Protein AF-0000000084911454 (afdb_homodimer)

Secondary structure (DSSP, 8-state):
----------------------------SS--HHHHHT-SSEEEEETTEEEEEEEES---SSPEEEEE--TT--GGGGHHHHHHHGGGT-EEEEEPPTTSTTSPPPPTTS--SHHHHHHHHHHHHHHTGGG--IIIII-EEEEEETHHHHHHHHHHHH-TTTEEEEEEES---S-----HHHHHHTSTTHHHHHHHH--HHHHHHHHHTTSS-TTSTTHHHHHHHHHHHHHHHHHH-TTHHHHHHHHHHHS-TT--HHHHHHHHH-TTS-EEEEEETT-TTTTTTHHHHHHHH-TT-EEEEETT--SSHHHHSHHHHHHHHHHHHHHHHT-PPTTBGGGHHHHHTT------/----------------------------SS--HHHHHT-SSEEEEETTEEEEEEEES---SSPEEEEE--TT--GGGGHHHHHHHGGGT-EEEEEPPTTSTTSPPPPTTS--SHHHHHHHHHHHHHHTGGG--GGGTT-EEEEEETHHHHHHHHHHHH-TTTEEEEEEES---S-----HHHHHHTSTTHHHHHHHH--HHHHHHHHHTTSS-TTSTTHHHHHHHHHHHHHHHHHH-TTHHHHHHHHHHHS-TT--HHHHHHHHH-TTS-EEEEEETT-TTTTTTHHHHHHHH-TT-EEEEETT--SSHHHHSHHHHHHHHHHHHHHHHT-PPTTBGGGHHHHHTT------

Solvent-accessible surface area (backbone atoms only — not comparable to full-atom values): 37013 Å² total; per-residue (Å²): 137,83,78,76,75,79,79,77,76,75,70,77,77,76,74,73,73,72,69,71,71,69,73,77,73,75,71,50,42,45,45,34,67,72,60,54,73,66,51,93,51,47,74,48,67,45,64,63,34,50,32,26,31,35,76,44,64,55,69,62,86,41,35,33,31,39,42,36,41,34,82,85,47,29,24,71,70,46,46,71,56,40,65,62,38,30,84,74,36,27,24,34,39,26,38,20,55,76,19,19,74,68,9,17,21,53,60,90,78,55,66,43,21,52,41,52,54,37,38,48,51,39,42,49,52,60,72,42,43,84,73,44,46,30,80,80,77,42,19,27,33,42,35,8,26,27,52,12,12,31,35,42,42,45,42,40,54,53,31,63,85,42,42,55,34,41,37,34,32,50,49,42,16,52,77,58,88,60,52,68,67,60,59,52,37,50,42,86,69,50,26,60,50,47,60,70,62,48,46,73,62,58,52,49,56,57,58,42,54,34,32,54,52,45,78,40,76,37,28,34,60,43,50,54,50,50,52,53,49,51,53,49,39,60,70,40,18,66,25,32,67,57,36,47,44,40,26,69,54,45,36,50,55,41,71,38,54,67,32,45,42,51,48,32,69,38,77,83,50,53,35,40,36,37,37,21,68,47,12,66,67,61,45,39,73,53,54,57,57,50,42,66,39,22,66,82,46,42,55,32,66,34,80,77,15,7,63,50,24,51,75,31,22,61,70,47,24,50,52,48,47,52,29,51,54,23,53,75,69,72,44,81,57,62,70,33,69,80,63,63,66,64,66,64,68,68,70,64,78,76,86,124,139,84,80,77,76,78,79,76,77,75,72,77,77,75,74,75,73,73,70,72,69,68,73,76,73,75,73,49,42,44,46,34,68,73,58,54,73,67,52,92,53,47,76,48,65,44,64,63,35,50,32,28,31,36,75,43,64,54,70,63,86,41,35,34,31,39,43,36,40,33,80,87,48,28,22,71,71,47,47,70,55,40,65,60,39,32,82,73,39,28,24,32,36,26,38,21,54,76,19,18,74,67,8,16,20,54,59,89,76,53,65,44,20,52,41,52,53,39,40,49,51,37,42,48,52,61,73,43,44,85,72,43,47,29,80,82,74,41,19,28,33,39,34,9,28,27,51,11,12,31,36,43,41,45,41,40,52,55,32,62,84,42,42,55,34,39,36,34,33,48,48,43,16,51,78,60,88,60,53,67,68,59,60,51,37,50,41,87,70,49,26,60,49,48,60,70,62,48,45,73,62,56,52,50,56,57,59,41,53,33,32,54,52,45,77,40,77,37,28,34,60,44,50,53,50,50,53,53,50,50,52,50,38,61,70,39,18,66,26,30,66,57,36,47,44,40,26,69,54,44,35,51,56,40,72,37,53,66,33,45,42,52,49,32,70,38,76,84,50,52,35,40,36,36,37,21,68,48,11,67,68,62,46,39,73,53,55,58,56,50,42,66,40,22,67,82,47,42,55,33,67,34,81,77,16,8,63,50,24,51,76,31,22,62,70,47,24,48,52,48,48,51,30,51,52,23,53,76,70,71,42,81,57,63,68,33,68,82,62,63,65,64,65,64,66,69,70,64,79,76,84,123

Structure (mmCIF, N/CA/C/O backbone):
data_AF-0000000084911454-model_v1
#
loop_
_entity.id
_entity.type
_entity.pdbx_description
1 polymer 'AB hydrolase-1 domain-containing protein'
#
loop_
_atom_site.group_PDB
_atom_site.id
_atom_site.type_symbol
_atom_site.label_atom_id
_atom_site.label_alt_id
_atom_site.label_comp_id
_atom_site.label_asym_id
_atom_site.label_entity_id
_atom_site.label_seq_id
_atom_site.pdbx_PDB_ins_code
_atom_site.Cartn_x
_atom_site.Cartn_y
_atom_site.Cartn_z
_atom_site.occupancy
_atom_site.B_iso_or_equiv
_atom_site.auth_seq_id
_atom_site.auth_comp_id
_atom_site.auth_asym_id
_atom_site.auth_atom_id
_atom_site.pdbx_PDB_model_num
ATOM 1 N N . MET A 1 1 ? -39.531 -54.219 59.844 1 24.88 1 MET A N 1
ATOM 2 C CA . MET A 1 1 ? -39.531 -53.875 58.406 1 24.88 1 MET A CA 1
ATOM 3 C C . MET A 1 1 ? -39.156 -52.438 58.188 1 24.88 1 MET A C 1
ATOM 5 O O . MET A 1 1 ? -40 -51.531 58.281 1 24.88 1 MET A O 1
ATOM 9 N N . ASN A 1 2 ? -38.062 -51.938 58.781 1 24.66 2 ASN A N 1
ATOM 10 C CA . ASN A 1 2 ? -37.5 -50.594 58.938 1 24.66 2 ASN A CA 1
ATOM 11 C C . ASN A 1 2 ? -37.125 -50 57.594 1 24.66 2 ASN A C 1
ATOM 13 O O . ASN A 1 2 ? -36.25 -50.5 56.875 1 24.66 2 ASN A O 1
ATOM 17 N N . ALA A 1 3 ? -38.094 -49.344 56.875 1 24.98 3 ALA A N 1
ATOM 18 C CA . ALA A 1 3 ? -38.125 -48.688 55.594 1 24.98 3 ALA A CA 1
ATOM 19 C C . ALA A 1 3 ? -37.062 -47.594 55.5 1 24.98 3 ALA A C 1
ATOM 21 O O . ALA A 1 3 ? -37.031 -46.688 56.344 1 24.98 3 ALA A O 1
ATOM 22 N N . HIS A 1 4 ? -35.906 -47.875 55.156 1 25.66 4 HIS A N 1
ATOM 23 C CA . HIS A 1 4 ? -34.719 -47.062 54.906 1 25.66 4 HIS A CA 1
ATOM 24 C C . HIS A 1 4 ? -35.031 -45.969 53.875 1 25.66 4 HIS A C 1
ATOM 26 O O . HIS A 1 4 ? -35.469 -46.281 52.781 1 25.66 4 HIS A O 1
ATOM 32 N N . ALA A 1 5 ? -35.531 -44.812 54.281 1 30.2 5 ALA A N 1
ATOM 33 C CA . ALA A 1 5 ? -35.844 -43.656 53.469 1 30.2 5 ALA A CA 1
ATOM 34 C C . ALA A 1 5 ? -34.656 -43.281 52.594 1 30.2 5 ALA A C 1
ATOM 36 O O . ALA A 1 5 ? -33.531 -43.094 53.094 1 30.2 5 ALA A O 1
ATOM 37 N N . PRO A 1 6 ? -34.719 -43.562 51.312 1 29.42 6 PRO A N 1
ATOM 38 C CA . PRO A 1 6 ? -33.625 -43.281 50.406 1 29.42 6 PRO A CA 1
ATOM 39 C C . PRO A 1 6 ? -33.25 -41.812 50.344 1 29.42 6 PRO A C 1
ATOM 41 O O . PRO A 1 6 ? -34.094 -40.938 50.562 1 29.42 6 PRO A O 1
ATOM 44 N N . PHE A 1 7 ? -32.031 -41.438 50.906 1 32.88 7 PHE A N 1
ATOM 45 C CA . PHE A 1 7 ? -31.422 -40.125 50.844 1 32.88 7 PHE A CA 1
ATOM 46 C C . PHE A 1 7 ? -31.359 -39.594 49.406 1 32.88 7 PHE A C 1
ATOM 48 O O . PHE A 1 7 ? -30.688 -40.188 48.562 1 32.88 7 PHE A O 1
ATOM 55 N N . THR A 1 8 ? -32.469 -39.062 48.906 1 29.81 8 THR A N 1
ATOM 56 C CA . THR A 1 8 ? -32.438 -38.438 47.562 1 29.81 8 THR A CA 1
ATOM 57 C C . THR A 1 8 ? -31.359 -37.344 47.531 1 29.81 8 THR A C 1
ATOM 59 O O . THR A 1 8 ? -31.375 -36.406 48.344 1 29.81 8 THR A O 1
ATOM 62 N N . THR A 1 9 ? -30.109 -37.656 47.188 1 31.02 9 THR A N 1
ATOM 63 C CA . THR A 1 9 ? -29.047 -36.688 46.906 1 31.02 9 THR A CA 1
ATOM 64 C C . THR A 1 9 ? -29.5 -35.625 45.938 1 31.02 9 THR A C 1
ATOM 66 O O . THR A 1 9 ? -29.906 -35.938 44.812 1 31.02 9 THR A O 1
ATOM 69 N N . THR A 1 10 ? -30.172 -34.594 46.406 1 32.53 10 THR A N 1
ATOM 70 C CA . THR A 1 10 ? -30.469 -33.469 45.562 1 32.53 10 THR A CA 1
ATOM 71 C C . THR A 1 10 ? -29.203 -32.938 44.906 1 32.53 10 THR A C 1
ATOM 73 O O . THR A 1 10 ? -28.234 -32.562 45.562 1 32.53 10 THR A O 1
ATOM 76 N N . GLN A 1 11 ? -28.891 -33.438 43.719 1 31.75 11 GLN A N 1
ATOM 77 C CA . GLN A 1 11 ? -27.797 -32.875 42.938 1 31.75 11 GLN A CA 1
ATOM 78 C C . GLN A 1 11 ? -27.938 -31.359 42.812 1 31.75 11 GLN A C 1
ATOM 80 O O . GLN A 1 11 ? -29.031 -30.844 42.562 1 31.75 11 GLN A O 1
ATOM 85 N N . PRO A 1 12 ? -27.016 -30.641 43.438 1 35.44 12 PRO A N 1
ATOM 86 C CA . PRO A 1 12 ? -27.078 -29.188 43.281 1 35.44 12 PRO A CA 1
ATOM 87 C C . PRO A 1 12 ? -27.219 -28.766 41.812 1 35.44 12 PRO A C 1
ATOM 89 O O . PRO A 1 12 ? -26.625 -29.391 40.938 1 35.44 12 PRO A O 1
ATOM 92 N N . GLN A 1 13 ? -28.391 -28.297 41.438 1 31.75 13 GLN A N 1
ATOM 93 C CA . GLN A 1 13 ? -28.562 -27.656 40.125 1 31.75 13 GLN A CA 1
ATOM 94 C C . GLN A 1 13 ? -27.5 -26.594 39.875 1 31.75 13 GLN A C 1
ATOM 96 O O . GLN A 1 13 ? -27.375 -25.656 40.688 1 31.75 13 GLN A O 1
ATOM 101 N N . HIS A 1 14 ? -26.344 -27.016 39.312 1 34.38 14 HIS A N 1
ATOM 102 C CA . HIS A 1 14 ? -25.422 -26.016 38.812 1 34.38 14 HIS A CA 1
ATOM 103 C C . HIS A 1 14 ? -26.141 -24.969 37.969 1 34.38 14 HIS A C 1
ATOM 105 O O . HIS A 1 14 ? -26.734 -25.312 36.938 1 34.38 14 HIS A O 1
ATOM 111 N N . HIS A 1 15 ? -26.703 -23.969 38.594 1 33.16 15 HIS A N 1
ATOM 112 C CA . HIS A 1 15 ? -27.078 -22.797 37.812 1 33.16 15 HIS A CA 1
ATOM 113 C C . HIS A 1 15 ? -25.922 -22.328 36.938 1 33.16 15 HIS A C 1
ATOM 115 O O . HIS A 1 15 ? -24.875 -21.922 37.438 1 33.16 15 HIS A O 1
ATOM 121 N N . THR A 1 16 ? -25.797 -23 35.781 1 33.88 16 THR A N 1
ATOM 122 C CA . THR A 1 16 ? -24.953 -22.375 34.781 1 33.88 16 THR A CA 1
ATOM 123 C C . THR A 1 16 ? -25.359 -20.922 34.562 1 33.88 16 THR A C 1
ATOM 125 O O . THR A 1 16 ? -26.453 -20.641 34.094 1 33.88 16 THR A O 1
ATOM 128 N N . THR A 1 17 ? -24.938 -20.047 35.406 1 34.22 17 THR A N 1
ATOM 129 C CA . THR A 1 17 ? -25.016 -18.641 35.031 1 34.22 17 THR A CA 1
ATOM 130 C C . THR A 1 17 ? -24.469 -18.438 33.625 1 34.22 17 THR A C 1
ATOM 132 O O . THR A 1 17 ? -23.281 -18.641 33.375 1 34.22 17 THR A O 1
ATOM 135 N N . THR A 1 18 ? -25.281 -18.719 32.656 1 34.66 18 THR A N 1
ATOM 136 C CA . THR A 1 18 ? -24.969 -18.203 31.344 1 34.66 18 THR A CA 1
ATOM 137 C C . THR A 1 18 ? -24.609 -16.719 31.391 1 34.66 18 THR A C 1
ATOM 139 O O . THR A 1 18 ? -25.484 -15.883 31.656 1 34.66 18 THR A O 1
ATOM 142 N N . THR A 1 19 ? -23.5 -16.406 31.969 1 34.47 19 THR A N 1
ATOM 143 C CA . THR A 1 19 ? -23.062 -15.039 31.703 1 34.47 19 THR A CA 1
ATOM 144 C C . THR A 1 19 ? -23.234 -14.695 30.219 1 34.47 19 THR A C 1
ATOM 146 O O . THR A 1 19 ? -22.609 -15.297 29.359 1 34.47 19 THR A O 1
ATOM 149 N N . THR A 1 20 ? -24.375 -14.32 29.875 1 33.22 20 THR A N 1
ATOM 150 C CA . THR A 1 20 ? -24.562 -13.641 28.594 1 33.22 20 THR A CA 1
ATOM 151 C C . THR A 1 20 ? -23.438 -12.633 28.344 1 33.22 20 THR A C 1
ATOM 153 O O . THR A 1 20 ? -23.391 -11.594 29.016 1 33.22 20 THR A O 1
ATOM 156 N N . ARG A 1 21 ? -22.25 -13.125 28.125 1 34.44 21 ARG A N 1
ATOM 157 C CA . ARG A 1 21 ? -21.312 -12.133 27.625 1 34.44 21 ARG A CA 1
ATOM 158 C C . ARG A 1 21 ? -21.969 -11.211 26.609 1 34.44 21 ARG A C 1
ATOM 160 O O . ARG A 1 21 ? -22.562 -11.672 25.641 1 34.44 21 ARG A O 1
ATOM 167 N N . GLN A 1 22 ? -22.391 -10.039 27.047 1 34.66 22 GLN A N 1
ATOM 168 C CA . GLN A 1 22 ? -22.812 -9.008 26.109 1 34.66 22 GLN A CA 1
ATOM 169 C C . GLN A 1 22 ? -22 -9.078 24.812 1 34.66 22 GLN A C 1
ATOM 171 O O . GLN A 1 22 ? -20.781 -9.289 24.844 1 34.66 22 GLN A O 1
ATOM 176 N N . PRO A 1 23 ? -22.578 -9.375 23.766 1 36.09 23 PRO A N 1
ATOM 177 C CA . PRO A 1 23 ? -21.797 -9.359 22.516 1 36.09 23 PRO A CA 1
ATOM 178 C C . PRO A 1 23 ? -20.812 -8.203 22.469 1 36.09 23 PRO A C 1
ATOM 180 O O . PRO A 1 23 ? -21.141 -7.078 22.844 1 36.09 23 PRO A O 1
ATOM 183 N N . GLN A 1 24 ? -19.609 -8.305 22.781 1 35.88 24 GLN A N 1
ATOM 184 C CA . GLN A 1 24 ? -18.625 -7.277 22.469 1 35.88 24 GLN A CA 1
ATOM 185 C C . GLN A 1 24 ? -19.016 -6.508 21.219 1 35.88 24 GLN A C 1
ATOM 187 O O . GLN A 1 24 ? -19.109 -7.09 20.125 1 35.88 24 GLN A O 1
ATOM 192 N N . VAL A 1 25 ? -19.891 -5.578 21.297 1 37.84 25 VAL A N 1
ATOM 193 C CA . VAL A 1 25 ? -20.219 -4.676 20.203 1 37.84 25 VAL A CA 1
ATOM 194 C C . VAL A 1 25 ? -18.953 -4.312 19.438 1 37.84 25 VAL A C 1
ATOM 196 O O . VAL A 1 25 ? -18.062 -3.645 19.969 1 37.84 25 VAL A O 1
ATOM 199 N N . THR A 1 26 ? -18.406 -5.082 18.578 1 50.69 26 THR A N 1
ATOM 200 C CA . THR A 1 26 ? -17.312 -4.723 17.688 1 50.69 26 THR A CA 1
ATOM 201 C C . THR A 1 26 ? -17.531 -3.34 17.078 1 50.69 26 THR A C 1
ATOM 203 O O . THR A 1 26 ? -18.531 -3.111 16.391 1 50.69 26 THR A O 1
ATOM 206 N N . MET A 1 27 ? -17.172 -2.303 17.812 1 58.72 27 MET A N 1
ATOM 207 C CA . MET A 1 27 ? -17.25 -0.937 17.297 1 58.72 27 MET A CA 1
ATOM 208 C C . MET A 1 27 ? -16.859 -0.876 15.828 1 58.72 27 MET A C 1
ATOM 210 O O . MET A 1 27 ? -15.867 -1.489 15.422 1 58.72 27 MET A O 1
ATOM 214 N N . SER A 1 28 ? -17.703 -0.231 15.109 1 70.12 28 SER A N 1
ATOM 215 C CA . SER A 1 28 ? -17.516 -0.124 13.664 1 70.12 28 SER A CA 1
ATOM 216 C C . SER A 1 28 ? -16.219 0.585 13.32 1 70.12 28 SER A C 1
ATOM 218 O O . SER A 1 28 ? -15.828 1.549 13.992 1 70.12 28 SER A O 1
ATOM 220 N N . GLN A 1 29 ? -15.414 0.061 12.492 1 84.5 29 GLN A N 1
ATOM 221 C CA 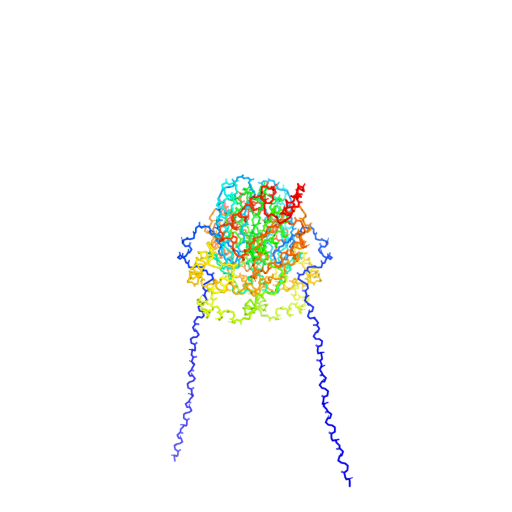. GLN A 1 29 ? -14.18 0.635 11.969 1 84.5 29 GLN A CA 1
ATOM 222 C C . GLN A 1 29 ? -14.484 1.75 10.969 1 84.5 29 GLN A C 1
ATOM 224 O O . GLN A 1 29 ? -13.562 2.4 10.461 1 84.5 29 GLN A O 1
ATOM 229 N N . GLN A 1 30 ? -15.828 2.014 10.836 1 91.12 30 GLN A N 1
ATOM 230 C CA . GLN A 1 30 ? -16.234 2.91 9.758 1 91.12 30 GLN A CA 1
ATOM 231 C C . GLN A 1 30 ? -17 4.113 10.297 1 91.12 30 GLN A C 1
ATOM 233 O O . GLN A 1 30 ? -17.734 3.996 11.273 1 91.12 30 GLN A O 1
ATOM 238 N N . PRO A 1 31 ? -16.797 5.336 9.656 1 94.62 31 PRO A N 1
ATOM 239 C CA . PRO A 1 31 ? -17.703 6.441 9.961 1 94.62 31 PRO A CA 1
ATOM 240 C C . PRO A 1 31 ? -19.156 6.121 9.602 1 94.62 31 PRO A C 1
ATOM 242 O O . PRO A 1 31 ? -19.406 5.258 8.758 1 94.62 31 PRO A O 1
ATOM 245 N N . SER A 1 32 ? -20.062 6.824 10.273 1 94.5 32 SER A N 1
ATOM 246 C CA . SER A 1 32 ? -21.484 6.59 10.023 1 94.5 32 SER A CA 1
ATOM 247 C C . SER A 1 32 ? -21.859 6.922 8.578 1 94.5 32 SER A C 1
ATOM 249 O O . SER A 1 32 ? -21.219 7.77 7.949 1 94.5 32 SER A O 1
ATOM 251 N N . GLU A 1 33 ? -22.797 6.234 8.094 1 92.75 33 GLU A N 1
ATOM 252 C CA . GLU A 1 33 ? -23.297 6.492 6.746 1 92.75 33 GLU A CA 1
ATOM 253 C C . GLU A 1 33 ? -23.766 7.938 6.598 1 92.75 33 GLU A C 1
ATOM 255 O O . GLU A 1 33 ? -23.594 8.547 5.539 1 92.75 33 GLU A O 1
ATOM 260 N N . GLU A 1 34 ? -24.359 8.461 7.637 1 93.56 34 GLU A N 1
ATOM 261 C CA . GLU A 1 34 ? -24.828 9.844 7.637 1 93.56 34 GLU A CA 1
ATOM 262 C C . GLU A 1 34 ? -23.688 10.82 7.402 1 93.56 34 GLU A C 1
ATOM 264 O O . GLU A 1 34 ? -23.812 11.758 6.613 1 93.56 34 GLU A O 1
ATOM 269 N N . MET A 1 35 ? -22.656 10.555 8.07 1 94.38 35 MET A N 1
ATOM 270 C CA . MET A 1 35 ? -21.484 11.414 7.918 1 94.38 35 MET A CA 1
ATOM 271 C C . MET A 1 35 ? -20.875 11.266 6.523 1 94.38 35 MET A C 1
ATOM 273 O O . MET A 1 35 ? -20.531 12.266 5.887 1 94.38 35 MET A O 1
ATOM 277 N N . CYS A 1 36 ? -20.781 10.047 6.066 1 94.5 36 CYS A N 1
ATOM 278 C CA . CYS A 1 36 ? -20.188 9.781 4.766 1 94.5 36 CYS A CA 1
ATOM 279 C C . CYS A 1 36 ? -21.031 10.367 3.643 1 94.5 36 CYS A C 1
ATOM 281 O O . CYS A 1 36 ? -20.5 10.805 2.623 1 94.5 36 CYS A O 1
ATOM 283 N N . ALA A 1 37 ? -22.328 10.422 3.799 1 94.38 37 ALA A N 1
ATOM 284 C CA . ALA A 1 37 ? -23.234 10.977 2.793 1 94.38 37 ALA A CA 1
ATOM 285 C C . ALA A 1 37 ? -22.953 12.469 2.578 1 94.38 37 ALA A C 1
ATOM 287 O O . ALA A 1 37 ? -23.234 13.008 1.505 1 94.38 37 ALA A O 1
ATOM 288 N N . LYS A 1 38 ? -22.375 13.102 3.553 1 93.56 38 LYS A N 1
ATOM 289 C CA . LYS A 1 38 ? -22.125 14.531 3.488 1 93.56 38 LYS A CA 1
ATOM 290 C C . LYS A 1 38 ? -20.672 14.82 3.107 1 93.56 38 LYS A C 1
ATOM 292 O O . LYS A 1 38 ? -20.234 15.977 3.074 1 93.56 38 LYS A O 1
ATOM 297 N N . ALA A 1 39 ? -19.891 13.781 2.781 1 96.19 39 ALA A N 1
ATOM 298 C CA . ALA A 1 39 ? -18.484 13.953 2.492 1 96.19 39 ALA A CA 1
ATOM 299 C C . ALA A 1 39 ? -18.266 14.695 1.176 1 96.19 39 ALA A C 1
ATOM 301 O O . ALA A 1 39 ? -18.891 14.359 0.162 1 96.19 39 ALA A O 1
ATOM 302 N N . PRO A 1 40 ? -17.484 15.781 1.056 1 95.62 40 PRO A N 1
ATOM 303 C CA . PRO A 1 40 ? -17.312 16.609 -0.135 1 95.62 40 PRO A CA 1
ATOM 304 C C . PRO A 1 40 ? -16.375 15.984 -1.158 1 95.62 40 PRO A C 1
ATOM 306 O O . PRO A 1 40 ? -16.172 16.547 -2.238 1 95.62 40 PRO A O 1
ATOM 309 N N . GLY A 1 41 ? -15.844 14.812 -0.943 1 96.62 41 GLY A N 1
ATOM 310 C CA . GLY A 1 41 ? -14.836 14.211 -1.805 1 96.62 41 GLY A CA 1
ATOM 311 C C . GLY A 1 41 ? -15.227 12.844 -2.32 1 96.62 41 GLY A C 1
ATOM 312 O O . GLY A 1 41 ? -16.406 12.578 -2.566 1 96.62 41 GLY A O 1
ATOM 313 N N . THR A 1 42 ? -14.281 12.117 -2.664 1 96.94 42 THR A N 1
ATOM 314 C CA . THR A 1 42 ? -14.453 10.812 -3.291 1 96.94 42 THR A CA 1
ATOM 315 C C . THR A 1 42 ? -13.945 9.703 -2.377 1 96.94 42 THR A C 1
ATOM 317 O O . THR A 1 42 ? -13.008 9.906 -1.602 1 96.94 42 THR A O 1
ATOM 320 N N . PHE A 1 43 ? -14.609 8.609 -2.473 1 96.44 43 PHE A N 1
ATOM 321 C CA . PHE A 1 43 ? -14.164 7.426 -1.747 1 96.44 43 PHE A CA 1
ATOM 322 C C . PHE A 1 43 ? -13.5 6.43 -2.691 1 96.44 43 PHE A C 1
ATOM 324 O O . PHE A 1 43 ? -13.836 6.371 -3.877 1 96.44 43 PHE A O 1
ATOM 331 N N . PHE A 1 44 ? -12.57 5.691 -2.232 1 93 44 PHE A N 1
ATOM 332 C CA . PHE A 1 44 ? -11.953 4.594 -2.965 1 93 44 PHE A CA 1
ATOM 333 C C . PHE A 1 44 ? -11.617 3.438 -2.029 1 93 44 PHE A C 1
ATOM 335 O O . PHE A 1 44 ? -11.43 3.641 -0.827 1 93 44 PHE A O 1
ATOM 342 N N . GLU A 1 45 ? -11.586 2.283 -2.582 1 93.19 45 GLU A N 1
ATOM 343 C CA . GLU A 1 45 ? -11.25 1.106 -1.784 1 93.19 45 GLU A CA 1
ATOM 344 C C . GLU A 1 45 ? -9.742 0.973 -1.596 1 93.19 45 GLU A C 1
ATOM 346 O O . GLU A 1 45 ? -9 0.884 -2.572 1 93.19 45 GLU A O 1
ATOM 351 N N . CYS A 1 46 ? -9.359 1.041 -0.381 1 94.25 46 CYS A N 1
ATOM 352 C CA . CYS A 1 46 ? -7.977 0.814 0.013 1 94.25 46 CYS A CA 1
ATOM 353 C C . CYS A 1 46 ? -7.828 -0.512 0.75 1 94.25 46 CYS A C 1
ATOM 355 O O . CYS A 1 46 ? -8.812 -1.058 1.257 1 94.25 46 CYS A O 1
ATOM 357 N N . SER A 1 47 ? -6.652 -1.042 0.833 1 95.31 47 SER A N 1
ATOM 358 C CA . SER A 1 47 ? -6.402 -2.389 1.334 1 95.31 47 SER A CA 1
ATOM 359 C C . SER A 1 47 ? -6.914 -2.553 2.762 1 95.31 47 SER A C 1
ATOM 361 O O . SER A 1 47 ? -7.457 -3.602 3.115 1 95.31 47 SER A O 1
ATOM 363 N N . TYR A 1 48 ? -6.805 -1.473 3.572 1 96.38 48 TYR A N 1
ATOM 364 C CA . TYR A 1 48 ? -7.164 -1.629 4.977 1 96.38 48 TYR A CA 1
ATOM 365 C C . TYR A 1 48 ? -8.422 -0.828 5.309 1 96.38 48 TYR A C 1
ATOM 367 O O . TYR A 1 48 ? -8.641 -0.459 6.465 1 96.38 48 TYR A O 1
ATOM 375 N N . GLY A 1 49 ? -9.203 -0.491 4.219 1 94.69 49 GLY A N 1
ATOM 376 C CA . GLY A 1 49 ? -10.477 0.184 4.43 1 94.69 49 GLY A CA 1
ATOM 377 C C . GLY A 1 49 ? -10.773 1.236 3.379 1 94.69 49 GLY A C 1
ATOM 378 O O . GLY A 1 49 ? -9.867 1.724 2.705 1 94.69 49 GLY A O 1
ATOM 379 N N . ARG A 1 50 ? -12.047 1.577 3.34 1 95.62 50 ARG A N 1
ATOM 380 C CA . ARG A 1 50 ? -12.461 2.621 2.41 1 95.62 50 ARG A CA 1
ATOM 381 C C . ARG A 1 50 ? -11.891 3.975 2.811 1 95.62 50 ARG A C 1
ATOM 383 O O . ARG A 1 50 ? -11.961 4.363 3.979 1 95.62 50 ARG A O 1
ATOM 390 N N . SER A 1 51 ? -11.289 4.645 1.851 1 97.25 51 SER A N 1
ATOM 391 C CA . SER A 1 51 ? -10.602 5.898 2.121 1 97.25 51 SER A CA 1
ATOM 392 C C . SER A 1 51 ? -11.242 7.059 1.371 1 97.25 51 SER A C 1
ATOM 394 O O . SER A 1 51 ? -11.82 6.867 0.298 1 97.25 51 SER A O 1
ATOM 396 N N . HIS A 1 52 ? -11.133 8.219 1.994 1 98.38 52 HIS A N 1
ATOM 397 C CA . HIS A 1 52 ? -11.688 9.445 1.436 1 98.38 52 HIS A CA 1
ATOM 398 C C . HIS A 1 52 ? -10.586 10.414 1.022 1 98.38 52 HIS A C 1
ATOM 400 O O . HIS A 1 52 ? -9.562 10.523 1.697 1 98.38 52 HIS A O 1
ATOM 406 N N . TYR A 1 53 ? -10.805 11.078 -0.102 1 98.38 53 TYR A N 1
ATOM 407 C CA . TYR A 1 53 ? -9.906 12.141 -0.523 1 98.38 53 TYR A CA 1
ATOM 408 C C . TYR A 1 53 ? -10.656 13.227 -1.282 1 98.38 53 TYR A C 1
ATOM 410 O O . TYR A 1 53 ? -11.766 13 -1.769 1 98.38 53 TYR A O 1
ATOM 418 N N . ARG A 1 54 ? -10.109 14.398 -1.281 1 98.44 54 ARG A N 1
ATOM 419 C CA . ARG A 1 54 ? -10.516 15.477 -2.182 1 98.44 54 ARG A CA 1
ATOM 420 C C . ARG A 1 54 ? -9.445 15.734 -3.238 1 98.44 54 ARG A C 1
ATOM 422 O O . ARG A 1 54 ? -8.258 15.797 -2.926 1 98.44 54 ARG A O 1
ATOM 429 N N . LEU A 1 55 ? -9.805 15.727 -4.41 1 97.94 55 LEU A N 1
ATOM 430 C CA . LEU A 1 55 ? -8.969 16.125 -5.535 1 97.94 55 LEU A CA 1
ATOM 431 C C . LEU A 1 55 ? -9.461 17.438 -6.137 1 97.94 55 LEU A C 1
ATOM 433 O O . LEU A 1 55 ? -10.523 17.484 -6.766 1 97.94 55 LEU A O 1
ATOM 437 N N . LEU A 1 56 ? -8.711 18.516 -5.934 1 98.12 56 LEU A N 1
ATOM 438 C CA . LEU A 1 56 ? -9.133 19.859 -6.328 1 98.12 56 LEU A CA 1
ATOM 439 C C . LEU A 1 56 ? -8.32 20.359 -7.516 1 98.12 56 LEU A C 1
ATOM 441 O O . LEU A 1 56 ? -7.109 20.125 -7.582 1 98.12 56 LEU A O 1
ATOM 445 N N . GLY A 1 57 ? -9.016 21.016 -8.445 1 96.75 57 GLY A N 1
ATOM 446 C CA . GLY A 1 57 ? -8.367 21.516 -9.641 1 96.75 57 GLY A CA 1
ATOM 447 C C . GLY A 1 57 ? -8.359 20.516 -10.781 1 96.75 57 GLY A C 1
ATOM 448 O O . GLY A 1 57 ? -8.883 19.406 -10.648 1 96.75 57 GLY A O 1
ATOM 449 N N . LYS A 1 58 ? -7.852 20.906 -11.906 1 92.88 58 LYS A N 1
ATOM 450 C CA . LYS A 1 58 ? -7.723 20.078 -13.102 1 92.88 58 LYS A CA 1
ATOM 451 C C . LYS A 1 58 ? -6.258 19.938 -13.516 1 92.88 58 LYS A C 1
ATOM 453 O O . LYS A 1 58 ? -5.438 20.812 -13.234 1 92.88 58 LYS A O 1
ATOM 458 N N . PRO A 1 59 ? -5.988 18.781 -14.055 1 86.75 59 PRO A N 1
ATOM 459 C CA . PRO A 1 59 ? -4.609 18.625 -14.531 1 86.75 59 PRO A CA 1
ATOM 460 C C . PRO A 1 59 ? -4.234 19.656 -15.594 1 86.75 59 PRO A C 1
ATOM 462 O O . PRO A 1 59 ? -4.98 19.859 -16.547 1 86.75 59 PRO A O 1
ATOM 465 N N . GLN A 1 60 ? -3.209 20.344 -15.391 1 88.19 60 GLN A N 1
ATOM 466 C CA . GLN A 1 60 ? -2.756 21.375 -16.312 1 88.19 60 GLN A CA 1
ATOM 467 C C . GLN A 1 60 ? -1.261 21.25 -16.594 1 88.19 60 GLN A C 1
ATOM 469 O O . GLN A 1 60 ? -0.561 22.25 -16.75 1 88.19 60 GLN A O 1
ATOM 474 N N . GLY A 1 61 ? -0.791 20.031 -16.547 1 88.25 61 GLY A N 1
ATOM 475 C CA . GLY A 1 61 ? 0.594 19.766 -16.891 1 88.25 61 GLY A CA 1
ATOM 476 C C . GLY A 1 61 ? 1.567 20.078 -15.773 1 88.25 61 GLY A C 1
ATOM 477 O O . GLY A 1 61 ? 2.775 20.188 -16 1 88.25 61 GLY A O 1
ATOM 478 N N . LYS A 1 62 ? 1.11 20.406 -14.625 1 92.69 62 LYS A N 1
ATOM 479 C CA . LYS A 1 62 ? 1.94 20.625 -13.445 1 92.69 62 LYS A CA 1
ATOM 480 C C . LYS A 1 62 ? 1.914 19.406 -12.523 1 92.69 62 LYS A C 1
ATOM 482 O O . LYS A 1 62 ? 1.03 18.547 -12.641 1 92.69 62 LYS A O 1
ATOM 487 N N . PRO A 1 63 ? 2.938 19.297 -11.734 1 95.12 63 PRO A N 1
ATOM 488 C CA . PRO A 1 63 ? 2.936 18.188 -10.781 1 95.12 63 PRO A CA 1
ATOM 489 C C . PRO A 1 63 ? 1.708 18.188 -9.867 1 95.12 63 PRO A C 1
ATOM 491 O O . PRO A 1 63 ? 1.174 19.25 -9.555 1 95.12 63 PRO A O 1
ATOM 494 N N . LEU A 1 64 ? 1.254 17.016 -9.555 1 96.44 64 LEU A N 1
ATOM 495 C CA . LEU A 1 64 ? 0.191 16.875 -8.562 1 96.44 64 LEU A CA 1
ATOM 496 C C . LEU A 1 64 ? 0.691 17.234 -7.172 1 96.44 64 LEU A C 1
ATOM 498 O O . LEU A 1 64 ? 1.758 16.781 -6.75 1 96.44 64 LEU A O 1
ATOM 502 N N . VAL A 1 65 ? -0.026 18.109 -6.422 1 98.06 65 VAL A N 1
ATOM 503 C CA . VAL A 1 65 ? 0.325 18.453 -5.047 1 98.06 65 VAL A CA 1
ATOM 504 C C . VAL A 1 65 ? -0.405 17.516 -4.082 1 98.06 65 VAL A C 1
ATOM 506 O O . VAL A 1 65 ? -1.638 17.5 -4.043 1 98.06 65 VAL A O 1
ATOM 509 N N . VAL A 1 66 ? 0.325 16.703 -3.371 1 98.69 66 VAL A N 1
ATOM 510 C CA . VAL A 1 66 ? -0.234 15.789 -2.377 1 98.69 66 VAL A CA 1
ATOM 511 C C . VAL A 1 66 ? 0.01 16.344 -0.975 1 98.69 66 VAL A C 1
ATOM 513 O O . VAL A 1 66 ? 1.152 16.609 -0.599 1 98.69 66 VAL A O 1
ATOM 516 N N . CYS A 1 67 ? -1.045 16.5 -0.154 1 98.88 67 CYS A N 1
ATOM 517 C CA . CYS A 1 67 ? -0.942 17.094 1.174 1 98.88 67 CYS A CA 1
ATOM 518 C C . CYS A 1 67 ? -1.289 16.078 2.256 1 98.88 67 CYS A C 1
ATOM 520 O O . CYS A 1 67 ? -2.395 15.531 2.27 1 98.88 67 CYS A O 1
ATOM 522 N N . LEU A 1 68 ? -0.362 15.859 3.145 1 98.88 68 LEU A N 1
ATOM 523 C CA . LEU A 1 68 ? -0.547 14.883 4.215 1 98.88 68 LEU A CA 1
ATOM 524 C C . LEU A 1 68 ? -0.673 15.578 5.566 1 98.88 68 LEU A C 1
ATOM 526 O O . LEU A 1 68 ? 0.245 16.281 5.996 1 98.88 68 LEU A O 1
ATOM 530 N N . HIS A 1 69 ? -1.796 15.32 6.254 1 98.44 69 HIS A N 1
ATOM 531 C CA . HIS A 1 69 ? -2.135 16.016 7.488 1 98.44 69 HIS A CA 1
ATOM 532 C C . HIS A 1 69 ? -1.522 15.328 8.703 1 98.44 69 HIS A C 1
ATOM 534 O O . HIS A 1 69 ? -0.984 14.227 8.586 1 98.44 69 HIS A O 1
ATOM 540 N N . GLY A 1 70 ? -1.553 16 9.836 1 96.69 70 GLY A N 1
ATOM 541 C CA . GLY A 1 70 ? -1.023 15.5 11.094 1 96.69 70 GLY A CA 1
ATOM 542 C C . GLY A 1 70 ? -1.952 14.516 11.781 1 96.69 70 GLY A C 1
ATOM 543 O O . GLY A 1 70 ? -2.986 14.141 11.227 1 96.69 70 GLY A O 1
ATOM 544 N N . ILE A 1 71 ? -1.657 14.125 13.023 1 93.44 71 ILE A N 1
ATOM 545 C CA . ILE A 1 71 ? -2.207 12.961 13.711 1 93.44 71 ILE A CA 1
ATOM 546 C C . ILE A 1 71 ? -3.699 13.164 13.961 1 93.44 71 ILE A C 1
ATOM 548 O O . ILE A 1 71 ? -4.488 12.227 13.852 1 93.44 71 ILE A O 1
ATOM 552 N N . SER A 1 72 ? -4.121 14.328 14.281 1 91.31 72 SER A N 1
ATOM 553 C CA . SER A 1 72 ? -5.516 14.531 14.664 1 91.31 72 SER A CA 1
ATOM 554 C C . SER A 1 72 ? -6.254 15.367 13.625 1 91.31 72 SER A C 1
ATOM 556 O O . SER A 1 72 ? -7.398 15.773 13.852 1 91.31 72 SER A O 1
ATOM 558 N N . ALA A 1 73 ? -5.633 15.688 12.57 1 94.75 73 ALA A N 1
ATOM 559 C CA . ALA A 1 73 ? -6.242 16.5 11.523 1 94.75 73 ALA A CA 1
ATOM 560 C C . ALA A 1 73 ? -6.855 15.641 10.43 1 94.75 73 ALA A C 1
ATOM 562 O O . ALA A 1 73 ? -7.172 14.469 10.664 1 94.75 73 ALA A O 1
ATOM 563 N N . GLU A 1 74 ? -7.258 16.281 9.352 1 97.19 74 GLU A N 1
ATOM 564 C CA . GLU A 1 74 ? -7.785 15.68 8.133 1 97.19 74 GLU A CA 1
ATOM 565 C C . GLU A 1 74 ? -7.348 16.453 6.895 1 97.19 74 GLU A C 1
ATOM 567 O O . GLU A 1 74 ? -6.656 17.469 7.008 1 97.19 74 GLU A O 1
ATOM 572 N N . GLY A 1 75 ? -7.695 15.883 5.758 1 97.62 75 GLY A N 1
ATOM 573 C CA . GLY A 1 75 ? -7.293 16.516 4.512 1 97.62 75 GLY A CA 1
ATOM 574 C C . GLY A 1 75 ? -7.738 17.969 4.41 1 97.62 75 GLY A C 1
ATOM 575 O O . GLY A 1 75 ? -7.051 18.781 3.799 1 97.62 75 GLY A O 1
ATOM 576 N N . ALA A 1 76 ? -8.805 18.359 5.051 1 97.12 76 ALA A N 1
ATOM 577 C CA . ALA A 1 76 ? -9.406 19.688 4.98 1 97.12 76 ALA A CA 1
ATOM 578 C C . ALA A 1 76 ? -8.461 20.75 5.543 1 97.12 76 ALA A C 1
ATOM 580 O O . ALA A 1 76 ? -8.625 21.938 5.27 1 97.12 76 ALA A O 1
ATOM 581 N N . ALA A 1 77 ? -7.504 20.328 6.309 1 97.25 77 ALA A N 1
ATOM 582 C CA . ALA A 1 77 ? -6.527 21.266 6.863 1 97.25 77 ALA A CA 1
ATOM 583 C C . ALA A 1 77 ? -5.816 22.047 5.754 1 97.25 77 ALA A C 1
ATOM 585 O O . ALA A 1 77 ? -5.348 23.156 5.969 1 97.25 77 ALA A O 1
ATOM 586 N N . TYR A 1 78 ? -5.777 21.5 4.539 1 98.62 78 TYR A N 1
ATOM 587 C CA . TYR A 1 78 ? -5.016 22.094 3.447 1 98.62 78 TYR A CA 1
ATOM 588 C C . TYR A 1 78 ? -5.941 22.766 2.436 1 98.62 78 TYR A C 1
ATOM 590 O O . TYR A 1 78 ? -5.5 23.172 1.359 1 98.62 78 TYR A O 1
ATOM 598 N N . LEU A 1 79 ? -7.207 22.922 2.766 1 98.19 79 LEU A N 1
ATOM 599 C CA . LEU A 1 79 ? -8.172 23.469 1.818 1 98.19 79 LEU A CA 1
ATOM 600 C C . LEU A 1 79 ? -7.805 24.891 1.437 1 98.19 79 LEU A C 1
ATOM 602 O O . LEU A 1 79 ? -7.863 25.266 0.26 1 98.19 79 LEU A O 1
ATOM 606 N N . LYS A 1 80 ? -7.457 25.719 2.404 1 98.19 80 LYS A N 1
ATOM 607 C CA . LYS A 1 80 ? -7.125 27.109 2.115 1 98.19 80 LYS A CA 1
ATOM 608 C C . LYS A 1 80 ? -5.883 27.203 1.236 1 98.19 80 LYS A C 1
ATOM 610 O O . LYS A 1 80 ? -5.801 28.078 0.359 1 98.19 80 LYS A O 1
ATOM 615 N N . LEU A 1 81 ? -4.887 26.344 1.519 1 98.62 81 LEU A N 1
ATOM 616 C CA . LEU A 1 81 ? -3.717 26.312 0.647 1 98.62 81 LEU A CA 1
ATOM 617 C C . LEU A 1 81 ? -4.105 25.906 -0.768 1 98.62 81 LEU A C 1
ATOM 619 O O . LEU A 1 81 ? -3.65 26.5 -1.743 1 98.62 81 LEU A O 1
ATOM 623 N N . ALA A 1 82 ? -4.914 24.859 -0.883 1 98.62 82 ALA A N 1
ATOM 624 C CA . ALA A 1 82 ? -5.367 24.375 -2.184 1 98.62 82 ALA A CA 1
ATOM 625 C C . ALA A 1 82 ? -6.09 25.484 -2.959 1 98.62 82 ALA A C 1
ATOM 627 O O . ALA A 1 82 ? -5.941 25.578 -4.18 1 98.62 82 ALA A O 1
ATOM 628 N N . GLU A 1 83 ? -6.887 26.297 -2.268 1 97.94 83 GLU A N 1
ATOM 629 C CA . GLU A 1 83 ? -7.617 27.391 -2.889 1 97.94 83 GLU A CA 1
ATOM 630 C C . GLU A 1 83 ? -6.664 28.375 -3.555 1 97.94 83 GLU A C 1
ATOM 632 O O . GLU A 1 83 ? -7.023 29.031 -4.531 1 97.94 83 GLU A O 1
ATOM 637 N N . GLU A 1 84 ? -5.496 28.5 -3.057 1 97.81 84 GLU A N 1
ATOM 638 C CA . GLU A 1 84 ? -4.5 29.391 -3.633 1 97.81 84 GLU A CA 1
ATOM 639 C C . GLU A 1 84 ? -3.715 28.703 -4.746 1 97.81 84 GLU A C 1
ATOM 641 O O . GLU A 1 84 ? -3.311 29.359 -5.719 1 97.81 84 GLU A O 1
ATOM 646 N N . LEU A 1 85 ? -3.494 27.438 -4.688 1 98.19 85 LEU A N 1
ATOM 647 C CA . LEU A 1 85 ? -2.656 26.703 -5.633 1 98.19 85 LEU A CA 1
ATOM 648 C C . LEU A 1 85 ? -3.43 26.391 -6.906 1 98.19 85 LEU A C 1
ATOM 650 O O . LEU A 1 85 ? -2.863 26.391 -8 1 98.19 85 LEU A O 1
ATOM 654 N N . VAL A 1 86 ? -4.727 26.109 -6.77 1 98.06 86 VAL A N 1
ATOM 655 C CA . VAL A 1 86 ? -5.539 25.641 -7.891 1 98.06 86 VAL A CA 1
ATOM 656 C C . VAL A 1 86 ? -5.57 26.719 -8.977 1 98.06 86 VAL A C 1
ATOM 658 O O . VAL A 1 86 ? -5.336 26.422 -10.156 1 98.06 86 VAL A O 1
ATOM 661 N N . PRO A 1 87 ? -5.801 28.016 -8.633 1 97.75 87 PRO A N 1
ATOM 662 C CA . PRO A 1 87 ? -5.781 29.047 -9.664 1 97.75 87 PRO A CA 1
ATOM 663 C C . PRO A 1 87 ? -4.414 29.188 -10.328 1 97.75 87 PRO A C 1
ATOM 665 O O . PRO A 1 87 ? -4.312 29.734 -11.43 1 97.75 87 PRO A O 1
ATOM 668 N N . LEU A 1 88 ? -3.391 28.734 -9.75 1 96.94 88 LEU A N 1
ATOM 669 C CA . LEU A 1 88 ? -2.047 28.797 -10.312 1 96.94 88 LEU A CA 1
ATOM 670 C C . LEU A 1 88 ? -1.776 27.609 -11.219 1 96.94 88 LEU A C 1
ATOM 672 O O . LEU A 1 88 ? -0.671 27.453 -11.75 1 96.94 88 LEU A O 1
ATOM 676 N N . GLY A 1 89 ? -2.732 26.656 -11.32 1 95.44 89 GLY A N 1
ATOM 677 C CA . GLY A 1 89 ? -2.643 25.578 -12.273 1 95.44 89 GLY A CA 1
ATOM 678 C C . GLY A 1 89 ? -2.32 24.234 -11.625 1 95.44 89 GLY A C 1
ATOM 679 O O . GLY A 1 89 ? -2.141 23.234 -12.32 1 95.44 89 GLY A O 1
ATOM 680 N N . TYR A 1 90 ? -2.236 24.219 -10.32 1 96.38 90 TYR A N 1
ATOM 681 C CA . TYR A 1 90 ? -1.928 22.969 -9.641 1 96.38 90 TYR A CA 1
ATOM 682 C C . TYR A 1 90 ? -3.197 22.172 -9.352 1 96.38 90 TYR A C 1
ATOM 684 O O . TYR A 1 90 ? -4.266 22.75 -9.141 1 96.38 90 TYR A O 1
ATOM 692 N N . GLN A 1 91 ? -3.078 20.875 -9.414 1 97 91 GLN A N 1
ATOM 693 C CA . GLN A 1 91 ? -4.055 19.984 -8.812 1 97 91 GLN A CA 1
ATOM 694 C C . GLN A 1 91 ? -3.631 19.578 -7.402 1 97 91 GLN A C 1
ATOM 696 O O . GLN A 1 91 ? -2.455 19.297 -7.16 1 97 91 GLN A O 1
ATOM 701 N N . CYS A 1 92 ? -4.578 19.594 -6.449 1 98.12 92 CYS A N 1
ATOM 702 C CA . CYS A 1 92 ? -4.262 19.281 -5.059 1 98.12 92 CYS A CA 1
ATOM 703 C C . CYS A 1 92 ? -5.023 18.047 -4.594 1 98.12 92 CYS A C 1
ATOM 705 O O . CYS A 1 92 ? -6.242 17.953 -4.754 1 98.12 92 CYS A O 1
ATOM 707 N N . LEU A 1 93 ? -4.312 17.078 -4.133 1 98.25 93 LEU A N 1
ATOM 708 C CA . LEU A 1 93 ? -4.852 15.852 -3.553 1 98.25 93 LEU A CA 1
ATOM 709 C C . LEU A 1 93 ? -4.797 15.898 -2.029 1 98.25 93 LEU A C 1
ATOM 711 O O . LEU A 1 93 ? -3.713 15.938 -1.444 1 98.25 93 LEU A O 1
ATOM 715 N N . LEU A 1 94 ? -5.973 15.922 -1.358 1 98.75 94 LEU A N 1
ATOM 716 C CA . LEU A 1 94 ? -6.105 16.031 0.09 1 98.75 94 LEU A CA 1
ATOM 717 C C . LEU A 1 94 ? -6.758 14.781 0.671 1 98.75 94 LEU A C 1
ATOM 719 O O . LEU A 1 94 ? -7.977 14.727 0.829 1 98.75 94 LEU A O 1
ATOM 723 N N . PRO A 1 95 ? -5.984 13.828 1.069 1 98.69 95 PRO A N 1
ATOM 724 C CA . PRO A 1 95 ? -6.559 12.602 1.632 1 98.69 95 PRO A CA 1
ATOM 725 C C . PRO A 1 95 ? -6.844 12.719 3.129 1 98.69 95 PRO A C 1
ATOM 727 O O . PRO A 1 95 ? -6.203 13.516 3.822 1 98.69 95 PRO A O 1
ATOM 730 N N . ASP A 1 96 ? -7.852 11.953 3.625 1 98.69 96 ASP A N 1
ATOM 731 C CA . ASP A 1 96 ? -7.965 11.594 5.035 1 98.69 96 ASP A CA 1
ATOM 732 C C . ASP A 1 96 ? -7.199 10.312 5.336 1 98.69 96 ASP A C 1
ATOM 734 O O . ASP A 1 96 ? -7.477 9.258 4.754 1 98.69 96 ASP A O 1
ATOM 738 N N . LEU A 1 97 ? -6.242 10.398 6.18 1 98.5 97 LEU A N 1
ATOM 739 C CA . LEU A 1 97 ? -5.492 9.211 6.559 1 98.5 97 LEU A CA 1
ATOM 740 C C . LEU A 1 97 ? -6.367 8.242 7.352 1 98.5 97 LEU A C 1
ATOM 742 O O . LEU A 1 97 ? -7.426 8.625 7.855 1 98.5 97 LEU A O 1
ATOM 746 N N . TYR A 1 98 ? -5.926 6.988 7.41 1 98.19 98 TYR A N 1
ATOM 747 C CA . TYR A 1 98 ? -6.707 5.957 8.086 1 98.19 98 TYR A CA 1
ATOM 748 C C . TYR A 1 98 ? -7.125 6.418 9.477 1 98.19 98 TYR A C 1
ATOM 750 O O . TYR A 1 98 ? -6.305 6.922 10.25 1 98.19 98 TYR A O 1
ATOM 758 N N . GLY A 1 99 ? -8.453 6.246 9.75 1 97.06 99 GLY A N 1
ATOM 759 C CA . GLY A 1 99 ? -9.008 6.574 11.055 1 97.06 99 GLY A CA 1
ATOM 760 C C . GLY A 1 99 ? -9.297 8.055 11.219 1 97.06 99 GLY A C 1
ATOM 761 O O . GLY A 1 99 ? -9.727 8.492 12.297 1 97.06 99 GLY A O 1
ATOM 762 N N . ARG A 1 100 ? -9.062 8.828 10.234 1 97.19 100 ARG A N 1
ATOM 763 C CA . ARG A 1 100 ? -9.289 10.266 10.281 1 97.19 100 ARG A CA 1
ATOM 764 C C . ARG A 1 100 ? -10.352 10.68 9.266 1 97.19 100 ARG A C 1
ATOM 766 O O . ARG A 1 100 ? -10.516 10.039 8.227 1 97.19 100 ARG A O 1
ATOM 773 N N . GLY A 1 101 ? -11.031 11.758 9.578 1 97.19 101 GLY A N 1
ATOM 774 C CA . GLY A 1 101 ? -12.039 12.266 8.664 1 97.19 101 GLY A CA 1
ATOM 775 C C . GLY A 1 101 ? -13.094 11.234 8.305 1 97.19 101 GLY A C 1
ATOM 776 O O . GLY A 1 101 ? -13.711 10.633 9.188 1 97.19 101 GLY A O 1
ATOM 777 N N . PHE A 1 102 ? -13.188 11.008 7.02 1 97.75 102 PHE A N 1
ATOM 778 C CA . PHE A 1 102 ? -14.227 10.109 6.516 1 97.75 102 PHE A CA 1
ATOM 779 C C . PHE A 1 102 ? -13.641 8.742 6.18 1 97.75 102 PHE A C 1
ATOM 781 O O . PHE A 1 102 ? -14.344 7.875 5.656 1 97.75 102 PHE A O 1
ATOM 788 N N . THR A 1 103 ? -12.398 8.555 6.434 1 98 103 THR A N 1
ATOM 789 C CA . THR A 1 103 ? -11.688 7.328 6.09 1 98 103 THR A CA 1
ATOM 790 C C . THR A 1 103 ? -11.836 6.289 7.199 1 98 103 THR A C 1
ATOM 792 O O . THR A 1 103 ? -11.742 6.621 8.383 1 98 103 THR A O 1
ATOM 795 N N . ASP A 1 104 ? -12.008 5.012 6.859 1 97.44 104 ASP A N 1
ATOM 796 C CA . ASP A 1 104 ? -12.117 3.902 7.801 1 97.44 104 ASP A CA 1
ATOM 797 C C . ASP A 1 104 ? -10.859 3.771 8.656 1 97.44 104 ASP A C 1
ATOM 799 O O . ASP A 1 104 ? -9.766 4.137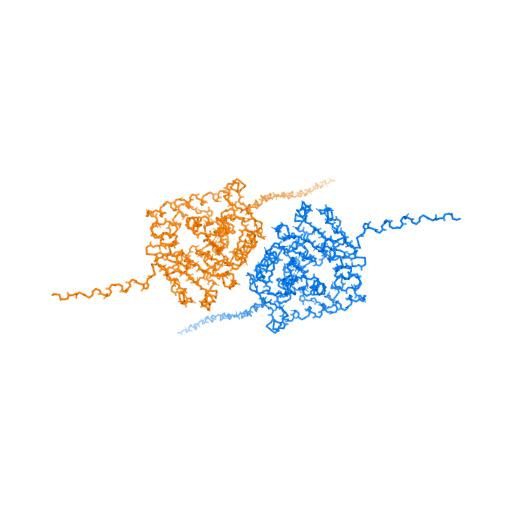 8.211 1 97.44 104 ASP A O 1
ATOM 803 N N . ALA A 1 105 ? -11.078 3.322 9.859 1 96.06 105 ALA A N 1
ATOM 804 C CA . ALA A 1 105 ? -9.945 2.867 10.656 1 96.06 105 ALA A CA 1
ATOM 805 C C . ALA A 1 105 ? -9.617 1.406 10.359 1 96.06 105 ALA A C 1
ATOM 807 O O . ALA A 1 105 ? -10.516 0.587 10.164 1 96.06 105 ALA A O 1
ATOM 808 N N . PRO A 1 106 ? -8.312 1.112 10.32 1 94.5 106 PRO A N 1
ATOM 809 C CA . PRO A 1 106 ? -7.969 -0.307 10.188 1 94.5 106 PRO A CA 1
ATOM 810 C C . PRO A 1 106 ? -8.398 -1.133 11.398 1 94.5 106 PRO A C 1
ATOM 812 O O . PRO A 1 106 ? -8.75 -0.572 12.438 1 94.5 106 PRO A O 1
ATOM 815 N N . ALA A 1 107 ? -8.375 -2.475 11.203 1 91.56 107 ALA A N 1
ATOM 816 C CA . ALA A 1 107 ? -8.664 -3.395 12.297 1 91.56 107 ALA A CA 1
ATOM 817 C C . ALA A 1 107 ? -7.684 -3.195 13.453 1 91.56 107 ALA A C 1
ATOM 819 O O . ALA A 1 107 ? -6.578 -2.684 13.258 1 91.56 107 ALA A O 1
ATOM 820 N N . LYS A 1 108 ? -8.086 -3.674 14.586 1 87.5 108 LYS A N 1
ATOM 821 C CA . LYS A 1 108 ? -7.359 -3.428 15.828 1 87.5 108 LYS A CA 1
ATOM 822 C C . LYS A 1 108 ? -5.953 -4.016 15.766 1 87.5 108 LYS A C 1
ATOM 824 O O . LYS A 1 108 ? -5.02 -3.463 16.344 1 87.5 108 LYS A O 1
ATOM 829 N N . HIS A 1 109 ? -5.816 -5.055 15.016 1 90.06 109 HIS A N 1
ATOM 830 C CA . HIS A 1 109 ? -4.527 -5.742 15.016 1 90.06 109 HIS A CA 1
ATOM 831 C C . HIS A 1 109 ? -3.539 -5.051 14.078 1 90.06 109 HIS A C 1
ATOM 833 O O . HIS A 1 109 ? -2.342 -5.348 14.109 1 90.06 109 HIS A O 1
ATOM 839 N N . VAL A 1 110 ? -4.012 -4.152 13.312 1 94.56 110 VAL A N 1
ATOM 840 C CA . VAL A 1 110 ? -3.156 -3.453 12.359 1 94.56 110 VAL A CA 1
ATOM 841 C C . VAL A 1 110 ? -2.508 -2.246 13.039 1 94.56 110 VAL A C 1
ATOM 843 O O . VAL A 1 110 ? -3.205 -1.364 13.547 1 94.56 110 VAL A O 1
ATOM 846 N N . TYR A 1 111 ? -1.187 -2.207 13.055 1 95.19 111 TYR A N 1
ATOM 847 C CA . TYR A 1 111 ? -0.495 -1.052 13.617 1 95.19 111 TYR A CA 1
ATOM 848 C C . TYR A 1 111 ? -0.667 0.171 12.727 1 95.19 111 TYR A C 1
ATOM 850 O O . TYR A 1 111 ? -0.411 0.108 11.516 1 95.19 111 TYR A O 1
ATOM 858 N N . ASN A 1 112 ? -1.164 1.26 13.305 1 95.69 112 ASN A N 1
ATOM 859 C CA . ASN A 1 112 ? -1.172 2.547 12.617 1 95.69 112 ASN A CA 1
ATOM 860 C C . ASN A 1 112 ? 0.207 3.199 12.633 1 95.69 112 ASN A C 1
ATOM 862 O O . ASN A 1 112 ? 0.413 4.207 13.312 1 95.69 112 ASN A O 1
ATOM 866 N N . ASP A 1 113 ? 1.104 2.654 11.898 1 95.44 113 ASP A N 1
ATOM 867 C CA . ASP A 1 113 ? 2.488 3.117 11.867 1 95.44 113 ASP A CA 1
ATOM 868 C C . ASP A 1 113 ? 2.807 3.797 10.531 1 95.44 113 ASP A C 1
ATOM 870 O O . ASP A 1 113 ? 1.925 3.965 9.688 1 95.44 113 ASP A O 1
ATOM 874 N N . VAL A 1 114 ? 4.031 4.27 10.398 1 95.81 114 VAL A N 1
ATOM 875 C CA . VAL A 1 114 ? 4.43 5.047 9.227 1 95.81 114 VAL A CA 1
ATOM 876 C C . VAL A 1 114 ? 4.32 4.184 7.977 1 95.81 114 VAL A C 1
ATOM 878 O O . VAL A 1 114 ? 4 4.684 6.895 1 95.81 114 VAL A O 1
ATOM 881 N N . HIS A 1 115 ? 4.5 2.859 8.086 1 96.31 115 HIS A N 1
ATOM 882 C CA . HIS A 1 115 ? 4.438 1.945 6.949 1 96.31 115 HIS A CA 1
ATOM 883 C C . HIS A 1 115 ? 3.018 1.842 6.402 1 96.31 115 HIS A C 1
ATOM 885 O O . HIS A 1 115 ? 2.811 1.875 5.188 1 96.31 115 HIS A O 1
ATOM 891 N N . LEU A 1 116 ? 2.059 1.749 7.293 1 97.56 116 LEU A N 1
ATOM 892 C CA . LEU A 1 116 ? 0.653 1.704 6.906 1 97.56 116 LEU A CA 1
ATOM 893 C C . LEU A 1 116 ? 0.27 2.945 6.105 1 97.56 116 LEU A C 1
ATOM 895 O O . LEU A 1 116 ? -0.344 2.838 5.043 1 97.56 116 LEU A O 1
ATOM 899 N N . PHE A 1 117 ? 0.647 4.074 6.609 1 98.12 117 PHE A N 1
ATOM 900 C CA . PHE A 1 117 ? 0.224 5.332 6 1 98.12 117 PHE A CA 1
ATOM 901 C C . PHE A 1 117 ? 0.951 5.566 4.68 1 98.12 117 PHE A C 1
ATOM 903 O O . PHE A 1 117 ? 0.378 6.117 3.738 1 98.12 117 PHE A O 1
ATOM 910 N N . THR A 1 118 ? 2.242 5.219 4.57 1 97.69 118 THR A N 1
ATOM 911 C CA . THR A 1 118 ? 2.949 5.348 3.303 1 97.69 118 THR A CA 1
ATOM 912 C C . THR A 1 118 ? 2.314 4.457 2.238 1 97.69 118 THR A C 1
ATOM 914 O O . THR A 1 118 ? 2.193 4.855 1.078 1 97.69 118 THR A O 1
ATOM 917 N N . SER A 1 119 ? 1.923 3.229 2.643 1 97.56 119 SER A N 1
ATOM 918 C CA . SER A 1 119 ? 1.225 2.35 1.711 1 97.56 119 SER A CA 1
ATOM 919 C C . SER A 1 119 ? -0.101 2.957 1.265 1 97.56 119 SER A C 1
ATOM 921 O O . SER A 1 119 ? -0.49 2.824 0.102 1 97.56 119 SER A O 1
ATOM 923 N N . GLN A 1 120 ? -0.815 3.598 2.189 1 98.19 120 GLN A N 1
ATOM 924 C CA . GLN A 1 120 ? -2.062 4.277 1.855 1 98.19 120 GLN A CA 1
ATOM 925 C C . GLN A 1 120 ? -1.844 5.332 0.777 1 98.19 120 GLN A C 1
ATOM 927 O O . GLN A 1 120 ? -2.633 5.441 -0.165 1 98.19 120 GLN A O 1
ATOM 932 N N . VAL A 1 121 ? -0.784 6.098 0.921 1 98.25 121 VAL A N 1
ATOM 933 C CA . VAL A 1 121 ? -0.475 7.152 -0.036 1 98.25 121 VAL A CA 1
ATOM 934 C C . VAL A 1 121 ? -0.211 6.543 -1.411 1 98.25 121 VAL A C 1
ATOM 936 O O . VAL A 1 121 ? -0.696 7.051 -2.426 1 98.25 121 VAL A O 1
ATOM 939 N N . ALA A 1 122 ? 0.544 5.477 -1.445 1 97.12 122 ALA A N 1
ATOM 940 C CA . ALA A 1 122 ? 0.826 4.809 -2.713 1 97.12 122 ALA A CA 1
ATOM 941 C C . ALA A 1 122 ? -0.461 4.328 -3.377 1 97.12 122 ALA A C 1
ATOM 943 O O . ALA A 1 122 ? -0.652 4.516 -4.582 1 97.12 122 ALA A O 1
ATOM 944 N N . GLU A 1 123 ? -1.308 3.695 -2.598 1 97.06 123 GLU A N 1
ATOM 945 C CA . GLU A 1 123 ? -2.574 3.205 -3.129 1 97.06 123 GLU A CA 1
ATOM 946 C C . GLU A 1 123 ? -3.443 4.355 -3.633 1 97.06 123 GLU A C 1
ATOM 948 O O . GLU A 1 123 ? -4.129 4.223 -4.648 1 97.06 123 GLU A O 1
ATOM 953 N N . LEU A 1 124 ? -3.428 5.449 -2.904 1 96.81 124 LEU A N 1
ATOM 954 C CA . LEU A 1 124 ? -4.184 6.625 -3.32 1 96.81 124 LEU A CA 1
ATOM 955 C C . LEU A 1 124 ? -3.686 7.145 -4.664 1 96.81 124 LEU A C 1
ATOM 957 O O . LEU A 1 124 ? -4.484 7.469 -5.547 1 96.81 124 LEU A O 1
ATOM 961 N N . LEU A 1 125 ? -2.4 7.25 -4.816 1 95.44 125 LEU A N 1
ATOM 962 C CA . LEU A 1 125 ? -1.826 7.734 -6.066 1 95.44 125 LEU A CA 1
ATOM 963 C C . LEU A 1 125 ? -2.211 6.828 -7.23 1 95.44 125 LEU A C 1
ATOM 965 O O . LEU A 1 125 ? -2.514 7.309 -8.328 1 95.44 125 LEU A O 1
ATOM 969 N N . LEU A 1 126 ? -2.186 5.543 -6.984 1 93.19 126 LEU A N 1
ATOM 970 C CA . LEU A 1 126 ? -2.619 4.613 -8.023 1 93.19 126 LEU A CA 1
ATOM 971 C C . LEU A 1 126 ? -4.086 4.84 -8.375 1 93.19 126 LEU A C 1
ATOM 973 O O . LEU A 1 126 ? -4.449 4.832 -9.555 1 93.19 126 LEU A O 1
ATOM 977 N N . ALA A 1 127 ? -4.902 5.086 -7.375 1 91.25 127 ALA A N 1
ATOM 978 C CA . ALA A 1 127 ? -6.344 5.246 -7.562 1 91.25 127 ALA A CA 1
ATOM 979 C C . ALA A 1 127 ? -6.656 6.492 -8.383 1 91.25 127 ALA A C 1
ATOM 981 O O . ALA A 1 127 ? -7.633 6.516 -9.141 1 91.25 127 ALA A O 1
ATOM 982 N N . VAL A 1 128 ? -5.852 7.504 -8.273 1 92 128 VAL A N 1
ATOM 983 C CA . VAL A 1 128 ? -6.191 8.766 -8.914 1 92 128 VAL A CA 1
ATOM 984 C C . VAL A 1 128 ? -5.375 8.938 -10.195 1 92 128 VAL A C 1
ATOM 986 O O . VAL A 1 128 ? -5.406 9.992 -10.82 1 92 128 VAL A O 1
ATOM 989 N N . ALA A 1 129 ? -4.652 7.988 -10.57 1 88.44 129 ALA A N 1
ATOM 990 C CA . ALA A 1 129 ? -3.697 8.078 -11.672 1 88.44 129 ALA A CA 1
ATOM 991 C C . ALA A 1 129 ? -4.375 8.602 -12.938 1 88.44 129 ALA A C 1
ATOM 993 O O . ALA A 1 129 ? -3.844 9.484 -13.617 1 88.44 129 ALA A O 1
ATOM 994 N N . GLU A 1 130 ? -5.523 8.156 -13.266 1 83.62 130 GLU A N 1
ATOM 995 C CA . GLU A 1 130 ? -6.195 8.516 -14.508 1 83.62 130 GLU A CA 1
ATOM 996 C C . GLU A 1 130 ? -6.727 9.945 -14.461 1 83.62 130 GLU A C 1
ATOM 998 O O . GLU A 1 130 ? -7.008 10.547 -15.5 1 83.62 130 GLU A O 1
ATOM 1003 N N . GLU A 1 131 ? -6.906 10.43 -13.227 1 88.62 131 GLU A N 1
ATOM 1004 C CA . GLU A 1 131 ? -7.469 11.766 -13.07 1 88.62 131 GLU A CA 1
ATOM 1005 C C . GLU A 1 131 ? -6.371 12.812 -12.938 1 88.62 131 GLU A C 1
ATOM 1007 O O . GLU A 1 131 ? -6.656 14.008 -12.828 1 88.62 131 GLU A O 1
ATOM 1012 N N . THR A 1 132 ? -5.176 12.328 -12.945 1 88.81 132 THR A N 1
ATOM 1013 C CA . THR A 1 132 ? -4.047 13.234 -12.727 1 88.81 132 THR A CA 1
ATOM 1014 C C . THR A 1 132 ? -2.992 13.047 -13.812 1 88.81 132 THR A C 1
ATOM 1016 O O . THR A 1 132 ? -3.076 12.109 -14.617 1 88.81 132 THR A O 1
ATOM 1019 N N . ASP A 1 133 ? -1.998 13.945 -13.852 1 77.31 133 ASP A N 1
ATOM 1020 C CA . ASP A 1 133 ? -0.934 13.898 -14.844 1 77.31 133 ASP A CA 1
ATOM 1021 C C . ASP A 1 133 ? 0.406 13.547 -14.203 1 77.31 133 ASP A C 1
ATOM 1023 O O . ASP A 1 133 ? 1.461 13.727 -14.82 1 77.31 133 ASP A O 1
ATOM 1027 N N . TYR A 1 134 ? 0.311 13.07 -13.008 1 77.75 134 TYR A N 1
ATOM 1028 C CA . TYR A 1 134 ? 1.58 12.977 -12.297 1 77.75 134 TYR A CA 1
ATOM 1029 C C . TYR A 1 134 ? 2.477 11.914 -12.914 1 77.75 134 TYR A C 1
ATOM 1031 O O . TYR A 1 134 ? 3.699 11.953 -12.758 1 77.75 134 TYR A O 1
ATOM 1039 N N . GLN A 1 135 ? 1.926 10.922 -13.586 1 70.62 135 GLN A N 1
ATOM 1040 C CA . GLN A 1 135 ? 2.734 9.859 -14.18 1 70.62 135 GLN A CA 1
ATOM 1041 C C . GLN A 1 135 ? 3.324 10.305 -15.516 1 70.62 135 GLN A C 1
ATOM 1043 O O . GLN A 1 135 ? 4.293 9.719 -16 1 70.62 135 GLN A O 1
ATOM 1048 N N . SER A 1 136 ? 2.691 11.156 -16.281 1 65.94 136 SER A N 1
ATOM 1049 C CA . SER A 1 136 ? 3.219 11.625 -17.562 1 65.94 136 SER A CA 1
ATOM 1050 C C . SER A 1 136 ? 4.297 12.688 -17.359 1 65.94 136 SER A C 1
ATOM 1052 O O . SER A 1 136 ? 4.43 13.609 -18.172 1 65.94 136 SER A O 1
ATOM 1054 N N . ALA A 1 137 ? 5.18 12.602 -16.484 1 60.25 137 ALA A N 1
ATOM 1055 C CA . ALA A 1 137 ? 6.445 13.336 -16.516 1 60.25 137 ALA A CA 1
ATOM 1056 C C . ALA A 1 137 ? 6.492 14.406 -15.43 1 60.25 137 ALA A C 1
ATOM 1058 O O . ALA A 1 137 ? 7.531 15.039 -15.219 1 60.25 137 ALA A O 1
ATOM 1059 N N . LYS A 1 138 ? 5.562 14.328 -14.594 1 72.19 138 LYS A N 1
ATOM 1060 C CA . LYS A 1 138 ? 5.738 15.547 -13.805 1 72.19 138 LYS A CA 1
ATOM 1061 C C . LYS A 1 138 ? 5.93 15.211 -12.328 1 72.19 138 LYS A C 1
ATOM 1063 O O . LYS A 1 138 ? 6.375 16.062 -11.547 1 72.19 138 LYS A O 1
ATOM 1068 N N . GLY A 1 139 ? 5.633 14.039 -12 1 91.12 139 GLY A N 1
ATOM 1069 C CA . GLY A 1 139 ? 5.801 13.641 -10.609 1 91.12 139 GLY A CA 1
ATOM 1070 C C . GLY A 1 139 ? 4.852 14.359 -9.672 1 91.12 139 GLY A C 1
ATOM 1071 O O . GLY A 1 139 ? 3.762 14.766 -10.07 1 91.12 139 GLY A O 1
ATOM 1072 N N . ILE A 1 140 ? 5.254 14.375 -8.359 1 96.5 140 ILE A N 1
ATOM 1073 C CA . ILE A 1 140 ? 4.375 15 -7.375 1 96.5 140 ILE A CA 1
ATOM 1074 C C . ILE A 1 140 ? 5.168 15.992 -6.527 1 96.5 140 ILE A C 1
ATOM 1076 O O . ILE A 1 140 ? 6.387 15.859 -6.387 1 96.5 140 ILE A O 1
ATOM 1080 N N . TYR A 1 141 ? 4.512 17.062 -6.102 1 98.19 141 TYR A N 1
ATOM 1081 C CA . TYR A 1 141 ? 4.934 17.906 -4.984 1 98.19 141 TYR A CA 1
ATOM 1082 C C . TYR A 1 141 ? 4.262 17.469 -3.689 1 98.19 141 TYR A C 1
ATOM 1084 O O . TYR A 1 141 ? 3.033 17.406 -3.611 1 98.19 141 TYR A O 1
ATOM 1092 N N . LEU A 1 142 ? 5.082 17.109 -2.754 1 98.75 142 LEU A N 1
ATOM 1093 C CA . LEU A 1 142 ? 4.582 16.484 -1.531 1 98.75 142 LEU A CA 1
ATOM 1094 C C . LEU A 1 142 ? 4.719 17.438 -0.344 1 98.75 142 LEU A C 1
ATOM 1096 O O . LEU A 1 142 ? 5.781 18.016 -0.127 1 98.75 142 LEU A O 1
ATOM 1100 N N . ILE A 1 143 ? 3.619 17.656 0.395 1 98.88 143 ILE A N 1
ATOM 1101 C CA . ILE A 1 143 ? 3.59 18.469 1.605 1 98.88 143 ILE A CA 1
ATOM 1102 C C . ILE A 1 143 ? 3.096 17.625 2.781 1 98.88 143 ILE A C 1
ATOM 1104 O O . ILE A 1 143 ? 2.113 16.891 2.656 1 98.88 143 ILE A O 1
ATOM 1108 N N . GLY A 1 144 ? 3.77 17.703 3.857 1 98.81 144 GLY A N 1
ATOM 1109 C CA . GLY A 1 144 ? 3.309 17.031 5.062 1 98.81 144 GLY A CA 1
ATOM 1110 C C . GLY A 1 144 ? 3.58 17.828 6.328 1 98.81 144 GLY A C 1
ATOM 1111 O O . GLY A 1 144 ? 4.637 18.453 6.465 1 98.81 144 GLY A O 1
ATOM 1112 N N . SER A 1 145 ? 2.633 17.828 7.305 1 98.19 145 SER A N 1
ATOM 1113 C CA . SER A 1 145 ? 2.805 18.484 8.594 1 98.19 145 SER A CA 1
ATOM 1114 C C . SER A 1 145 ? 2.781 17.484 9.742 1 98.19 145 SER A C 1
ATOM 1116 O O . SER A 1 145 ? 1.971 16.562 9.75 1 98.19 145 SER A O 1
ATOM 1118 N N . SER A 1 146 ? 3.639 17.703 10.695 1 96.06 146 SER A N 1
ATOM 1119 C CA . SER A 1 146 ? 3.654 16.891 11.906 1 96.06 146 SER A CA 1
ATOM 1120 C C . SER A 1 146 ? 3.764 15.398 11.562 1 96.06 146 SER A C 1
ATOM 1122 O O . SER A 1 146 ? 4.695 14.984 10.875 1 96.06 146 SER A O 1
ATOM 1124 N N . MET A 1 147 ? 2.848 14.547 11.875 1 95.69 147 MET A N 1
ATOM 1125 C CA . MET A 1 147 ? 2.826 13.148 11.461 1 95.69 147 MET A CA 1
ATOM 1126 C C . MET A 1 147 ? 2.867 13.031 9.945 1 95.69 147 MET A C 1
ATOM 1128 O O . MET A 1 147 ? 3.568 12.172 9.398 1 95.69 147 MET A O 1
ATOM 1132 N N . GLY A 1 148 ? 2.098 13.898 9.297 1 98.19 148 GLY A N 1
ATOM 1133 C CA . GLY A 1 148 ? 2.135 13.938 7.844 1 98.19 148 GLY A CA 1
ATOM 1134 C C . GLY A 1 148 ? 3.504 14.289 7.289 1 98.19 148 GLY A C 1
ATOM 1135 O O . GLY A 1 148 ? 3.867 13.852 6.195 1 98.19 148 GLY A O 1
ATOM 1136 N N . GLY A 1 149 ? 4.223 15.117 8.008 1 98.12 149 GLY A N 1
ATOM 1137 C CA . GLY A 1 149 ? 5.598 15.398 7.629 1 98.12 149 GLY A CA 1
ATOM 1138 C C . GLY A 1 149 ? 6.496 14.18 7.699 1 98.12 149 GLY A C 1
ATOM 1139 O O . GLY A 1 149 ? 7.332 13.969 6.816 1 98.12 149 GLY A O 1
ATOM 1140 N N . ALA A 1 150 ? 6.371 13.422 8.773 1 96.69 150 ALA A N 1
ATOM 1141 C CA . ALA A 1 150 ? 7.109 12.164 8.898 1 96.69 150 ALA A CA 1
ATOM 1142 C C . ALA A 1 150 ? 6.777 11.211 7.754 1 96.69 150 ALA A C 1
ATOM 1144 O O . ALA A 1 150 ? 7.676 10.609 7.164 1 96.69 150 ALA A O 1
ATOM 1145 N N . ILE A 1 151 ? 5.5 11.078 7.453 1 98.25 151 ILE A N 1
ATOM 1146 C CA . ILE A 1 151 ? 5.043 10.219 6.367 1 98.25 151 ILE A CA 1
ATOM 1147 C C . ILE A 1 151 ? 5.617 10.719 5.043 1 98.25 151 ILE A C 1
ATOM 1149 O O . ILE A 1 151 ? 6.098 9.922 4.23 1 98.25 151 ILE A O 1
ATOM 1153 N N . ALA A 1 152 ? 5.574 12.008 4.828 1 98.69 152 ALA A N 1
ATOM 1154 C CA . ALA A 1 152 ? 6.09 12.609 3.6 1 98.69 152 ALA A CA 1
ATOM 1155 C C . ALA A 1 152 ? 7.582 12.344 3.443 1 98.69 152 ALA A C 1
ATOM 1157 O O . ALA A 1 152 ? 8.055 12.031 2.348 1 98.69 152 ALA A O 1
ATOM 1158 N N . ALA A 1 153 ? 8.297 12.5 4.543 1 98 153 ALA A N 1
ATOM 1159 C CA . ALA A 1 153 ? 9.734 12.234 4.496 1 98 153 ALA A CA 1
ATOM 1160 C C . ALA A 1 153 ? 10.016 10.789 4.113 1 98 153 ALA A C 1
ATOM 1162 O O . ALA A 1 153 ? 10.836 10.516 3.234 1 98 153 ALA A O 1
ATOM 1163 N N . LYS A 1 154 ? 9.344 9.914 4.758 1 97.44 154 LYS A N 1
ATOM 1164 C CA . LYS A 1 154 ? 9.516 8.5 4.461 1 97.44 154 LYS A CA 1
ATOM 1165 C C . LYS A 1 154 ? 9.133 8.188 3.018 1 97.44 154 LYS A C 1
ATOM 1167 O O . LYS A 1 154 ? 9.844 7.457 2.324 1 97.44 154 LYS A O 1
ATOM 1172 N N . PHE A 1 155 ? 8.031 8.68 2.586 1 98.06 155 PHE A N 1
ATOM 1173 C CA . PHE A 1 155 ? 7.547 8.43 1.233 1 98.06 155 PHE A CA 1
ATOM 1174 C C . PHE A 1 155 ? 8.523 8.977 0.2 1 98.06 155 PHE A C 1
ATOM 1176 O O . PHE A 1 155 ? 8.82 8.312 -0.793 1 98.06 155 PHE A O 1
ATOM 1183 N N . ALA A 1 156 ? 9.008 10.18 0.385 1 97.56 156 ALA A N 1
ATOM 1184 C CA . ALA A 1 156 ? 9.977 10.789 -0.52 1 97.56 156 ALA A CA 1
ATOM 1185 C C . ALA A 1 156 ? 11.258 9.961 -0.586 1 97.56 156 ALA A C 1
ATOM 1187 O O . ALA A 1 156 ? 11.867 9.836 -1.65 1 97.56 156 ALA A O 1
ATOM 1188 N N . HIS A 1 157 ? 11.633 9.5 0.578 1 95.56 157 HIS A N 1
ATOM 1189 C CA . HIS A 1 157 ? 12.789 8.609 0.639 1 95.56 157 HIS A CA 1
ATOM 1190 C C . HIS A 1 157 ? 12.578 7.371 -0.223 1 95.56 157 HIS A C 1
ATOM 1192 O O . HIS A 1 157 ? 13.477 6.965 -0.965 1 95.56 157 HIS A O 1
ATOM 1198 N N . MET A 1 158 ? 11.445 6.84 -0.215 1 94.19 158 MET A N 1
ATOM 1199 C CA . MET A 1 158 ? 11.117 5.582 -0.886 1 94.19 158 MET A CA 1
ATOM 1200 C C . MET A 1 158 ? 10.914 5.805 -2.381 1 94.19 158 MET A C 1
ATOM 1202 O O . MET A 1 158 ? 11.102 4.883 -3.18 1 94.19 158 MET A O 1
ATOM 1206 N N . HIS A 1 159 ? 10.508 7.02 -2.742 1 93.56 159 HIS A N 1
ATOM 1207 C CA . HIS A 1 159 ? 10.133 7.293 -4.125 1 93.56 159 HIS A CA 1
ATOM 1208 C C . HIS A 1 159 ? 10.898 8.5 -4.672 1 93.56 159 HIS A C 1
ATOM 1210 O O . HIS A 1 159 ? 10.289 9.516 -5.027 1 93.56 159 HIS A O 1
ATOM 1216 N N . PRO A 1 160 ? 12.188 8.32 -4.871 1 92.19 160 PRO A N 1
ATOM 1217 C CA . PRO A 1 160 ? 13.016 9.469 -5.262 1 92.19 160 PRO A CA 1
ATOM 1218 C C . PRO A 1 160 ? 12.68 9.992 -6.652 1 92.19 160 PRO A C 1
ATOM 1220 O O . PRO A 1 160 ? 12.875 11.18 -6.93 1 92.19 160 PRO A O 1
ATOM 1223 N N . ARG A 1 161 ? 12.18 9.18 -7.523 1 88.56 161 ARG A N 1
ATOM 1224 C CA . ARG A 1 161 ? 11.891 9.625 -8.883 1 88.56 161 ARG A CA 1
ATOM 1225 C C . ARG A 1 161 ? 10.516 10.281 -8.961 1 88.56 161 ARG A C 1
ATOM 1227 O O . ARG A 1 161 ? 10.25 11.086 -9.852 1 88.56 161 ARG A O 1
ATOM 1234 N N . LEU A 1 162 ? 9.688 9.953 -8.039 1 93.25 162 LEU A N 1
ATOM 1235 C CA . LEU A 1 162 ? 8.305 10.414 -8.07 1 93.25 162 LEU A CA 1
ATOM 1236 C C . LEU A 1 162 ? 8.172 11.789 -7.422 1 93.25 162 LEU A C 1
ATOM 1238 O O . LEU A 1 162 ? 7.473 12.664 -7.938 1 93.25 162 LEU A O 1
ATOM 1242 N N . VAL A 1 163 ? 8.812 11.992 -6.289 1 96.5 163 VAL A N 1
ATOM 1243 C CA . VAL A 1 163 ? 8.703 13.242 -5.547 1 96.5 163 VAL A CA 1
ATOM 1244 C C . VAL A 1 163 ? 9.703 14.258 -6.098 1 96.5 163 VAL A C 1
ATOM 1246 O O . VAL A 1 163 ? 10.922 14.047 -6.023 1 96.5 163 VAL A O 1
ATOM 1249 N N . LYS A 1 164 ? 9.156 15.359 -6.547 1 96.62 164 LYS A N 1
ATOM 1250 C CA . LYS A 1 164 ? 10.008 16.344 -7.219 1 96.62 164 LYS A CA 1
ATOM 1251 C C . LYS A 1 164 ? 10.305 17.531 -6.305 1 96.62 164 LYS A C 1
ATOM 1253 O O . LYS A 1 164 ? 11.328 18.188 -6.465 1 96.62 164 LYS A O 1
ATOM 1258 N N . LYS A 1 165 ? 9.43 17.844 -5.422 1 98.31 165 LYS A N 1
ATOM 1259 C CA . LYS A 1 165 ? 9.625 18.828 -4.355 1 98.31 165 LYS A CA 1
ATOM 1260 C C . LYS A 1 165 ? 8.953 18.375 -3.062 1 98.31 165 LYS A C 1
ATOM 1262 O O . LYS A 1 165 ? 7.938 17.672 -3.098 1 98.31 165 LYS A O 1
ATOM 1267 N N . LEU A 1 166 ? 9.539 18.766 -1.967 1 98.81 166 LEU A N 1
ATOM 1268 C CA . LEU A 1 166 ? 9.07 18.328 -0.657 1 98.81 166 LEU A CA 1
ATOM 1269 C C . LEU A 1 166 ? 8.953 19.516 0.301 1 98.81 166 LEU A C 1
ATOM 1271 O O . LEU A 1 166 ? 9.859 20.344 0.38 1 98.81 166 LEU A O 1
ATOM 1275 N N . VAL A 1 167 ? 7.809 19.656 0.949 1 98.94 167 VAL A N 1
ATOM 1276 C CA . VAL A 1 167 ? 7.602 20.625 2.016 1 98.94 167 VAL A CA 1
ATOM 1277 C C . VAL A 1 167 ? 7.348 19.906 3.336 1 98.94 167 VAL A C 1
ATOM 1279 O O . VAL A 1 167 ? 6.406 19.109 3.443 1 98.94 167 VAL A O 1
ATOM 1282 N N . LEU A 1 168 ? 8.172 20.141 4.258 1 98.75 168 LEU A N 1
ATOM 1283 C CA . LEU A 1 168 ? 8.047 19.609 5.605 1 98.75 168 LEU A CA 1
ATOM 1284 C C . LEU A 1 168 ? 7.633 20.688 6.594 1 98.75 168 LEU A C 1
ATOM 1286 O O . LEU A 1 168 ? 8.391 21.641 6.844 1 98.75 168 LEU A O 1
ATOM 1290 N N . VAL A 1 169 ? 6.453 20.547 7.172 1 98.62 169 VAL A N 1
ATOM 1291 C CA . VAL A 1 169 ? 5.914 21.5 8.133 1 98.62 169 VAL A CA 1
ATOM 1292 C C . VAL A 1 169 ? 5.969 20.906 9.539 1 98.62 169 VAL A C 1
ATOM 1294 O O . VAL A 1 169 ? 5.164 20.031 9.883 1 98.62 169 VAL A O 1
ATOM 1297 N N . CYS A 1 170 ? 6.906 21.328 10.367 1 97 170 CYS A N 1
ATOM 1298 C CA . CYS A 1 170 ? 7.152 20.844 11.727 1 97 170 CYS A CA 1
ATOM 1299 C C . CYS A 1 170 ? 7.043 19.328 11.797 1 97 170 CYS A C 1
ATOM 1301 O O . CYS A 1 170 ? 6.285 18.797 12.609 1 97 170 CYS A O 1
ATOM 1303 N N . PRO A 1 171 ? 7.801 18.703 11.008 1 96.81 171 PRO A N 1
ATOM 1304 C CA . PRO A 1 171 ? 7.656 17.25 10.875 1 96.81 171 PRO A CA 1
ATOM 1305 C C . PRO A 1 171 ? 8.008 16.5 12.156 1 96.81 171 PRO A C 1
ATOM 1307 O O . PRO A 1 171 ? 8.961 16.875 12.852 1 96.81 171 PRO A O 1
ATOM 1310 N N . ALA A 1 172 ? 7.176 15.5 12.445 1 93.44 172 ALA A N 1
ATOM 1311 C CA . ALA A 1 172 ? 7.57 14.508 13.438 1 93.44 172 ALA A CA 1
ATOM 1312 C C . ALA A 1 172 ? 8.602 13.539 12.875 1 93.44 172 ALA A C 1
ATOM 1314 O O . ALA A 1 172 ? 9.008 13.664 11.711 1 93.44 172 ALA A O 1
ATOM 1315 N N . GLY A 1 173 ? 9.125 12.625 13.68 1 91.56 173 GLY A N 1
ATOM 1316 C CA . GLY A 1 173 ? 9.984 11.578 13.164 1 91.56 173 GLY A CA 1
ATOM 1317 C C . GLY A 1 173 ? 11.336 11.531 13.852 1 91.56 173 GLY A C 1
ATOM 1318 O O . GLY A 1 173 ? 12.062 10.539 13.734 1 91.56 173 GLY A O 1
ATOM 1319 N N . LEU A 1 174 ? 11.68 12.602 14.445 1 90.94 174 LEU A N 1
ATOM 1320 C CA . LEU A 1 174 ? 12.945 12.633 15.164 1 90.94 174 LEU A CA 1
ATOM 1321 C C . LEU A 1 174 ? 12.742 12.273 16.641 1 90.94 174 LEU A C 1
ATOM 1323 O O . LEU A 1 174 ? 11.664 12.484 17.188 1 90.94 174 LEU A O 1
ATOM 1327 N N . PRO A 1 175 ? 13.875 11.602 17.109 1 80 175 PRO A N 1
ATOM 1328 C CA . PRO A 1 175 ? 13.781 11.273 18.547 1 80 175 PRO A CA 1
ATOM 1329 C C . PRO A 1 175 ? 13.555 12.508 19.406 1 80 175 PRO A C 1
ATOM 1331 O O . PRO A 1 175 ? 14.211 13.531 19.219 1 80 175 PRO A O 1
ATOM 1334 N N . ASN A 1 176 ? 12.328 12.68 19.828 1 65.44 176 ASN A N 1
ATOM 1335 C CA . ASN A 1 176 ? 12.148 13.781 20.766 1 65.44 176 ASN A CA 1
ATOM 1336 C C . ASN A 1 176 ? 11.391 13.344 22.016 1 65.44 176 ASN A C 1
ATOM 1338 O O . ASN A 1 176 ? 10.734 12.305 22.016 1 65.44 176 ASN A O 1
ATOM 1342 N N . ASP A 1 177 ? 11.703 14.086 23.078 1 54.06 177 ASP A N 1
ATOM 1343 C CA . ASP A 1 177 ? 10.984 13.93 24.328 1 54.06 177 ASP A CA 1
ATOM 1344 C C . ASP A 1 177 ? 9.492 14.219 24.156 1 54.06 177 ASP A C 1
ATOM 1346 O O . ASP A 1 177 ? 9.094 15.375 24 1 54.06 177 ASP A O 1
ATOM 1350 N N . MET A 1 178 ? 8.852 13.422 23.25 1 54.44 178 MET A N 1
ATOM 1351 C CA . MET A 1 178 ? 7.414 13.664 23.141 1 54.44 178 MET A CA 1
ATOM 1352 C C . MET A 1 178 ? 6.812 13.984 24.5 1 54.44 178 MET A C 1
ATOM 1354 O O . MET A 1 178 ? 7.18 13.375 25.516 1 54.44 178 MET A O 1
ATOM 1358 N N . PRO A 1 179 ? 5.965 14.977 24.438 1 53.09 179 PRO A N 1
ATOM 1359 C CA . PRO A 1 179 ? 5.387 15.328 25.734 1 53.09 179 PRO A CA 1
ATOM 1360 C C . PRO A 1 179 ? 4.82 14.117 26.469 1 53.09 179 PRO A C 1
ATOM 1362 O O . PRO A 1 179 ? 4.496 13.102 25.844 1 53.09 179 PRO A O 1
ATOM 1365 N N . PHE A 1 180 ? 4.805 14.172 27.766 1 43.44 180 PHE A N 1
ATOM 1366 C CA . PHE A 1 180 ? 4.387 13.242 28.812 1 43.44 180 PHE A CA 1
ATOM 1367 C C . PHE A 1 180 ? 3.08 12.555 28.422 1 43.44 180 PHE A C 1
ATOM 1369 O O . PHE A 1 180 ? 2.947 11.336 28.578 1 43.44 180 PHE A O 1
ATOM 1376 N N . LEU A 1 181 ? 2.201 13.234 27.828 1 47.41 181 LEU A N 1
ATOM 1377 C CA . LEU A 1 181 ? 0.89 12.656 27.562 1 47.41 181 LEU A CA 1
ATOM 1378 C C . LEU A 1 181 ? 0.981 11.578 26.484 1 47.41 181 LEU A C 1
ATOM 1380 O O . LEU A 1 181 ? 0.288 10.562 26.562 1 47.41 181 LEU A O 1
ATOM 1384 N N . ALA A 1 182 ? 1.952 11.805 25.609 1 55.47 182 ALA A N 1
ATOM 1385 C CA . ALA A 1 182 ? 2.148 10.766 24.609 1 55.47 182 ALA A CA 1
ATOM 1386 C C . ALA A 1 182 ? 2.674 9.477 25.25 1 55.47 182 ALA A C 1
ATOM 1388 O O . ALA A 1 182 ? 2.309 8.375 24.828 1 55.47 182 ALA A O 1
ATOM 1389 N N . SER A 1 183 ? 3.354 9.68 26.328 1 53.03 183 SER A N 1
ATOM 1390 C CA . SER A 1 183 ? 3.904 8.523 27.031 1 53.03 183 SER A CA 1
ATOM 1391 C C . SER A 1 183 ? 2.812 7.742 27.75 1 53.03 183 SER A C 1
ATOM 1393 O O . SER A 1 183 ? 2.881 6.516 27.859 1 53.03 183 SER A O 1
ATOM 1395 N N . LEU A 1 184 ? 1.818 8.438 28.203 1 50.03 184 LEU A N 1
ATOM 1396 C CA . LEU A 1 184 ? 0.745 7.766 28.922 1 50.03 184 LEU A CA 1
ATOM 1397 C C . LEU A 1 184 ? -0.147 6.984 27.969 1 50.03 184 LEU A C 1
ATOM 1399 O O . LEU A 1 184 ? -0.64 5.906 28.312 1 50.03 184 LEU A O 1
ATOM 1403 N N . VAL A 1 185 ? -0.291 7.477 26.891 1 58.56 185 VAL A N 1
ATOM 1404 C CA . VAL A 1 185 ? -1.149 6.836 25.906 1 58.56 185 VAL A CA 1
ATOM 1405 C C . VAL A 1 185 ? -0.474 5.57 25.375 1 58.56 185 VAL A C 1
ATOM 1407 O O . VAL A 1 185 ? -1.135 4.699 24.797 1 58.56 185 VAL A O 1
ATOM 1410 N N . LYS A 1 186 ? 0.739 5.367 25.766 1 60.25 186 LYS A N 1
ATOM 1411 C CA . LYS A 1 186 ? 1.493 4.23 25.25 1 60.25 186 LYS A CA 1
ATOM 1412 C C . LYS A 1 186 ? 1.171 2.959 26.031 1 60.25 186 LYS A C 1
ATOM 1414 O O . LYS A 1 186 ? 1.438 1.851 25.562 1 60.25 186 LYS A O 1
ATOM 1419 N N . VAL A 1 187 ? 0.502 3.131 27.203 1 53.31 187 VAL A N 1
ATOM 1420 C CA . VAL A 1 187 ? 0.169 1.962 28.016 1 53.31 187 VAL A CA 1
ATOM 1421 C C . VAL A 1 187 ? -1.173 1.388 27.562 1 53.31 187 VAL A C 1
ATOM 1423 O O . VAL A 1 187 ? -2.188 2.088 27.562 1 53.31 187 VAL A O 1
ATOM 1426 N N . PRO A 1 188 ? -1.213 0.061 26.969 1 63.25 188 PRO A N 1
ATOM 1427 C CA . PRO A 1 188 ? -2.471 -0.541 26.516 1 63.25 188 PRO A CA 1
ATOM 1428 C C . PRO A 1 188 ? -3.564 -0.491 27.578 1 63.25 188 PRO A C 1
ATOM 1430 O O . PRO A 1 188 ? -3.289 -0.707 28.766 1 63.25 188 PRO A O 1
ATOM 1433 N N . GLY A 1 189 ? -4.832 -0.232 27.156 1 62.97 189 GLY A N 1
ATOM 1434 C CA . GLY A 1 189 ? -5.973 -0.111 28.047 1 62.97 189 GLY A CA 1
ATOM 1435 C C . GLY A 1 189 ? -6.074 1.255 28.703 1 62.97 189 GLY A C 1
ATOM 1436 O O . GLY A 1 189 ? -7.16 1.831 28.781 1 62.97 189 GLY A O 1
ATOM 1437 N N . LEU A 1 190 ? -5.012 1.838 29.141 1 52.91 190 LEU A N 1
ATOM 1438 C CA . LEU A 1 190 ? -5.004 3.119 29.844 1 52.91 190 LEU A CA 1
ATOM 1439 C C . LEU A 1 190 ? -5.273 4.266 28.875 1 52.91 190 LEU A C 1
ATOM 1441 O O . LEU A 1 190 ? -6.02 5.195 29.203 1 52.91 190 LEU A O 1
ATOM 1445 N N . GLY A 1 191 ? -4.66 4.199 27.719 1 58.12 191 GLY A N 1
ATOM 1446 C CA . GLY A 1 191 ? -4.898 5.238 26.719 1 58.12 191 GLY A CA 1
ATOM 1447 C C . GLY A 1 191 ? -6.359 5.367 26.344 1 58.12 191 GLY A C 1
ATOM 1448 O O . GLY A 1 191 ? -6.902 6.473 26.297 1 58.12 191 GLY A O 1
ATOM 1449 N N . GLU A 1 192 ? -6.926 4.219 26.141 1 66.19 192 GLU A N 1
ATOM 1450 C CA . GLU A 1 192 ? -8.344 4.199 25.797 1 66.19 192 GLU A CA 1
ATOM 1451 C C . GLU A 1 192 ? -9.195 4.77 26.922 1 66.19 192 GLU A C 1
ATOM 1453 O O . GLU A 1 192 ? -10.125 5.547 26.672 1 66.19 192 GLU A O 1
ATOM 1458 N N . ALA A 1 193 ? -8.938 4.32 28.078 1 59.47 193 ALA A N 1
ATOM 1459 C CA . ALA A 1 193 ? -9.672 4.789 29.25 1 59.47 193 ALA A CA 1
ATOM 1460 C C . ALA A 1 193 ? -9.5 6.293 29.438 1 59.47 193 ALA A C 1
ATOM 1462 O O . ALA A 1 193 ? -10.469 7 29.734 1 59.47 193 ALA A O 1
ATOM 1463 N N . LEU A 1 194 ? -8.312 6.75 29.25 1 59.19 194 LEU A N 1
ATOM 1464 C CA . LEU A 1 194 ? -8.031 8.164 29.438 1 59.19 194 LEU A CA 1
ATOM 1465 C C . LEU A 1 194 ? -8.766 9.016 28.406 1 59.19 194 LEU A C 1
ATOM 1467 O O . LEU A 1 194 ? -9.312 10.07 28.734 1 59.19 194 LEU A O 1
ATOM 1471 N N . LEU A 1 195 ? -8.766 8.492 27.281 1 62.75 195 LEU A N 1
ATOM 1472 C CA . LEU A 1 195 ? -9.469 9.234 26.25 1 62.75 195 LEU A CA 1
ATOM 1473 C C . LEU A 1 195 ? -10.969 9.258 26.516 1 62.75 195 LEU A C 1
ATOM 1475 O O . LEU A 1 195 ? -11.633 10.273 26.297 1 62.75 195 LEU A O 1
ATOM 1479 N N . SER A 1 196 ? -11.391 8.141 26.938 1 63.72 196 SER A N 1
ATOM 1480 C CA . SER A 1 196 ? -12.82 8.039 27.203 1 63.72 196 SER A CA 1
ATOM 1481 C C . SER A 1 196 ? -13.227 8.898 28.406 1 63.72 196 SER A C 1
ATOM 1483 O O . SER A 1 196 ? -14.367 9.359 28.484 1 63.72 196 SER A O 1
ATOM 1485 N N . MET A 1 197 ? -12.289 9.047 29.266 1 59.31 197 MET A N 1
ATOM 1486 C CA . MET A 1 197 ? -12.602 9.75 30.516 1 59.31 197 MET A CA 1
ATOM 1487 C C . MET A 1 197 ? -12.234 11.227 30.406 1 59.31 197 MET A C 1
ATOM 1489 O O . MET A 1 197 ? -12.578 12.016 31.297 1 59.31 197 MET A O 1
ATOM 1493 N N . ALA A 1 198 ? -11.539 11.414 29.453 1 66.38 198 ALA A N 1
ATOM 1494 C CA . ALA A 1 198 ? -11.07 12.797 29.375 1 66.38 198 ALA A CA 1
ATOM 1495 C C . ALA A 1 198 ? -12.25 13.766 29.281 1 66.38 198 ALA A C 1
ATOM 1497 O O . ALA A 1 198 ? -13.164 13.562 28.484 1 66.38 198 ALA A O 1
ATOM 1498 N N . SER A 1 199 ? -12.219 14.703 30.172 1 71.38 199 SER A N 1
ATOM 1499 C CA . SER A 1 199 ? -13.234 15.75 30.156 1 71.38 199 SER A CA 1
ATOM 1500 C C . SER A 1 199 ? -13.086 16.641 28.922 1 71.38 199 SER A C 1
ATOM 1502 O O . SER A 1 199 ? -12.031 16.641 28.281 1 71.38 199 SER A O 1
ATOM 1504 N N . LYS A 1 200 ? -14.195 17.188 28.578 1 77.19 200 LYS A N 1
ATOM 1505 C CA . LYS A 1 200 ? -14.18 18.172 27.5 1 77.19 200 LYS A CA 1
ATOM 1506 C C . LYS A 1 200 ? -13.117 19.234 27.75 1 77.19 200 LYS A C 1
ATOM 1508 O O . LYS A 1 200 ? -12.461 19.703 26.812 1 77.19 200 LYS A O 1
ATOM 1513 N N . LYS A 1 201 ? -12.938 19.562 28.953 1 80.88 201 LYS A N 1
ATOM 1514 C CA . LYS A 1 201 ? -11.953 20.578 29.312 1 80.88 201 LYS A CA 1
ATOM 1515 C C . LYS A 1 201 ? -10.531 20.078 29.062 1 80.88 201 LYS A C 1
ATOM 1517 O O . LYS A 1 201 ? -9.695 20.828 28.531 1 80.88 201 LYS A O 1
ATOM 1522 N N . THR A 1 202 ? -10.234 18.938 29.438 1 79.62 202 THR A N 1
ATOM 1523 C CA . THR A 1 202 ? -8.906 18.359 29.219 1 79.62 202 THR A CA 1
ATOM 1524 C C . THR A 1 202 ? -8.578 18.297 27.734 1 79.62 202 THR A C 1
ATOM 1526 O O . THR A 1 202 ? -7.461 18.609 27.328 1 79.62 202 THR A O 1
ATOM 1529 N N . ILE A 1 203 ? -9.539 17.953 26.984 1 81.12 203 ILE A N 1
ATOM 1530 C CA . ILE A 1 203 ? -9.367 17.891 25.531 1 81.12 203 ILE A CA 1
ATOM 1531 C C . ILE A 1 203 ? -9.109 19.281 24.969 1 81.12 203 ILE A C 1
ATOM 1533 O O . ILE A 1 203 ? -8.203 19.484 24.156 1 81.12 203 ILE A O 1
ATOM 1537 N N . ALA A 1 204 ? -9.883 20.219 25.453 1 86.56 204 ALA A N 1
ATOM 1538 C CA . ALA A 1 204 ? -9.75 21.594 24.984 1 86.56 204 ALA A CA 1
ATOM 1539 C C . ALA A 1 204 ? -8.391 22.188 25.375 1 86.56 204 ALA A C 1
ATOM 1541 O O . ALA A 1 204 ? -7.75 22.859 24.562 1 86.56 204 ALA A O 1
ATOM 1542 N N . ASP A 1 205 ? -7.973 21.922 26.594 1 86.19 205 ASP A N 1
ATOM 1543 C CA . ASP A 1 205 ? -6.672 22.391 27.062 1 86.19 205 ASP A CA 1
ATOM 1544 C C . ASP A 1 205 ? -5.539 21.781 26.25 1 86.19 205 ASP A C 1
ATOM 1546 O O . ASP A 1 205 ? -4.566 22.453 25.906 1 86.19 205 ASP A O 1
ATOM 1550 N N . GLY A 1 206 ? -5.664 20.547 26.016 1 85.12 206 GLY A N 1
ATOM 1551 C CA . GLY A 1 206 ? -4.68 19.875 25.172 1 85.12 206 GLY A CA 1
ATOM 1552 C C . GLY A 1 206 ? -4.605 20.438 23.766 1 85.12 206 GLY A C 1
ATOM 1553 O O . GLY A 1 206 ? -3.514 20.672 23.25 1 85.12 206 GLY A O 1
ATOM 1554 N N . ALA A 1 207 ? -5.75 20.672 23.172 1 89.69 207 ALA A N 1
ATOM 1555 C CA . ALA A 1 207 ? -5.805 21.234 21.828 1 89.69 207 ALA A CA 1
ATOM 1556 C C . ALA A 1 207 ? -5.223 22.656 21.812 1 89.69 207 ALA A C 1
ATOM 1558 O O . ALA A 1 207 ? -4.562 23.047 20.844 1 89.69 207 ALA A O 1
ATOM 1559 N N . ALA A 1 208 ? -5.434 23.391 22.828 1 92.62 208 ALA A N 1
ATOM 1560 C CA . ALA A 1 208 ? -4.992 24.781 22.922 1 92.62 208 ALA A CA 1
ATOM 1561 C C . ALA A 1 208 ? -3.467 24.859 22.906 1 92.62 208 ALA A C 1
ATOM 1563 O O . ALA A 1 208 ? -2.9 25.875 22.484 1 92.62 208 ALA A O 1
ATOM 1564 N N . ARG A 1 209 ? -2.801 23.844 23.328 1 90.81 209 ARG A N 1
ATOM 1565 C CA . ARG A 1 209 ? -1.345 23.828 23.406 1 90.81 209 ARG A CA 1
ATOM 1566 C C . ARG A 1 209 ? -0.713 23.828 22.016 1 90.81 209 ARG A C 1
ATOM 1568 O O . ARG A 1 209 ? 0.487 24.078 21.875 1 90.81 209 ARG A O 1
ATOM 1575 N N . SER A 1 210 ? -1.492 23.578 21.016 1 94.88 210 SER A N 1
ATOM 1576 C CA . SER A 1 210 ? -0.984 23.531 19.641 1 94.88 210 SER A CA 1
ATOM 1577 C C . SER A 1 210 ? -0.769 24.922 19.094 1 94.88 210 SER A C 1
ATOM 1579 O O . SER A 1 210 ? -0.198 25.094 18 1 94.88 210 SER A O 1
ATOM 1581 N N . TYR A 1 211 ? -1.225 25.953 19.828 1 96.75 211 TYR A N 1
ATOM 1582 C CA . TYR A 1 211 ? -1.115 27.344 19.422 1 96.75 211 TYR A CA 1
ATOM 1583 C C . TYR A 1 211 ? -0.135 28.094 20.297 1 96.75 211 TYR A C 1
ATOM 1585 O O . TYR A 1 211 ? -0.007 27.797 21.5 1 96.75 211 TYR A O 1
ATOM 1593 N N . ALA A 1 212 ? 0.576 29.094 19.609 1 97.69 212 ALA A N 1
ATOM 1594 C CA . ALA A 1 212 ? 1.392 29.984 20.438 1 97.69 212 ALA A CA 1
ATOM 1595 C C . ALA A 1 212 ? 0.521 30.797 21.406 1 97.69 212 ALA A C 1
ATOM 1597 O O . ALA A 1 212 ? 0.884 31 22.562 1 97.69 212 ALA A O 1
ATOM 1598 N N . ASP A 1 213 ? -0.582 31.266 20.906 1 97.81 213 ASP A N 1
ATOM 1599 C CA . ASP A 1 213 ? -1.62 32 21.625 1 97.81 213 ASP A CA 1
ATOM 1600 C C . ASP A 1 213 ? -3.01 31.625 21.109 1 97.81 213 ASP A C 1
ATOM 1602 O O . ASP A 1 213 ? -3.451 32.125 20.078 1 97.81 213 ASP A O 1
ATOM 1606 N N . PRO A 1 214 ? -3.723 30.766 21.891 1 96.81 214 PRO A N 1
ATOM 1607 C CA . PRO A 1 214 ? -5.008 30.25 21.406 1 96.81 214 PRO A CA 1
ATOM 1608 C C . PRO A 1 214 ? -6.098 31.328 21.391 1 96.81 214 PRO A C 1
ATOM 1610 O O . PRO A 1 214 ? -7.184 31.094 20.844 1 96.81 214 PRO A O 1
ATOM 1613 N N . THR A 1 215 ? -5.801 32.531 21.859 1 96.69 215 THR A N 1
ATOM 1614 C CA . THR A 1 215 ? -6.816 33.562 21.953 1 96.69 215 THR A CA 1
ATOM 1615 C C . THR A 1 215 ? -6.672 34.562 20.812 1 96.69 215 THR A C 1
ATOM 1617 O O . THR A 1 215 ? -7.555 35.375 20.594 1 96.69 215 THR A O 1
ATOM 1620 N N . ARG A 1 216 ? -5.586 34.5 20.125 1 95.81 216 ARG A N 1
ATOM 1621 C CA . ARG A 1 216 ? -5.363 35.5 19.062 1 95.81 216 ARG A CA 1
ATOM 1622 C C . ARG A 1 216 ? -6.25 35.219 17.859 1 95.81 216 ARG A C 1
ATOM 1624 O O . ARG A 1 216 ? -6.781 34.125 17.703 1 95.81 216 ARG A O 1
ATOM 1631 N N . GLU A 1 217 ? -6.406 36.281 17.047 1 95.88 217 GLU A N 1
ATOM 1632 C CA . GLU A 1 217 ? -7.246 36.188 15.852 1 95.88 217 GLU A CA 1
ATOM 1633 C C . GLU A 1 217 ? -6.828 35 14.969 1 95.88 217 GLU A C 1
ATOM 1635 O O . GLU A 1 217 ? -5.637 34.812 14.711 1 95.88 217 GLU A O 1
ATOM 1640 N N . GLY A 1 218 ? -7.824 34.281 14.484 1 97.75 218 GLY A N 1
ATOM 1641 C CA . GLY A 1 218 ? -7.562 33.094 13.672 1 97.75 218 GLY A CA 1
ATOM 1642 C C . GLY A 1 218 ? -7.391 31.844 14.484 1 97.75 218 GLY A C 1
ATOM 1643 O O . GLY A 1 218 ? -7.973 30.797 14.156 1 97.75 218 GLY A O 1
ATOM 1644 N N . ALA A 1 219 ? -6.496 31.922 15.492 1 97.81 219 ALA A N 1
ATOM 1645 C CA . ALA A 1 219 ? -6.25 30.766 16.359 1 97.81 219 ALA A CA 1
ATOM 1646 C C . ALA A 1 219 ? -7.504 30.391 17.141 1 97.81 219 ALA A C 1
ATOM 1648 O O . ALA A 1 219 ? -7.859 29.219 17.234 1 97.81 219 ALA A O 1
ATOM 1649 N N . LYS A 1 220 ? -8.164 31.422 17.703 1 97.5 220 LYS A N 1
ATOM 1650 C CA . LYS A 1 220 ? -9.359 31.188 18.5 1 97.5 220 LYS A CA 1
ATOM 1651 C C . LYS A 1 220 ? -10.43 30.469 17.688 1 97.5 220 LYS A C 1
ATOM 1653 O O . LYS A 1 220 ? -11 29.484 18.141 1 97.5 220 LYS A O 1
ATOM 1658 N N . GLU A 1 221 ? -10.758 30.984 16.531 1 97.81 221 GLU A N 1
ATOM 1659 C CA . GLU A 1 221 ? -11.766 30.391 15.664 1 97.81 221 GLU A CA 1
ATOM 1660 C C . GLU A 1 221 ? -11.375 28.984 15.242 1 97.81 221 GLU A C 1
ATOM 1662 O O . GLU A 1 221 ? -12.219 28.078 15.211 1 97.81 221 GLU A O 1
ATOM 1667 N N . HIS A 1 222 ? -10.094 28.812 14.883 1 97.56 222 HIS A N 1
ATOM 1668 C CA . HIS A 1 222 ? -9.594 27.5 14.469 1 97.56 222 HIS A CA 1
ATOM 1669 C C . HIS A 1 222 ? -9.727 26.484 15.594 1 97.56 222 HIS A C 1
ATOM 1671 O O . HIS A 1 222 ? -10.133 25.344 15.359 1 97.56 222 HIS A O 1
ATOM 1677 N N . LEU A 1 223 ? -9.375 26.875 16.781 1 96.19 223 LEU A N 1
ATOM 1678 C CA . LEU A 1 223 ? -9.508 26.016 17.938 1 96.19 223 LEU A CA 1
ATOM 1679 C C . LEU A 1 223 ? -10.961 25.609 18.156 1 96.19 223 LEU A C 1
ATOM 1681 O O . LEU A 1 223 ? -11.258 24.422 18.375 1 96.19 223 LEU A O 1
ATOM 1685 N N . GLU A 1 224 ? -11.867 26.578 18.141 1 96.25 224 GLU A N 1
ATOM 1686 C CA . GLU A 1 224 ? -13.289 26.281 18.312 1 96.25 224 GLU A CA 1
ATOM 1687 C C . GLU A 1 224 ? -13.789 25.297 17.266 1 96.25 224 GLU A C 1
ATOM 1689 O O . GLU A 1 224 ? -14.516 24.359 17.578 1 96.25 224 GLU A O 1
ATOM 1694 N N . ASN A 1 225 ? -13.398 25.516 16.047 1 96.69 225 ASN A N 1
ATOM 1695 C CA . ASN A 1 225 ? -13.789 24.609 14.969 1 96.69 225 ASN A CA 1
ATOM 1696 C C . ASN A 1 225 ? -13.203 23.219 15.156 1 96.69 225 ASN A C 1
ATOM 1698 O O . ASN A 1 225 ? -13.852 22.219 14.859 1 96.69 225 ASN A O 1
ATOM 1702 N N . THR A 1 226 ? -11.961 23.172 15.578 1 94.81 226 THR A N 1
ATOM 1703 C CA . THR A 1 226 ? -11.289 21.906 15.828 1 94.81 226 THR A CA 1
ATOM 1704 C C . THR A 1 226 ? -12.023 21.109 16.906 1 94.81 226 THR A C 1
ATOM 1706 O O . THR A 1 226 ? -12.242 19.906 16.75 1 94.81 226 THR A O 1
ATOM 1709 N N . LEU A 1 227 ? -12.43 21.766 17.984 1 92.69 227 LEU A N 1
ATOM 1710 C CA . LEU A 1 227 ? -13.156 21.109 19.062 1 92.69 227 LEU A CA 1
ATOM 1711 C C . LEU A 1 227 ? -14.523 20.641 18.594 1 92.69 227 LEU A C 1
ATOM 1713 O O . LEU A 1 227 ? -14.953 19.531 18.938 1 92.69 227 LEU A O 1
ATOM 1717 N N . LYS A 1 228 ? -15.188 21.469 17.844 1 95.19 228 LYS A N 1
ATOM 1718 C CA . LYS A 1 228 ? -16.484 21.094 17.297 1 95.19 228 LYS A CA 1
ATOM 1719 C C . LYS A 1 228 ? -16.359 19.859 16.391 1 95.19 228 LYS A C 1
ATOM 1721 O O . LYS A 1 228 ? -17.156 18.938 16.5 1 95.19 228 LYS A O 1
ATOM 1726 N N . ARG A 1 229 ? -15.383 19.828 15.555 1 94.88 229 ARG A N 1
ATOM 1727 C CA . ARG A 1 229 ? -15.164 18.703 14.656 1 94.88 229 ARG A CA 1
ATOM 1728 C C . ARG A 1 229 ? -14.789 17.453 15.43 1 94.88 229 ARG A C 1
ATOM 1730 O O . ARG A 1 229 ? -15.242 16.344 15.094 1 94.88 229 ARG A O 1
ATOM 1737 N N . GLY A 1 230 ? -13.953 17.625 16.391 1 91.5 230 GLY A N 1
ATOM 1738 C CA . GLY A 1 230 ? -13.625 16.5 17.25 1 91.5 230 GLY A CA 1
ATOM 1739 C C . GLY A 1 230 ? -14.844 15.844 17.859 1 91.5 230 GLY A C 1
ATOM 1740 O O . GLY A 1 230 ? -14.938 14.617 17.922 1 91.5 230 GLY A O 1
ATOM 1741 N N . ALA A 1 231 ? -15.758 16.672 18.312 1 90.38 231 ALA A N 1
ATOM 1742 C CA . ALA A 1 231 ? -17 16.172 18.891 1 90.38 231 ALA A CA 1
ATOM 1743 C C . ALA A 1 231 ? -17.844 15.445 17.844 1 90.38 231 ALA A C 1
ATOM 1745 O O . ALA A 1 231 ? -18.438 14.406 18.141 1 90.38 231 ALA A O 1
ATOM 1746 N N . GLU A 1 232 ? -17.859 15.969 16.688 1 93.69 232 GLU A N 1
ATOM 1747 C CA . GLU A 1 232 ? -18.578 15.328 15.594 1 93.69 232 GLU A CA 1
ATOM 1748 C C . GLU A 1 232 ? -18 13.953 15.281 1 93.69 232 GLU A C 1
ATOM 1750 O O . GLU A 1 232 ? -18.75 12.984 15.086 1 93.69 232 GLU A O 1
ATOM 1755 N N . LEU A 1 233 ? -16.719 13.867 15.211 1 92.88 233 LEU A N 1
ATOM 1756 C CA . LEU A 1 233 ? -16.047 12.609 14.914 1 92.88 233 LEU A CA 1
ATOM 1757 C C . LEU A 1 233 ? -16.281 11.594 16.031 1 92.88 233 LEU A C 1
ATOM 1759 O O . LEU A 1 233 ? -16.469 10.406 15.758 1 92.88 233 LEU A O 1
ATOM 1763 N N . ALA A 1 234 ? -16.234 12.062 17.25 1 88 234 ALA A N 1
ATOM 1764 C CA . ALA A 1 234 ? -16.5 11.172 18.375 1 88 234 ALA A CA 1
ATOM 1765 C C . ALA A 1 234 ? -17.891 10.547 18.266 1 88 234 ALA A C 1
ATOM 1767 O O . ALA A 1 234 ? -18.078 9.391 18.641 1 88 234 ALA A O 1
ATOM 1768 N N . LYS A 1 235 ? -18.719 11.328 17.75 1 90.44 235 LYS A N 1
ATOM 1769 C CA . LYS A 1 235 ? -20.109 10.875 17.641 1 90.44 235 LYS A CA 1
ATOM 1770 C C . LYS A 1 235 ? -20.297 9.992 16.406 1 90.44 235 LYS A C 1
ATOM 1772 O O . LYS A 1 235 ? -21 8.977 16.469 1 90.44 235 LYS A O 1
ATOM 1777 N N . HIS A 1 236 ? -19.672 10.305 15.305 1 94.75 236 HIS A N 1
ATOM 1778 C CA . HIS A 1 236 ? -20.047 9.703 14.031 1 94.75 236 HIS A CA 1
ATOM 1779 C C . HIS A 1 236 ? -18.953 8.781 13.516 1 94.75 236 HIS A C 1
ATOM 1781 O O . HIS A 1 236 ? -19.156 8.062 12.531 1 94.75 236 HIS A O 1
ATOM 1787 N N . HIS A 1 237 ? -17.828 8.758 14.023 1 93.75 237 HIS A N 1
ATOM 1788 C CA . HIS A 1 237 ? -16.719 7.875 13.695 1 93.75 237 HIS A CA 1
ATOM 1789 C C . HIS A 1 237 ? -16.172 7.203 14.953 1 93.75 237 HIS A C 1
ATOM 1791 O O . HIS A 1 237 ? -15.109 7.59 15.453 1 93.75 237 HIS A O 1
ATOM 1797 N N . PRO A 1 238 ? -16.828 6.176 15.398 1 88.62 238 PRO A N 1
ATOM 1798 C CA . PRO A 1 238 ? -16.516 5.57 16.688 1 88.62 238 PRO A CA 1
ATOM 1799 C C . PRO A 1 238 ? -15.094 5.035 16.766 1 88.62 238 PRO A C 1
ATOM 1801 O O . PRO A 1 238 ? -14.547 4.887 17.875 1 88.62 238 PRO A O 1
ATOM 1804 N N . ALA A 1 239 ? -14.484 4.809 15.633 1 92.19 239 ALA A N 1
ATOM 1805 C CA . ALA A 1 239 ? -13.141 4.238 15.648 1 92.19 239 ALA A CA 1
ATOM 1806 C C . ALA A 1 239 ? -12.078 5.332 15.625 1 92.19 239 ALA A C 1
ATOM 1808 O O . ALA A 1 239 ? -10.883 5.051 15.734 1 92.19 239 ALA A O 1
ATOM 1809 N N . HIS A 1 240 ? -12.453 6.539 15.508 1 92 240 HIS A N 1
ATOM 1810 C CA . HIS A 1 240 ? -11.516 7.652 15.414 1 92 240 HIS A CA 1
ATOM 1811 C C . HIS A 1 240 ? -10.586 7.688 16.625 1 92 240 HIS A C 1
ATOM 1813 O O . HIS A 1 240 ? -9.359 7.727 16.453 1 92 240 HIS A O 1
ATOM 1819 N N . GLY A 1 241 ? -11.148 7.711 17.859 1 88.69 241 GLY A N 1
ATOM 1820 C CA . GLY A 1 241 ? -10.352 7.73 19.062 1 88.69 241 GLY A CA 1
ATOM 1821 C C . GLY A 1 241 ? -9.383 6.562 19.172 1 88.69 241 GLY A C 1
ATOM 1822 O O . GLY A 1 241 ? -8.227 6.738 19.547 1 88.69 241 GLY A O 1
ATOM 1823 N N . LYS A 1 242 ? -9.852 5.387 18.828 1 89.12 242 LYS A N 1
ATOM 1824 C CA . LYS A 1 242 ? -9.008 4.195 18.859 1 89.12 242 LYS A CA 1
ATOM 1825 C C . LYS A 1 242 ? -7.867 4.309 17.859 1 89.12 242 LYS A C 1
ATOM 1827 O O . LYS A 1 242 ? -6.75 3.859 18.125 1 89.12 242 LYS A O 1
ATOM 1832 N N . ALA A 1 243 ? -8.18 4.82 16.688 1 92.69 243 ALA A N 1
ATOM 1833 C CA . ALA A 1 243 ? -7.141 5.016 15.688 1 92.69 243 ALA A CA 1
ATOM 1834 C C . ALA A 1 243 ? -6.07 5.984 16.188 1 92.69 243 ALA A C 1
ATOM 1836 O O . ALA A 1 243 ? -4.879 5.777 15.945 1 92.69 243 ALA A O 1
ATOM 1837 N N . LEU A 1 244 ? -6.484 7.043 16.859 1 90.94 244 LEU A N 1
ATOM 1838 C CA . LEU A 1 244 ? -5.547 8 17.422 1 90.94 244 LEU A CA 1
ATOM 1839 C C . LEU A 1 244 ? -4.617 7.332 18.438 1 90.94 244 LEU A C 1
ATOM 1841 O O . LEU A 1 244 ? -3.398 7.496 18.375 1 90.94 244 LEU A O 1
ATOM 1845 N N . ILE A 1 245 ? -5.148 6.559 19.328 1 89.06 245 ILE A N 1
ATOM 1846 C CA . ILE A 1 245 ? -4.379 5.863 20.344 1 89.06 245 ILE A CA 1
ATOM 1847 C C . ILE A 1 245 ? -3.424 4.867 19.703 1 89.06 245 ILE A C 1
ATOM 1849 O O . ILE A 1 245 ? -2.252 4.785 20.078 1 89.06 245 ILE A O 1
ATOM 1853 N N . ASN A 1 246 ? -3.977 4.113 18.75 1 92.38 246 ASN A N 1
ATOM 1854 C CA . ASN A 1 246 ? -3.145 3.168 18.016 1 92.38 246 ASN A CA 1
ATOM 1855 C C . ASN A 1 246 ? -1.959 3.865 17.359 1 92.38 246 ASN A C 1
ATOM 1857 O O . ASN A 1 246 ? -0.834 3.363 17.391 1 92.38 246 ASN A O 1
ATOM 1861 N N . THR A 1 247 ? -2.176 4.988 16.75 1 93.19 247 THR A N 1
ATOM 1862 C CA . THR A 1 247 ? -1.116 5.754 16.094 1 93.19 247 THR A CA 1
ATOM 1863 C C . THR A 1 247 ? -0.075 6.207 17.125 1 93.19 247 THR A C 1
ATOM 1865 O O . THR A 1 247 ? 1.127 6.035 16.906 1 93.19 247 THR A O 1
ATOM 1868 N N . VAL A 1 248 ? -0.506 6.781 18.203 1 88.5 248 VAL A N 1
ATOM 1869 C CA . VAL A 1 248 ? 0.409 7.25 19.234 1 88.5 248 VAL A CA 1
ATOM 1870 C C . VAL A 1 248 ? 1.294 6.098 19.703 1 88.5 248 VAL A C 1
ATOM 1872 O O . VAL A 1 248 ? 2.496 6.277 19.922 1 88.5 248 VAL A O 1
ATOM 1875 N N . ARG A 1 249 ? 0.767 4.914 19.781 1 87 249 ARG A N 1
ATOM 1876 C CA . ARG A 1 249 ? 1.464 3.754 20.328 1 87 249 ARG A CA 1
ATOM 1877 C C . ARG A 1 249 ? 2.422 3.162 19.297 1 87 249 ARG A C 1
ATOM 1879 O O . ARG A 1 249 ? 3.496 2.67 19.656 1 87 249 ARG A O 1
ATOM 1886 N N . ASN A 1 250 ? 2.006 3.258 18.031 1 90.5 250 ASN A N 1
ATOM 1887 C CA . ASN A 1 250 ? 2.684 2.361 17.094 1 90.5 250 ASN A CA 1
ATOM 1888 C C . ASN A 1 250 ? 3.406 3.135 15.992 1 90.5 250 ASN A C 1
ATOM 1890 O O . ASN A 1 250 ? 4.23 2.57 15.273 1 90.5 250 ASN A O 1
ATOM 1894 N N . PHE A 1 251 ? 3.164 4.371 15.711 1 88.5 251 PHE A N 1
ATOM 1895 C CA . PHE A 1 251 ? 3.752 5.141 14.625 1 88.5 251 PHE A CA 1
ATOM 1896 C C . PHE A 1 251 ? 5.262 5.266 14.805 1 88.5 251 PHE A C 1
ATOM 1898 O O . PHE A 1 251 ? 6.004 5.332 13.82 1 88.5 251 PHE A O 1
ATOM 1905 N N . LYS A 1 252 ? 5.859 5.23 15.953 1 79.94 252 LYS A N 1
ATOM 1906 C CA . LYS A 1 252 ? 7.258 5.438 16.312 1 79.94 252 LYS A CA 1
ATOM 1907 C C . LYS A 1 252 ? 7.75 6.801 15.844 1 79.94 252 LYS A C 1
ATOM 1909 O O . LYS A 1 252 ? 8.719 6.891 15.086 1 79.94 252 LYS A O 1
ATOM 1914 N N . PHE A 1 253 ? 7.297 7.828 16.359 1 79.44 253 PHE A N 1
ATOM 1915 C CA . PHE A 1 253 ? 7.473 9.227 15.984 1 79.44 253 PHE A CA 1
ATOM 1916 C C . PHE A 1 253 ? 8.938 9.625 16.062 1 79.44 253 PHE A C 1
ATOM 1918 O O . PHE A 1 253 ? 9.336 10.672 15.539 1 79.44 253 PHE A O 1
ATOM 1925 N N . GLY A 1 254 ? 9.805 8.891 16.578 1 77.12 254 GLY A N 1
ATOM 1926 C CA . GLY A 1 254 ? 11.219 9.211 16.672 1 77.12 254 GLY A CA 1
ATOM 1927 C C . GLY A 1 254 ? 12.094 8.305 15.812 1 77.12 254 GLY A C 1
ATOM 1928 O O . GLY A 1 254 ? 13.32 8.375 15.891 1 77.12 254 GLY A O 1
ATOM 1929 N N . GLY A 1 255 ? 11.531 7.512 14.945 1 84.69 255 GLY A N 1
ATOM 1930 C CA . GLY A 1 255 ? 12.266 6.43 14.305 1 84.69 255 GLY A CA 1
ATOM 1931 C C . GLY A 1 255 ? 12.57 6.703 12.844 1 84.69 255 GLY A C 1
ATOM 1932 O O . GLY A 1 255 ? 12.828 5.777 12.07 1 84.69 255 GLY A O 1
ATOM 1933 N N . LEU A 1 256 ? 12.516 8.062 12.453 1 91.88 256 LEU A N 1
ATOM 1934 C CA . LEU A 1 256 ? 12.633 8.289 11.016 1 91.88 256 LEU A CA 1
ATOM 1935 C C . LEU A 1 256 ? 13.898 9.07 10.688 1 91.88 256 LEU A C 1
ATOM 1937 O O . LEU A 1 256 ? 14.016 9.656 9.609 1 91.88 256 LEU A O 1
ATOM 1941 N N . THR A 1 257 ? 14.875 9.07 11.586 1 94.25 257 THR A N 1
ATOM 1942 C CA . THR A 1 257 ? 16.125 9.781 11.367 1 94.25 257 THR A CA 1
ATOM 1943 C C . THR A 1 257 ? 16.781 9.336 10.062 1 94.25 257 THR A C 1
ATOM 1945 O O . THR A 1 257 ? 17.297 10.156 9.297 1 94.25 257 THR A O 1
ATOM 1948 N N . ALA A 1 258 ? 16.766 8.062 9.781 1 93.44 258 ALA A N 1
ATOM 1949 C CA . ALA A 1 258 ? 17.391 7.516 8.586 1 93.44 258 ALA A CA 1
ATOM 1950 C C . ALA A 1 258 ? 16.766 8.094 7.32 1 93.44 258 ALA A C 1
ATOM 1952 O O . ALA A 1 258 ? 17.453 8.328 6.324 1 93.44 258 ALA A O 1
ATOM 1953 N N . SER A 1 259 ? 15.469 8.258 7.332 1 95.25 259 SER A N 1
ATOM 1954 C CA . SER A 1 259 ? 14.781 8.828 6.18 1 95.25 259 SER A CA 1
ATOM 1955 C C . SER A 1 259 ? 15.219 10.273 5.938 1 95.25 259 SER A C 1
ATOM 1957 O O . SER A 1 259 ? 15.453 10.672 4.797 1 95.25 259 SER A O 1
ATOM 1959 N N . PHE A 1 260 ? 15.328 11.008 7.012 1 97 260 PHE A N 1
ATOM 1960 C CA . PHE A 1 260 ? 15.789 12.391 6.879 1 97 260 PHE A CA 1
ATOM 1961 C C . PHE A 1 260 ? 17.234 12.43 6.383 1 97 260 PHE A C 1
ATOM 1963 O O . PHE A 1 260 ? 17.578 13.258 5.547 1 97 260 PHE A O 1
ATOM 1970 N N . GLU A 1 261 ? 18.062 11.523 6.863 1 97 261 GLU A N 1
ATOM 1971 C CA . GLU A 1 261 ? 19.453 11.445 6.41 1 97 261 GLU A CA 1
ATOM 1972 C C . GLU A 1 261 ? 19.531 11.164 4.91 1 97 261 GLU A C 1
ATOM 1974 O O . GLU A 1 261 ? 20.328 11.781 4.203 1 97 261 GLU A O 1
ATOM 1979 N N . GLU A 1 262 ? 18.734 10.273 4.5 1 96.31 262 GLU A N 1
ATOM 1980 C CA . GLU A 1 262 ? 18.719 9.938 3.078 1 96.31 262 GLU A CA 1
ATOM 1981 C C . GLU A 1 262 ? 18.25 11.125 2.236 1 96.31 262 GLU A C 1
ATOM 1983 O O . GLU A 1 262 ? 18.766 11.344 1.134 1 96.31 262 GLU A O 1
ATOM 1988 N N . LEU A 1 263 ? 17.281 11.844 2.695 1 97.56 263 LEU A N 1
ATOM 1989 C CA . LEU A 1 263 ? 16.844 13.055 2.004 1 97.56 263 LEU A CA 1
ATOM 1990 C C . LEU A 1 263 ? 17.984 14.07 1.907 1 97.56 263 LEU A C 1
ATOM 1992 O O . LEU A 1 263 ? 18.078 14.797 0.916 1 97.56 263 LEU A O 1
ATOM 1996 N N . GLY A 1 264 ? 18.766 14.094 2.936 1 97.75 264 GLY A N 1
ATOM 1997 C CA . GLY A 1 264 ? 19.922 14.977 2.922 1 97.75 264 GLY A CA 1
ATOM 1998 C C . GLY A 1 264 ? 20.922 14.633 1.833 1 97.75 264 GLY A C 1
ATOM 1999 O O . GLY A 1 264 ? 21.609 15.516 1.316 1 97.75 264 GLY A O 1
ATOM 2000 N N . ARG A 1 265 ? 20.969 13.414 1.482 1 96.94 265 ARG A N 1
ATOM 2001 C CA . ARG A 1 265 ? 21.906 12.953 0.464 1 96.94 265 ARG A CA 1
ATOM 2002 C C . ARG A 1 265 ? 21.375 13.242 -0.938 1 96.94 265 ARG A C 1
ATOM 2004 O O . ARG A 1 265 ? 22.141 13.289 -1.897 1 96.94 265 ARG A O 1
ATOM 2011 N N . ARG A 1 266 ? 20.125 13.461 -1.025 1 96.25 266 ARG A N 1
ATOM 2012 C CA . ARG A 1 266 ? 19.5 13.766 -2.312 1 96.25 266 ARG A CA 1
ATOM 2013 C C . ARG A 1 266 ? 19.5 15.266 -2.574 1 96.25 266 ARG A C 1
ATOM 2015 O O . ARG A 1 266 ? 18.438 15.891 -2.561 1 96.25 266 ARG A O 1
ATOM 2022 N N . GLN A 1 267 ? 20.516 15.734 -3.092 1 94.88 267 GLN A N 1
ATOM 2023 C CA . GLN A 1 267 ? 20.734 17.172 -3.225 1 94.88 267 GLN A CA 1
ATOM 2024 C C . GLN A 1 267 ? 19.859 17.75 -4.336 1 94.88 267 GLN A C 1
ATOM 2026 O O . GLN A 1 267 ? 19.594 18.953 -4.367 1 94.88 267 GLN A O 1
ATOM 2031 N N . GLU A 1 268 ? 19.406 16.922 -5.172 1 95.44 268 GLU A N 1
ATOM 2032 C CA . GLU A 1 268 ? 18.609 17.391 -6.301 1 95.44 268 GLU A CA 1
ATOM 2033 C C . GLU A 1 268 ? 17.156 17.594 -5.898 1 95.44 268 GLU A C 1
ATOM 2035 O O . GLU A 1 268 ? 16.375 18.203 -6.641 1 95.44 268 GLU A O 1
ATOM 2040 N N . LEU A 1 269 ? 16.719 17.109 -4.77 1 97.62 269 LEU A N 1
ATOM 2041 C CA . LEU A 1 269 ? 15.359 17.281 -4.289 1 97.62 269 LEU A CA 1
ATOM 2042 C C . LEU A 1 269 ? 15.211 18.578 -3.516 1 97.62 269 LEU A C 1
ATOM 2044 O O . LEU A 1 269 ? 15.695 18.703 -2.389 1 97.62 269 LEU A O 1
ATOM 2048 N N . PRO A 1 270 ? 14.531 19.594 -4.098 1 98.31 270 PRO A N 1
ATOM 2049 C CA . PRO A 1 270 ? 14.273 20.797 -3.311 1 98.31 270 PRO A CA 1
ATOM 2050 C C . PRO A 1 270 ? 13.359 20.547 -2.117 1 98.31 270 PRO A C 1
ATOM 2052 O O . PRO A 1 270 ? 12.305 19.906 -2.266 1 98.31 270 PRO A O 1
ATOM 2055 N N . ILE A 1 271 ? 13.797 21 -0.974 1 98.69 271 ILE A N 1
ATOM 2056 C CA . ILE A 1 271 ? 13.047 20.781 0.258 1 98.69 271 ILE A CA 1
ATOM 2057 C C . ILE A 1 271 ? 12.844 22.109 0.981 1 98.69 271 ILE A C 1
ATOM 2059 O O . ILE A 1 271 ? 13.781 22.891 1.126 1 98.69 271 ILE A O 1
ATOM 2063 N N . LEU A 1 272 ? 11.617 22.391 1.389 1 98.75 272 LEU A N 1
ATOM 2064 C CA . LEU A 1 272 ? 11.266 23.531 2.219 1 98.75 272 LEU A CA 1
ATOM 2065 C C . LEU A 1 272 ? 10.82 23.078 3.605 1 98.75 272 LEU A C 1
ATOM 2067 O O . LEU A 1 272 ? 9.938 22.234 3.732 1 98.75 272 LEU A O 1
ATOM 2071 N N . LEU A 1 273 ? 11.477 23.562 4.602 1 98.62 273 LEU A N 1
ATOM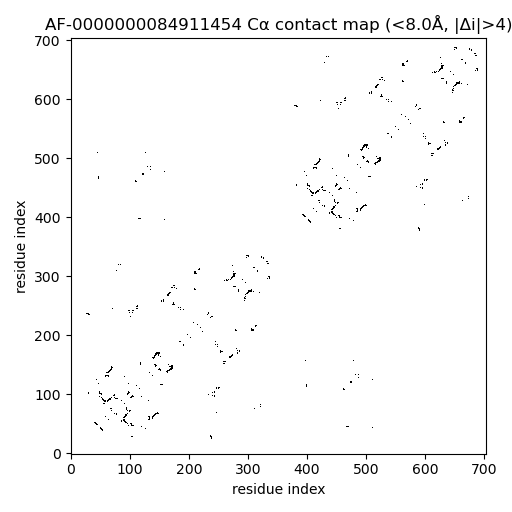 2072 C CA . LEU A 1 273 ? 11.102 23.359 5.996 1 98.62 273 LEU A CA 1
ATOM 2073 C C . LEU A 1 273 ? 10.391 24.578 6.562 1 98.62 273 LEU A C 1
ATOM 2075 O O . LEU A 1 273 ? 10.828 25.703 6.355 1 98.62 273 LEU A O 1
ATOM 2079 N N . VAL A 1 274 ? 9.242 24.406 7.211 1 98.69 274 VAL A N 1
ATOM 2080 C CA . VAL A 1 274 ? 8.477 25.469 7.844 1 98.69 274 VAL A CA 1
ATOM 2081 C C . VAL A 1 274 ? 8.18 25.094 9.297 1 98.69 274 VAL A C 1
ATOM 2083 O O . VAL A 1 274 ? 7.766 23.969 9.586 1 98.69 274 VAL A O 1
ATOM 2086 N N . TRP A 1 275 ? 8.375 26.094 10.203 1 98.06 275 TRP A N 1
ATOM 2087 C CA . TRP A 1 275 ? 8.203 25.75 11.609 1 98.06 275 TRP A CA 1
ATOM 2088 C C . TRP A 1 275 ? 7.871 27 12.43 1 98.06 275 TRP A C 1
ATOM 2090 O O . TRP A 1 275 ? 8.438 28.078 12.195 1 98.06 275 TRP A O 1
ATOM 2100 N N . GLY A 1 276 ? 6.855 26.891 13.281 1 98 276 GLY A N 1
ATOM 2101 C CA . GLY A 1 276 ? 6.625 27.938 14.25 1 98 276 GLY A CA 1
ATOM 2102 C C . GLY A 1 276 ? 7.594 27.906 15.414 1 98 276 GLY A C 1
ATOM 2103 O O . GLY A 1 276 ? 7.836 26.844 15.992 1 98 276 GLY A O 1
ATOM 2104 N N . ASN A 1 277 ? 8.141 29 15.812 1 97.31 277 ASN A N 1
ATOM 2105 C CA . ASN A 1 277 ? 9.219 28.984 16.797 1 97.31 277 ASN A CA 1
ATOM 2106 C C . ASN A 1 277 ? 8.68 28.859 18.219 1 97.31 277 ASN A C 1
ATOM 2108 O O . ASN A 1 277 ? 9.453 28.75 19.172 1 97.31 277 ASN A O 1
ATOM 2112 N N . LYS A 1 278 ? 7.355 28.797 18.391 1 97.31 278 LYS A N 1
ATOM 2113 C CA . LYS A 1 278 ? 6.758 28.547 19.688 1 97.31 278 LYS A CA 1
ATOM 2114 C C . LYS A 1 278 ? 6.102 27.172 19.734 1 97.31 278 LYS A C 1
ATOM 2116 O O . LYS A 1 278 ? 5.297 26.875 20.625 1 97.31 278 LYS A O 1
ATOM 2121 N N . ASP A 1 279 ? 6.41 26.344 18.797 1 95.88 279 ASP A N 1
ATOM 2122 C CA . ASP A 1 279 ? 5.883 24.984 18.734 1 95.88 279 ASP A CA 1
ATOM 2123 C C . ASP A 1 279 ? 6.426 24.141 19.891 1 95.88 279 ASP A C 1
ATOM 2125 O O . ASP A 1 279 ? 7.625 23.875 19.953 1 95.88 279 ASP A O 1
ATOM 2129 N N . ILE A 1 280 ? 5.559 23.641 20.734 1 91.81 280 ILE A N 1
ATOM 2130 C CA . ILE A 1 280 ? 5.977 22.828 21.875 1 91.81 280 ILE A CA 1
ATOM 2131 C C . ILE A 1 280 ? 5.488 21.391 21.688 1 91.81 280 ILE A C 1
ATOM 2133 O O . ILE A 1 280 ? 5.832 20.5 22.469 1 91.81 280 ILE A O 1
ATOM 2137 N N . VAL A 1 281 ? 4.59 21.172 20.719 1 90.94 281 VAL A N 1
ATOM 2138 C CA . VAL A 1 281 ? 4.086 19.844 20.438 1 90.94 281 VAL A CA 1
ATOM 2139 C C . VAL A 1 281 ? 5.184 19 19.781 1 90.94 281 VAL A C 1
ATOM 2141 O O . VAL A 1 281 ? 5.484 17.891 20.25 1 90.94 281 VAL A O 1
ATOM 2144 N N . VAL A 1 282 ? 5.684 19.453 18.703 1 92.44 282 VAL A N 1
ATOM 2145 C CA . VAL A 1 282 ? 6.98 19.047 18.172 1 92.44 282 VAL A CA 1
ATOM 2146 C C . VAL A 1 282 ? 7.996 20.172 18.375 1 92.44 282 VAL A C 1
ATOM 2148 O O . VAL A 1 282 ? 8.062 21.109 17.578 1 92.44 282 VAL A O 1
ATOM 2151 N N . PRO A 1 283 ? 8.711 20.047 19.344 1 93.12 283 PRO A N 1
ATOM 2152 C CA . PRO A 1 283 ? 9.5 21.188 19.797 1 93.12 283 PRO A CA 1
ATOM 2153 C C . PRO A 1 283 ? 10.32 21.828 18.672 1 93.12 283 PRO A C 1
ATOM 2155 O O . PRO A 1 283 ? 11 21.109 17.922 1 93.12 283 PRO A O 1
ATOM 2158 N N . PHE A 1 284 ? 10.312 23.141 18.656 1 94.88 284 PHE A N 1
ATOM 2159 C CA . PHE A 1 284 ? 10.93 23.922 17.609 1 94.88 284 PHE A CA 1
ATOM 2160 C C . PHE A 1 284 ? 12.414 23.594 17.469 1 94.88 284 PHE A C 1
ATOM 2162 O O . PHE A 1 284 ? 12.969 23.609 16.375 1 94.88 284 PHE A O 1
ATOM 2169 N N . HIS A 1 285 ? 13.07 23.281 18.5 1 93.94 285 HIS A N 1
ATOM 2170 C CA . HIS A 1 285 ? 14.508 23.031 18.453 1 93.94 285 HIS A CA 1
ATOM 2171 C C . HIS A 1 285 ? 14.844 21.859 17.531 1 93.94 285 HIS A C 1
ATOM 2173 O O . HIS A 1 285 ? 15.984 21.719 17.109 1 93.94 285 HIS A O 1
ATOM 2179 N N . ASN A 1 286 ? 13.844 21.016 17.234 1 94.38 286 ASN A N 1
ATOM 2180 C CA . ASN A 1 286 ? 14.055 19.906 16.312 1 94.38 286 ASN A CA 1
ATOM 2181 C C . ASN A 1 286 ? 14.422 20.406 14.914 1 94.38 286 ASN A C 1
ATOM 2183 O O . ASN A 1 286 ? 14.969 19.641 14.109 1 94.38 286 ASN A O 1
ATOM 2187 N N . HIS A 1 287 ? 14.102 21.672 14.57 1 95.94 287 HIS A N 1
ATOM 2188 C CA . HIS A 1 287 ? 14.461 22.203 13.266 1 95.94 287 HIS A CA 1
ATOM 2189 C C . HIS A 1 287 ? 15.977 22.156 13.047 1 95.94 287 HIS A C 1
ATOM 2191 O O . HIS A 1 287 ? 16.438 21.922 11.93 1 95.94 287 HIS A O 1
ATOM 2197 N N . GLU A 1 288 ? 16.75 22.312 14.117 1 96.06 288 GLU A N 1
ATOM 2198 C CA . GLU A 1 288 ? 18.203 22.266 14.023 1 96.06 288 GLU A CA 1
ATOM 2199 C C . GLU A 1 288 ? 18.688 20.906 13.555 1 96.06 288 GLU A C 1
ATOM 2201 O O . GLU A 1 288 ? 19.578 20.812 12.703 1 96.06 288 GLU A O 1
ATOM 2206 N N . THR A 1 289 ? 18.062 19.922 14.164 1 95.31 289 THR A N 1
ATOM 2207 C CA . THR A 1 289 ? 18.438 18.562 13.789 1 95.31 289 THR A CA 1
ATOM 2208 C C . THR A 1 289 ? 18.078 18.297 12.328 1 95.31 289 THR A C 1
ATOM 2210 O O . THR A 1 289 ? 18.875 17.719 11.586 1 95.31 289 THR A O 1
ATOM 2213 N N . ILE A 1 290 ? 16.891 18.703 11.883 1 96.94 290 ILE A N 1
ATOM 2214 C CA . ILE A 1 290 ? 16.469 18.484 10.508 1 96.94 290 ILE A CA 1
ATOM 2215 C C . ILE A 1 290 ? 17.422 19.203 9.555 1 96.94 290 ILE A C 1
ATOM 2217 O O . ILE A 1 290 ? 17.859 18.625 8.547 1 96.94 290 ILE A O 1
ATOM 2221 N N . LEU A 1 291 ? 17.812 20.422 9.867 1 97.06 291 LEU A N 1
ATOM 2222 C CA . LEU A 1 291 ? 18.672 21.203 8.992 1 97.06 291 LEU A CA 1
ATOM 2223 C C . LEU A 1 291 ? 20.094 20.641 8.969 1 97.06 291 LEU A C 1
ATOM 2225 O O . LEU A 1 291 ? 20.812 20.797 7.973 1 97.06 291 LEU A O 1
ATOM 2229 N N . LYS A 1 292 ? 20.484 20.016 10.039 1 97 292 LYS A N 1
ATOM 2230 C CA . LYS A 1 292 ? 21.766 19.312 10.031 1 97 292 LYS A CA 1
ATOM 2231 C C . LYS A 1 292 ? 21.719 18.094 9.117 1 97 292 LYS A C 1
ATOM 2233 O O . LYS A 1 292 ? 22.672 17.812 8.398 1 97 292 LYS A O 1
ATOM 2238 N N . LEU A 1 293 ? 20.641 17.375 9.172 1 97.06 293 LEU A N 1
ATOM 2239 C CA . LEU A 1 293 ? 20.469 16.156 8.375 1 97.06 293 LEU A CA 1
ATOM 2240 C C . LEU A 1 293 ? 20.234 16.5 6.91 1 97.06 293 LEU A C 1
ATOM 2242 O O . LEU A 1 293 ? 20.609 15.734 6.02 1 97.06 293 LEU A O 1
ATOM 2246 N N . ILE A 1 294 ? 19.562 17.641 6.648 1 98.12 294 ILE A N 1
ATOM 2247 C CA . ILE A 1 294 ? 19.234 18.094 5.301 1 98.12 294 ILE A CA 1
ATOM 2248 C C . ILE A 1 294 ? 19.781 19.516 5.094 1 98.12 294 ILE A C 1
ATOM 2250 O O . ILE A 1 294 ? 19.016 20.469 5.023 1 98.12 294 ILE A O 1
ATOM 2254 N N . PRO A 1 295 ? 21 19.609 4.836 1 96.88 295 PRO A N 1
ATOM 2255 C CA . PRO A 1 295 ? 21.656 20.922 4.844 1 96.88 295 PRO A CA 1
ATOM 2256 C C . PRO A 1 295 ? 21.188 21.812 3.701 1 96.88 295 PRO A C 1
ATOM 2258 O O . PRO A 1 295 ? 21.297 23.031 3.787 1 96.88 295 PRO A O 1
ATOM 2261 N N . HIS A 1 296 ? 20.672 21.25 2.629 1 96.81 296 HIS A N 1
ATOM 2262 C CA . HIS A 1 296 ? 20.281 22.062 1.481 1 96.81 296 HIS A CA 1
ATOM 2263 C C . HIS A 1 296 ? 18.828 22.531 1.597 1 96.81 296 HIS A C 1
ATOM 2265 O O . HIS A 1 296 ? 18.328 23.234 0.718 1 96.81 296 HIS A O 1
ATOM 2271 N N . ALA A 1 297 ? 18.141 22.141 2.66 1 97.69 297 ALA A N 1
ATOM 2272 C CA . ALA A 1 297 ? 16.75 22.578 2.84 1 97.69 297 ALA A CA 1
ATOM 2273 C C . ALA A 1 297 ? 16.672 24.078 3.057 1 97.69 297 ALA A C 1
ATOM 2275 O O . ALA A 1 297 ? 17.5 24.656 3.758 1 97.69 297 ALA A O 1
ATOM 2276 N N . GLN A 1 298 ? 15.68 24.641 2.404 1 97.31 298 GLN A N 1
ATOM 2277 C CA . GLN A 1 298 ? 15.312 26.016 2.754 1 97.31 298 GLN A CA 1
ATOM 2278 C C . GLN A 1 298 ? 14.391 26.047 3.973 1 97.31 298 GLN A C 1
ATOM 2280 O O . GLN A 1 298 ? 13.68 25.078 4.242 1 97.31 298 GLN A O 1
ATOM 2285 N N . PHE A 1 299 ? 14.484 27.234 4.75 1 97.88 299 PHE A N 1
ATOM 2286 C CA . PHE A 1 299 ? 13.805 27.203 6.039 1 97.88 299 PHE A CA 1
ATOM 2287 C C . PHE A 1 299 ? 13.031 28.484 6.27 1 97.88 299 PHE A C 1
ATOM 2289 O O . PHE A 1 299 ? 13.57 29.578 6.109 1 97.88 299 PHE A O 1
ATOM 2296 N N . ILE A 1 300 ? 11.742 28.359 6.574 1 98.06 300 ILE A N 1
ATOM 2297 C CA . ILE A 1 300 ? 10.898 29.469 7.023 1 98.06 300 ILE A CA 1
ATOM 2298 C C . ILE A 1 300 ? 10.57 29.297 8.508 1 98.06 300 ILE A C 1
ATOM 2300 O O . ILE A 1 300 ? 9.922 28.312 8.898 1 98.06 300 ILE A O 1
ATOM 2304 N N . GLU A 1 301 ? 11.039 30.172 9.297 1 97.94 301 GLU A N 1
ATOM 2305 C CA . GLU A 1 301 ? 10.656 30.25 10.703 1 97.94 301 GLU A CA 1
ATOM 2306 C C . GLU A 1 301 ? 9.461 31.188 10.883 1 97.94 301 GLU A C 1
ATOM 2308 O O . GLU A 1 301 ? 9.484 32.344 10.445 1 97.94 301 GLU A O 1
ATOM 2313 N N . LEU A 1 302 ? 8.43 30.719 11.445 1 98 302 LEU A N 1
ATOM 2314 C CA . LEU A 1 302 ? 7.254 31.531 11.734 1 98 302 LEU A CA 1
ATOM 2315 C C . LEU A 1 302 ? 7.309 32.062 13.156 1 98 302 LEU A C 1
ATOM 2317 O O . LEU A 1 302 ? 7.109 31.328 14.125 1 98 302 LEU A O 1
ATOM 2321 N N . ASP A 1 303 ? 7.523 33.344 13.234 1 96.75 303 ASP A N 1
ATOM 2322 C CA . ASP A 1 303 ? 7.664 34 14.531 1 96.75 303 ASP A CA 1
ATOM 2323 C C . ASP A 1 303 ? 6.352 33.969 15.312 1 96.75 303 ASP A C 1
ATOM 2325 O O . ASP A 1 303 ? 5.289 34.25 14.758 1 96.75 303 ASP A O 1
ATOM 2329 N N . ASN A 1 304 ? 6.449 33.594 16.594 1 97.06 304 ASN A N 1
ATOM 2330 C CA . ASN A 1 304 ? 5.305 33.438 17.484 1 97.06 304 ASN A CA 1
ATOM 2331 C C . ASN A 1 304 ? 4.273 32.469 16.906 1 97.06 304 ASN A C 1
ATOM 2333 O O . ASN A 1 304 ? 3.068 32.688 17.062 1 97.06 304 ASN A O 1
ATOM 2337 N N . GLY A 1 305 ? 4.719 31.578 16.203 1 98 305 GLY A N 1
ATOM 2338 C CA . GLY A 1 305 ? 3.865 30.531 15.648 1 98 305 GLY A CA 1
ATOM 2339 C C . GLY A 1 305 ? 3.924 29.234 16.438 1 98 305 GLY A C 1
ATOM 2340 O O . GLY A 1 305 ? 5.008 28.75 16.75 1 98 305 GLY A O 1
ATOM 2341 N N . GLY A 1 306 ? 2.807 28.734 16.766 1 97.5 306 GLY A N 1
ATOM 2342 C CA . GLY A 1 306 ? 2.707 27.422 17.391 1 97.5 306 GLY A CA 1
ATOM 2343 C C . GLY A 1 306 ? 2.656 26.281 16.375 1 97.5 306 GLY A C 1
ATOM 2344 O O . GLY A 1 306 ? 3.119 26.438 15.242 1 97.5 306 GLY A O 1
ATOM 2345 N N . HIS A 1 307 ? 2.217 25.078 16.797 1 96.38 307 HIS A N 1
ATOM 2346 C CA . HIS A 1 307 ? 2.264 23.844 16.016 1 96.38 307 HIS A CA 1
ATOM 2347 C C . HIS A 1 307 ? 1.318 23.906 14.82 1 96.38 307 HIS A C 1
ATOM 2349 O O . HIS A 1 307 ? 1.591 23.312 13.773 1 96.38 307 HIS A O 1
ATOM 2355 N N . VAL A 1 308 ? 0.217 24.625 14.945 1 97.81 308 VAL A N 1
ATOM 2356 C CA . VAL A 1 308 ? -0.781 24.594 13.883 1 97.81 308 VAL A CA 1
ATOM 2357 C C . VAL A 1 308 ? -1.065 26.016 13.406 1 97.81 308 VAL A C 1
ATOM 2359 O O . VAL A 1 308 ? -1.985 26.25 12.609 1 97.81 308 VAL A O 1
ATOM 2362 N N . ASP A 1 309 ? -0.342 27.047 13.844 1 98.12 309 ASP A N 1
ATOM 2363 C CA . ASP A 1 309 ? -0.672 28.438 13.609 1 98.12 309 ASP A CA 1
ATOM 2364 C C . ASP A 1 309 ? -0.543 28.797 12.133 1 98.12 309 ASP A C 1
ATOM 2366 O O . ASP A 1 309 ? -1.174 29.75 11.656 1 98.12 309 ASP A O 1
ATOM 2370 N N . MET A 1 310 ? 0.249 28.078 11.367 1 97.44 310 MET A N 1
ATOM 2371 C CA . MET A 1 310 ? 0.365 28.328 9.938 1 97.44 310 MET A CA 1
ATOM 2372 C C . MET A 1 310 ? -0.933 27.984 9.211 1 97.44 310 MET A C 1
ATOM 2374 O O . MET A 1 310 ? -1.144 28.406 8.078 1 97.44 310 MET A O 1
ATOM 2378 N N . PHE A 1 311 ? -1.826 27.219 9.844 1 98 311 PHE A N 1
ATOM 2379 C CA . PHE A 1 311 ? -3.125 26.891 9.266 1 98 311 PHE A CA 1
ATOM 2380 C C . PHE A 1 311 ? -4.207 27.812 9.812 1 98 311 PHE A C 1
ATOM 2382 O O . PHE A 1 311 ? -5.336 27.812 9.312 1 98 311 PHE A O 1
ATOM 2389 N N . ALA A 1 312 ? -3.938 28.609 10.836 1 97.81 312 ALA A N 1
ATOM 2390 C CA . ALA A 1 312 ? -4.988 29.281 11.609 1 97.81 312 ALA A CA 1
ATOM 2391 C C . ALA A 1 312 ? -4.809 30.797 11.594 1 97.81 312 ALA A C 1
ATOM 2393 O O . ALA A 1 312 ? -5.734 31.531 11.242 1 97.81 312 ALA A O 1
ATOM 2394 N N . VAL A 1 313 ? -3.611 31.25 11.93 1 98.12 313 VAL A N 1
ATOM 2395 C CA . VAL A 1 313 ? -3.34 32.688 12.102 1 98.12 313 VAL A CA 1
ATOM 2396 C C . VAL A 1 313 ? -3.109 33.344 10.742 1 98.12 313 VAL A C 1
ATOM 2398 O O . VAL A 1 313 ? -2.201 32.938 10.008 1 98.12 313 VAL A O 1
ATOM 2401 N N . PRO A 1 314 ? -3.83 34.375 10.391 1 97.62 314 PRO A N 1
ATOM 2402 C CA . PRO A 1 314 ? -3.857 34.906 9.016 1 97.62 314 PRO A CA 1
ATOM 2403 C C . PRO A 1 314 ? -2.469 35.25 8.492 1 97.62 314 PRO A C 1
ATOM 2405 O O . PRO A 1 314 ? -2.08 34.781 7.414 1 97.62 314 PRO A O 1
ATOM 2408 N N . HIS A 1 315 ? -1.698 36 9.18 1 96.88 315 HIS A N 1
ATOM 2409 C CA . HIS A 1 315 ? -0.407 36.438 8.656 1 96.88 315 HIS A CA 1
ATOM 2410 C C . HIS A 1 315 ? 0.572 35.25 8.57 1 96.88 315 HIS A C 1
ATOM 2412 O O . HIS A 1 315 ? 1.385 35.188 7.648 1 96.88 315 HIS A O 1
ATOM 2418 N N . LEU A 1 316 ? 0.554 34.344 9.523 1 98.06 316 LEU A N 1
ATOM 2419 C CA . LEU A 1 316 ? 1.408 33.156 9.469 1 98.06 316 LEU A CA 1
ATOM 2420 C C . LEU A 1 316 ? 0.986 32.219 8.336 1 98.06 316 LEU A C 1
ATOM 2422 O O . LEU A 1 316 ? 1.835 31.656 7.645 1 98.06 316 LEU A O 1
ATOM 2426 N N . ARG A 1 317 ? -0.297 32.094 8.164 1 98.12 317 ARG A N 1
ATOM 2427 C CA . ARG A 1 317 ? -0.817 31.312 7.035 1 98.12 317 ARG A CA 1
ATOM 2428 C C . ARG A 1 317 ? -0.341 31.906 5.711 1 98.12 317 ARG A C 1
ATOM 2430 O O . ARG A 1 317 ? 0.057 31.172 4.805 1 98.12 317 ARG A O 1
ATOM 2437 N N . GLN A 1 318 ? -0.453 33.188 5.613 1 97.62 318 GLN A N 1
ATOM 2438 C CA . GLN A 1 318 ? 0.003 33.875 4.398 1 97.62 318 GLN A CA 1
ATOM 2439 C C . GLN A 1 318 ? 1.484 33.594 4.145 1 97.62 318 GLN A C 1
ATOM 2441 O O . GLN A 1 318 ? 1.887 33.312 3.014 1 97.62 318 GLN A O 1
ATOM 2446 N N . MET A 1 319 ? 2.295 33.656 5.145 1 97.69 319 MET A N 1
ATOM 2447 C CA . MET A 1 319 ? 3.723 33.375 5.02 1 97.69 319 MET A CA 1
ATOM 2448 C C . MET A 1 319 ? 3.957 31.953 4.555 1 97.69 319 MET A C 1
ATOM 2450 O O . MET A 1 319 ? 4.773 31.719 3.662 1 97.69 319 MET A O 1
ATOM 2454 N N . PHE A 1 320 ? 3.254 31.078 5.18 1 98.38 320 PHE A N 1
ATOM 2455 C CA . PHE A 1 320 ? 3.334 29.672 4.809 1 98.38 320 PHE A CA 1
ATOM 2456 C C . PHE A 1 320 ? 2.963 29.484 3.344 1 98.38 320 PHE A C 1
ATOM 2458 O O . PHE A 1 320 ? 3.721 28.875 2.582 1 98.38 320 PHE A O 1
ATOM 2465 N N . HIS A 1 321 ? 1.824 30.016 2.918 1 98.5 321 HIS A N 1
ATOM 2466 C CA . HIS A 1 321 ? 1.334 29.859 1.552 1 98.5 321 HIS A CA 1
ATOM 2467 C C . HIS A 1 321 ? 2.305 30.484 0.548 1 98.5 321 HIS A C 1
ATOM 2469 O O . HIS A 1 321 ? 2.625 29.859 -0.47 1 98.5 321 HIS A O 1
ATOM 2475 N N . GLU A 1 322 ? 2.793 31.672 0.839 1 97.94 322 GLU A N 1
ATOM 2476 C CA . GLU A 1 322 ? 3.746 32.344 -0.044 1 97.94 322 GLU A CA 1
ATOM 2477 C C . GLU A 1 322 ? 5.027 31.516 -0.189 1 97.94 322 GLU A C 1
ATOM 2479 O O . GLU A 1 322 ? 5.598 31.438 -1.28 1 97.94 322 GLU A O 1
ATOM 2484 N N . GLY A 1 323 ? 5.48 30.953 0.921 1 98.25 323 GLY A N 1
ATOM 2485 C CA . GLY A 1 323 ? 6.648 30.094 0.874 1 98.25 323 GLY A CA 1
ATOM 2486 C C . GLY A 1 323 ? 6.453 28.875 -0.011 1 98.25 323 GLY A C 1
ATOM 2487 O O . GLY A 1 323 ? 7.332 28.531 -0.804 1 98.25 323 GLY A O 1
ATOM 2488 N N . VAL A 1 324 ? 5.32 28.203 0.12 1 98.69 324 VAL A N 1
ATOM 2489 C CA . VAL A 1 324 ? 5.016 27.016 -0.664 1 98.69 324 VAL A CA 1
ATOM 2490 C C . VAL A 1 324 ? 4.941 27.375 -2.146 1 98.69 324 VAL A C 1
ATOM 2492 O O . VAL A 1 324 ? 5.523 26.688 -2.988 1 98.69 324 VAL A O 1
ATOM 2495 N N . VAL A 1 325 ? 4.242 28.453 -2.479 1 98.31 325 VAL A N 1
ATOM 2496 C CA . VAL A 1 325 ? 4.082 28.891 -3.865 1 98.31 325 VAL A CA 1
ATOM 2497 C C . VAL A 1 325 ? 5.449 29.188 -4.473 1 98.31 325 VAL A C 1
ATOM 2499 O O . VAL A 1 325 ? 5.754 28.75 -5.582 1 98.31 325 VAL A O 1
ATOM 2502 N N . ALA A 1 326 ? 6.277 29.938 -3.76 1 98.12 326 ALA A N 1
ATOM 2503 C CA . ALA A 1 326 ? 7.617 30.266 -4.246 1 98.12 326 ALA A CA 1
ATOM 2504 C C . ALA A 1 326 ? 8.453 29 -4.441 1 98.12 326 ALA A C 1
ATOM 2506 O O . ALA A 1 326 ? 9.148 28.859 -5.445 1 98.12 326 ALA A O 1
ATOM 2507 N N . HIS A 1 327 ? 8.367 28.125 -3.453 1 98.25 327 HIS A N 1
ATOM 2508 C CA . HIS A 1 327 ? 9.086 26.859 -3.531 1 98.25 327 HIS A CA 1
ATOM 2509 C C . HIS A 1 327 ? 8.672 26.062 -4.766 1 98.25 327 HIS A C 1
ATOM 2511 O O . HIS A 1 327 ? 9.531 25.562 -5.504 1 98.25 327 HIS A O 1
ATOM 2517 N N . PHE A 1 328 ? 7.375 25.938 -5.031 1 97.25 328 PHE A N 1
ATOM 2518 C CA . PHE A 1 328 ? 6.848 25.172 -6.152 1 97.25 328 PHE A CA 1
ATOM 2519 C C . PHE A 1 328 ? 7.203 25.844 -7.477 1 97.25 328 PHE A C 1
ATOM 2521 O O . PHE A 1 328 ? 7.434 25.156 -8.477 1 97.25 328 PHE A O 1
ATOM 2528 N N . ALA A 1 329 ? 7.363 27.156 -7.508 1 96.12 329 ALA A N 1
ATOM 2529 C CA . ALA A 1 329 ? 7.691 27.906 -8.719 1 96.12 329 ALA A CA 1
ATOM 2530 C C . ALA A 1 329 ? 9.203 27.922 -8.961 1 96.12 329 ALA A C 1
ATOM 2532 O O . ALA A 1 329 ? 9.656 28.359 -10.023 1 96.12 329 ALA A O 1
ATOM 2533 N N . GLY A 1 330 ? 9.945 27.5 -8.023 1 95.56 330 GLY A N 1
ATOM 2534 C CA . GLY A 1 330 ? 11.391 27.578 -8.148 1 95.56 330 GLY A CA 1
ATOM 2535 C C . GLY A 1 330 ? 11.93 28.984 -7.988 1 95.56 330 GLY A C 1
ATOM 2536 O O . GLY A 1 330 ? 12.93 29.344 -8.617 1 95.56 330 GLY A O 1
ATOM 2537 N N . GLU A 1 331 ? 11.281 29.734 -7.199 1 93.69 331 GLU A N 1
ATOM 2538 C CA . GLU A 1 331 ? 11.656 31.109 -6.918 1 93.69 331 GLU A CA 1
ATOM 2539 C C . GLU A 1 331 ? 12.297 31.234 -5.535 1 93.69 331 GLU A C 1
ATOM 2541 O O . GLU A 1 331 ? 12.188 30.328 -4.711 1 93.69 331 GLU A O 1
ATOM 2546 N N . PRO A 1 332 ? 12.992 32.312 -5.309 1 92.38 332 PRO A N 1
ATOM 2547 C CA . PRO A 1 332 ? 13.539 32.5 -3.965 1 92.38 332 PRO A CA 1
ATOM 2548 C C . PRO A 1 332 ? 12.461 32.5 -2.883 1 92.38 332 PRO A C 1
ATOM 2550 O O . PRO A 1 332 ? 11.375 33.031 -3.076 1 92.38 332 PRO A O 1
ATOM 2553 N N . ILE A 1 333 ? 12.727 31.875 -1.791 1 92.25 333 ILE A N 1
ATOM 2554 C CA . ILE A 1 333 ? 11.766 31.703 -0.704 1 92.25 333 ILE A CA 1
ATOM 2555 C C . ILE A 1 333 ? 11.703 32.969 0.131 1 92.25 333 ILE A C 1
ATOM 2557 O O . ILE A 1 333 ? 12.719 33.438 0.661 1 92.25 333 ILE A O 1
ATOM 2561 N N . PRO A 1 334 ? 10.57 33.469 0.254 1 88 334 PRO A N 1
ATOM 2562 C CA . PRO A 1 334 ? 10.445 34.625 1.133 1 88 334 PRO A CA 1
ATOM 2563 C C . PRO A 1 334 ? 10.539 34.281 2.613 1 88 334 PRO A C 1
ATOM 2565 O O . PRO A 1 334 ? 10.398 33.094 2.973 1 88 334 PRO A O 1
ATOM 2568 N N . HIS A 1 335 ? 10.914 35.188 3.484 1 78.12 335 HIS A N 1
ATOM 2569 C CA . HIS A 1 335 ? 10.82 35.062 4.934 1 78.12 335 HIS A CA 1
ATOM 2570 C C . HIS A 1 335 ? 11.875 34.094 5.477 1 78.12 335 HIS A C 1
ATOM 2572 O O . HIS A 1 335 ? 11.672 33.469 6.508 1 78.12 335 HIS A O 1
ATOM 2578 N N . THR A 1 336 ? 12.867 33.906 4.609 1 76.75 336 THR A N 1
ATOM 2579 C CA . THR A 1 336 ? 13.922 33.031 5.098 1 76.75 336 THR A CA 1
ATOM 2580 C C . THR A 1 336 ? 14.82 33.75 6.098 1 76.75 336 THR A C 1
ATOM 2582 O O . THR A 1 336 ? 14.961 34.969 6.031 1 76.75 336 THR A O 1
ATOM 2585 N N . LYS A 1 337 ? 15.086 33.438 7.289 1 64.56 337 LYS A N 1
ATOM 2586 C CA . LYS A 1 337 ? 15.969 34.062 8.258 1 64.56 337 LYS A CA 1
ATOM 2587 C C . LYS A 1 337 ? 17.344 34.344 7.656 1 64.56 337 LYS A C 1
ATOM 2589 O O . LYS A 1 337 ? 18.078 35.188 8.156 1 64.56 337 LYS A O 1
ATOM 2594 N N . GLY A 1 338 ? 17.938 33.875 6.75 1 49.53 338 GLY A N 1
ATOM 2595 C CA . GLY A 1 338 ? 19.25 34.344 6.352 1 49.53 338 GLY A CA 1
ATOM 2596 C C . GLY A 1 338 ? 19.234 35.75 5.824 1 49.53 338 GLY A C 1
ATOM 2597 O O . GLY A 1 338 ? 20.281 36.406 5.75 1 49.53 338 GLY A O 1
ATOM 2598 N N . ASP A 1 339 ? 18.125 36.25 5.246 1 43.5 339 ASP A N 1
ATOM 2599 C CA . ASP A 1 339 ? 18.141 37.531 4.539 1 43.5 339 ASP A CA 1
ATOM 2600 C C . ASP A 1 339 ? 17.969 38.688 5.508 1 43.5 339 ASP A C 1
ATOM 2602 O O . ASP A 1 339 ? 18.125 39.875 5.129 1 43.5 339 ASP A O 1
ATOM 2606 N N . ALA A 1 340 ? 17.469 38.688 6.73 1 39.97 340 ALA A N 1
ATOM 2607 C CA . ALA A 1 340 ? 17.234 39.875 7.574 1 39.97 340 ALA A CA 1
ATOM 2608 C C . ALA A 1 340 ? 18.562 40.5 7.996 1 39.97 340 ALA A C 1
ATOM 2610 O O . ALA A 1 340 ? 18.625 41.688 8.266 1 39.97 340 ALA A O 1
ATOM 2611 N N . GLU A 1 341 ? 19.547 39.719 8.234 1 40.59 341 GLU A N 1
ATOM 2612 C CA . GLU A 1 341 ? 20.734 40.406 8.758 1 40.59 341 GLU A CA 1
ATOM 2613 C C . GLU A 1 341 ? 21.359 41.281 7.703 1 40.59 341 GLU A C 1
ATOM 2615 O O . GLU A 1 341 ? 22.188 42.156 8.031 1 40.59 341 GLU A O 1
ATOM 2620 N N . ALA A 1 342 ? 21.078 41.094 6.414 1 41.75 342 ALA A N 1
ATOM 2621 C CA . ALA A 1 342 ? 21.906 41.875 5.512 1 41.75 342 ALA A CA 1
ATOM 2622 C C . ALA A 1 342 ? 21.438 43.344 5.469 1 41.75 342 ALA A C 1
ATOM 2624 O O . ALA A 1 342 ? 22.203 44.219 5.09 1 41.75 342 ALA A O 1
ATOM 2625 N N . GLU A 1 343 ? 20.125 43.531 5.688 1 38.97 343 GLU A N 1
ATOM 2626 C CA . GLU A 1 343 ? 19.719 44.906 5.418 1 38.97 343 GLU A CA 1
ATOM 2627 C C . GLU A 1 343 ? 20.125 45.844 6.555 1 38.97 343 GLU A C 1
ATOM 2629 O O . GLU A 1 343 ? 20.125 47.062 6.391 1 38.97 343 GLU A O 1
ATOM 2634 N N . THR A 1 344 ? 20.266 45.281 7.781 1 39.62 344 THR A N 1
ATOM 2635 C CA . THR A 1 344 ? 20.422 46.25 8.875 1 39.62 344 THR A CA 1
ATOM 2636 C C . THR A 1 344 ? 21.844 46.781 8.914 1 39.62 344 THR A C 1
ATOM 2638 O O . THR A 1 344 ? 22.078 47.844 9.516 1 39.62 344 THR A O 1
ATOM 2641 N N . GLU A 1 345 ? 22.781 46 8.383 1 40.25 345 GLU A N 1
ATOM 2642 C CA . GLU A 1 345 ? 24.141 46.469 8.68 1 40.25 345 GLU A CA 1
ATOM 2643 C C . GLU A 1 345 ? 24.5 47.688 7.832 1 40.25 345 GLU A C 1
ATOM 2645 O O . GLU A 1 345 ? 25.562 48.281 8.016 1 40.25 345 GLU A O 1
ATOM 2650 N N . THR A 1 346 ? 23.719 47.875 6.707 1 42 346 THR A N 1
ATOM 2651 C CA . THR A 1 346 ? 24.297 48.906 5.824 1 42 346 THR A CA 1
ATOM 2652 C C . THR A 1 346 ? 23.938 50.312 6.297 1 42 346 THR A C 1
ATOM 2654 O O . THR A 1 346 ? 24.297 51.281 5.656 1 42 346 THR A O 1
ATOM 2657 N N . ALA A 1 347 ? 23.047 50.469 7.293 1 44.66 347 ALA A N 1
ATOM 2658 C CA . ALA A 1 347 ? 22.75 51.875 7.594 1 44.66 347 ALA A CA 1
ATOM 2659 C C . ALA A 1 347 ? 23.828 52.5 8.477 1 44.66 347 ALA A C 1
ATOM 2661 O O . ALA A 1 347 ? 23.859 52.25 9.688 1 44.66 347 ALA A O 1
ATOM 2662 N N . GLU A 1 348 ? 25.078 52.5 7.949 1 41.06 348 GLU A N 1
ATOM 2663 C CA . GLU A 1 348 ? 26.141 53.25 8.633 1 41.06 348 GLU A CA 1
ATOM 2664 C C . GLU A 1 348 ? 25.703 54.688 8.93 1 41.06 348 GLU A C 1
ATOM 2666 O O . GLU A 1 348 ? 25.156 55.344 8.062 1 41.06 348 GLU A O 1
ATOM 2671 N N . PRO A 1 349 ? 25.5 55.031 10.203 1 43.09 349 PRO A N 1
ATOM 2672 C CA . PRO A 1 349 ? 25.141 56.375 10.602 1 43.09 349 PRO A CA 1
ATOM 2673 C C . PRO A 1 349 ? 26.031 57.438 9.953 1 43.09 349 PRO A C 1
ATOM 2675 O O . PRO A 1 349 ? 27.25 57.25 9.883 1 43.09 349 PRO A O 1
ATOM 2678 N N . SER A 1 350 ? 25.594 58.062 8.883 1 39.75 350 SER A N 1
ATOM 2679 C CA . SER A 1 350 ? 26.266 59.219 8.336 1 39.75 350 SER A CA 1
ATOM 2680 C C . SER A 1 350 ? 26.672 60.188 9.43 1 39.75 350 SER A C 1
ATOM 2682 O O . SER A 1 350 ? 25.844 60.594 10.242 1 39.75 350 SER A O 1
ATOM 2684 N N . GLU A 1 351 ? 27.844 60.156 9.961 1 36.84 351 GLU A N 1
ATOM 2685 C CA . GLU A 1 351 ? 28.5 61.125 10.805 1 36.84 351 GLU A CA 1
ATOM 2686 C C . GLU A 1 351 ? 28.297 62.531 10.25 1 36.84 351 GLU A C 1
ATOM 2688 O O . GLU A 1 351 ? 28.766 62.844 9.156 1 36.84 351 GLU A O 1
ATOM 2693 N N . GLU A 1 352 ? 27.047 63.156 10.305 1 29.23 352 GLU A N 1
ATOM 2694 C CA . GLU A 1 352 ? 27.047 64.625 10.336 1 29.23 352 GLU A CA 1
ATOM 2695 C C . GLU A 1 352 ? 27.609 65.125 11.656 1 29.23 352 GLU A C 1
ATOM 2697 O O . GLU A 1 352 ? 27.328 64.625 12.719 1 29.23 352 GLU A O 1
ATOM 2702 N N . MET B 1 1 ? 33.094 -12.328 83 1 24.73 1 MET B N 1
ATOM 2703 C CA . MET B 1 1 ? 33.406 -11.562 81.75 1 24.73 1 MET B CA 1
ATOM 2704 C C . MET B 1 1 ? 33.125 -12.383 80.5 1 24.73 1 MET B C 1
ATOM 2706 O O . MET B 1 1 ? 33.969 -13.164 80.062 1 24.73 1 MET B O 1
ATOM 2710 N N . ASN B 1 2 ? 31.922 -13.031 80.438 1 24.84 2 ASN B N 1
ATOM 2711 C CA . ASN B 1 2 ? 31.297 -13.938 79.438 1 24.84 2 ASN B CA 1
ATOM 2712 C C . ASN B 1 2 ? 31.172 -13.305 78.062 1 24.84 2 ASN B C 1
ATOM 2714 O O . ASN B 1 2 ? 30.5 -12.289 77.938 1 24.84 2 ASN B O 1
ATOM 2718 N N . ALA B 1 3 ? 32.219 -13.406 77.188 1 24.7 3 ALA B N 1
ATOM 2719 C CA . ALA B 1 3 ? 32.531 -12.953 75.875 1 24.7 3 ALA B CA 1
ATOM 2720 C C . ALA B 1 3 ? 31.469 -13.438 74.875 1 24.7 3 ALA B C 1
ATOM 2722 O O . ALA B 1 3 ? 31.312 -14.648 74.688 1 24.7 3 ALA B O 1
ATOM 2723 N N . HIS B 1 4 ? 30.328 -12.93 74.812 1 25.27 4 HIS B N 1
ATOM 2724 C CA . HIS B 1 4 ? 29.25 -13.227 73.875 1 25.27 4 HIS B CA 1
ATOM 2725 C C . HIS B 1 4 ? 29.703 -13.047 72.438 1 25.27 4 HIS B C 1
ATOM 2727 O O . HIS B 1 4 ? 30.203 -11.984 72.062 1 25.27 4 HIS B O 1
ATOM 2733 N N . ALA B 1 5 ? 30.203 -14.109 71.812 1 30.92 5 ALA B N 1
ATOM 2734 C CA . ALA B 1 5 ? 30.641 -14.188 70.438 1 30.92 5 ALA B CA 1
ATOM 2735 C C . ALA B 1 5 ? 29.547 -13.695 69.5 1 30.92 5 ALA B C 1
ATOM 2737 O O . ALA B 1 5 ? 28.406 -14.148 69.562 1 30.92 5 ALA B O 1
ATOM 2738 N N . PRO B 1 6 ? 29.688 -12.508 68.938 1 29.33 6 PRO B N 1
ATOM 2739 C CA . PRO B 1 6 ? 28.672 -11.938 68 1 29.33 6 PRO B CA 1
ATOM 2740 C C . PRO B 1 6 ? 28.391 -12.812 66.812 1 29.33 6 PRO B C 1
ATOM 2742 O O . PRO B 1 6 ? 29.281 -13.516 66.312 1 29.33 6 PRO B O 1
ATOM 2745 N N . PHE B 1 7 ? 27.203 -13.461 66.688 1 32.62 7 PHE B N 1
ATOM 2746 C CA . PHE B 1 7 ? 26.672 -14.211 65.562 1 32.62 7 PHE B CA 1
ATOM 2747 C C . PHE B 1 7 ? 26.719 -13.383 64.312 1 32.62 7 PHE B C 1
ATOM 2749 O O . PHE B 1 7 ? 26.047 -12.359 64.188 1 32.62 7 PHE B O 1
ATOM 2756 N N . THR B 1 8 ? 27.859 -13.281 63.656 1 29.72 8 THR B N 1
ATOM 2757 C CA . THR B 1 8 ? 27.922 -12.609 62.344 1 29.72 8 THR B CA 1
ATOM 2758 C C . THR B 1 8 ? 26.938 -13.258 61.375 1 29.72 8 THR B C 1
ATOM 2760 O O . THR B 1 8 ? 27 -14.461 61.125 1 29.72 8 THR B O 1
ATOM 2763 N N . THR B 1 9 ? 25.719 -12.766 61.25 1 30.61 9 THR B N 1
ATOM 2764 C CA . THR B 1 9 ? 24.734 -13.133 60.25 1 30.61 9 THR B CA 1
ATOM 2765 C C . THR B 1 9 ? 25.328 -13.039 58.844 1 30.61 9 THR B C 1
ATOM 2767 O O . THR B 1 9 ? 25.781 -11.969 58.406 1 30.61 9 THR B O 1
ATOM 2770 N N . THR B 1 10 ? 26.016 -14.07 58.375 1 32.69 10 THR B N 1
ATOM 2771 C CA . THR B 1 10 ? 26.438 -14.125 57 1 32.69 10 THR B CA 1
ATOM 2772 C C . THR B 1 10 ? 25.25 -13.922 56.062 1 32.69 10 THR B C 1
ATOM 2774 O O . THR B 1 10 ? 24.281 -14.68 56.094 1 32.69 10 THR B O 1
ATOM 2777 N N . GLN B 1 11 ? 25 -12.703 55.656 1 31.89 11 GLN B N 1
ATOM 2778 C CA . GLN B 1 11 ? 23.984 -12.438 54.625 1 31.89 11 GLN B CA 1
ATOM 2779 C C . GLN B 1 11 ? 24.234 -13.297 53.375 1 31.89 11 GLN B C 1
ATOM 2781 O O . GLN B 1 11 ? 25.375 -13.438 52.938 1 31.89 11 GLN B O 1
ATOM 2786 N N . PRO B 1 12 ? 23.328 -14.242 53.125 1 35.53 12 PRO B N 1
ATOM 2787 C CA . PRO B 1 12 ? 23.484 -15.039 51.906 1 35.53 12 PRO B CA 1
ATOM 2788 C C . PRO B 1 12 ? 23.734 -14.172 50.688 1 35.53 12 PRO B C 1
ATOM 2790 O O . PRO B 1 12 ? 23.141 -13.094 50.562 1 35.53 12 PRO B O 1
ATOM 2793 N N . GLN B 1 13 ? 24.938 -14.203 50.156 1 32.03 13 GLN B N 1
ATOM 2794 C CA . GLN B 1 13 ? 25.234 -13.617 48.844 1 32.03 13 GLN B CA 1
ATOM 2795 C C . GLN B 1 13 ? 24.25 -14.117 47.781 1 32.03 13 GLN B C 1
ATOM 2797 O O . GLN B 1 13 ? 24.125 -15.32 47.562 1 32.03 13 GLN B O 1
ATOM 2802 N N . HIS B 1 14 ? 23.109 -13.383 47.656 1 34.5 14 HIS B N 1
ATOM 2803 C CA . HIS B 1 14 ? 22.266 -13.633 46.5 1 34.5 14 HIS B CA 1
ATOM 2804 C C . HIS B 1 14 ? 23.094 -13.656 45.219 1 34.5 14 HIS B C 1
ATOM 2806 O O . HIS B 1 14 ? 23.734 -12.656 44.844 1 34.5 14 HIS B O 1
ATOM 2812 N N . HIS B 1 15 ? 23.656 -14.789 44.875 1 33.62 15 HIS B N 1
ATOM 2813 C CA . HIS B 1 15 ? 24.125 -14.953 43.5 1 33.62 15 HIS B CA 1
ATOM 2814 C C . HIS B 1 15 ? 23.062 -14.547 42.5 1 33.62 15 HIS B C 1
ATOM 2816 O O . HIS B 1 15 ? 22 -15.172 42.406 1 33.62 15 HIS B O 1
ATOM 2822 N N . THR B 1 16 ? 23 -13.258 42.25 1 34.53 16 THR B N 1
ATOM 2823 C CA . THR B 1 16 ? 22.25 -12.867 41.062 1 34.53 16 THR B CA 1
ATOM 2824 C C . THR B 1 16 ? 22.703 -13.648 39.844 1 34.53 16 THR B C 1
ATOM 2826 O O . THR B 1 16 ? 23.844 -13.5 39.375 1 34.53 16 THR B O 1
ATOM 2829 N N . THR B 1 17 ? 22.234 -14.859 39.656 1 34.44 17 THR B N 1
ATOM 2830 C CA . THR B 1 17 ? 22.391 -15.484 38.344 1 34.44 17 THR B CA 1
ATOM 2831 C C . THR B 1 17 ? 21.953 -14.523 37.25 1 34.44 17 THR B C 1
ATOM 2833 O O . THR B 1 17 ? 20.781 -14.164 37.156 1 34.44 17 THR B O 1
ATOM 2836 N N . THR B 1 18 ? 22.844 -13.656 36.875 1 34.84 18 THR B N 1
ATOM 2837 C CA . THR B 1 18 ? 22.641 -12.969 35.625 1 34.84 18 THR B CA 1
ATOM 2838 C C . THR B 1 18 ? 22.328 -13.969 34.5 1 34.84 18 THR B C 1
ATOM 2840 O O . THR B 1 18 ? 23.188 -14.75 34.094 1 34.84 18 THR B O 1
ATOM 2843 N N . THR B 1 19 ? 21.156 -14.547 34.531 1 34.66 19 THR B N 1
ATOM 2844 C CA . THR B 1 19 ? 20.781 -15.227 33.312 1 34.66 19 THR B CA 1
ATOM 2845 C C . THR B 1 19 ? 21.078 -14.352 32.094 1 34.66 19 THR B C 1
ATOM 2847 O O . THR B 1 19 ? 20.5 -13.273 31.938 1 34.66 19 THR B O 1
ATOM 2850 N N . THR B 1 20 ? 22.266 -14.391 31.656 1 33.56 20 THR B N 1
ATOM 2851 C CA . THR B 1 20 ? 22.562 -13.883 30.328 1 33.56 20 THR B CA 1
ATOM 2852 C C . THR B 1 20 ? 21.484 -14.312 29.328 1 33.56 20 THR B C 1
ATOM 2854 O O . THR B 1 20 ? 21.406 -15.492 28.969 1 33.56 20 THR B O 1
ATOM 2857 N N . ARG B 1 21 ? 20.312 -13.766 29.469 1 34.66 21 ARG B N 1
ATOM 2858 C CA . ARG B 1 21 ? 19.422 -13.992 28.344 1 34.66 21 ARG B CA 1
ATOM 2859 C C . ARG B 1 21 ? 20.172 -13.859 27.016 1 34.66 21 ARG B C 1
ATOM 2861 O O . ARG B 1 21 ? 20.828 -12.844 26.766 1 34.66 21 ARG B O 1
ATOM 2868 N N . GLN B 1 22 ? 20.562 -14.969 26.438 1 34.81 22 GLN B N 1
ATOM 2869 C CA . GLN B 1 22 ? 21.078 -14.953 25.062 1 34.81 22 GLN B CA 1
ATOM 2870 C C . GLN B 1 22 ? 20.359 -13.898 24.234 1 34.81 22 GLN B C 1
ATOM 2872 O O . GLN B 1 22 ? 19.141 -13.734 24.328 1 34.81 22 GLN B O 1
ATOM 2877 N N . PRO B 1 23 ? 21.016 -12.93 23.812 1 36.06 23 PRO B N 1
ATOM 2878 C CA . PRO B 1 23 ? 20.328 -11.969 22.938 1 36.06 23 PRO B CA 1
ATOM 2879 C C . PRO B 1 23 ? 19.375 -12.641 21.953 1 36.06 23 PRO B C 1
ATOM 2881 O O . PRO B 1 23 ? 19.688 -13.695 21.391 1 36.06 23 PRO B O 1
ATOM 2884 N N . GLN B 1 24 ? 18.156 -12.758 22.172 1 36.19 24 GLN B N 1
ATOM 2885 C CA . GLN B 1 24 ? 17.219 -13.156 21.125 1 36.19 24 GLN B CA 1
ATOM 2886 C C . GLN B 1 24 ? 17.703 -12.719 19.75 1 36.19 24 GLN B C 1
ATOM 2888 O O . GLN B 1 24 ? 17.859 -11.523 19.484 1 36.19 24 GLN B O 1
ATOM 2893 N N . VAL B 1 25 ? 18.594 -13.422 19.141 1 37.47 25 VAL B N 1
ATOM 2894 C CA . VAL B 1 25 ? 19.016 -13.188 17.766 1 37.47 25 VAL B CA 1
ATOM 2895 C C . VAL B 1 25 ? 17.812 -12.797 16.922 1 37.47 25 VAL B C 1
ATOM 2897 O O . VAL B 1 25 ? 16.906 -13.609 16.703 1 37.47 25 VAL B O 1
ATOM 2900 N N . THR B 1 26 ? 17.328 -11.641 16.906 1 50.47 26 THR B N 1
ATOM 2901 C CA . THR B 1 26 ? 16.297 -11.164 16 1 50.47 26 THR B CA 1
ATOM 2902 C C . THR B 1 26 ? 16.594 -11.602 14.562 1 50.47 26 THR B C 1
ATOM 2904 O O . THR B 1 26 ? 17.641 -11.258 14.008 1 50.47 26 THR B O 1
ATOM 2907 N N . MET B 1 27 ? 16.219 -12.828 14.227 1 58.34 27 MET B N 1
ATOM 2908 C CA . MET B 1 27 ? 16.375 -13.328 12.867 1 58.34 27 MET B CA 1
ATOM 2909 C C . MET B 1 27 ? 16.078 -12.227 11.844 1 58.34 27 MET B C 1
ATOM 2911 O O . MET B 1 27 ? 15.102 -11.484 11.992 1 58.34 27 MET B O 1
ATOM 2915 N N . SER B 1 28 ? 16.984 -12.117 10.953 1 70 28 SER B N 1
ATOM 2916 C CA . SER B 1 28 ? 16.906 -11.086 9.93 1 70 28 SER B CA 1
ATOM 2917 C C . SER B 1 28 ? 15.648 -11.242 9.078 1 70 28 SER B C 1
ATOM 2919 O O . SER B 1 28 ? 15.25 -12.359 8.75 1 70 28 SER B O 1
ATOM 2921 N N . GLN B 1 29 ? 14.883 -10.25 8.891 1 84.5 29 GLN B N 1
ATOM 2922 C CA . GLN B 1 29 ? 13.703 -10.18 8.031 1 84.5 29 GLN B CA 1
ATOM 2923 C C . GLN B 1 29 ? 14.102 -10.148 6.559 1 84.5 29 GLN B C 1
ATOM 2925 O O . GLN B 1 29 ? 13.234 -10.172 5.68 1 84.5 29 GLN B O 1
ATOM 2930 N N . GLN B 1 30 ? 15.461 -10.258 6.359 1 91.06 30 GLN B N 1
ATOM 2931 C CA . GLN B 1 30 ? 15.961 -10.023 5.008 1 91.06 30 GLN B CA 1
ATOM 2932 C C . GLN B 1 30 ? 16.719 -11.234 4.488 1 91.06 30 GLN B C 1
ATOM 2934 O O . GLN B 1 30 ? 17.391 -11.93 5.254 1 91.06 30 GLN B O 1
ATOM 2939 N N . PRO B 1 31 ? 16.594 -11.531 3.137 1 94.62 31 PRO B N 1
ATOM 2940 C CA . PRO B 1 31 ? 17.531 -12.5 2.543 1 94.62 31 PRO B CA 1
ATOM 2941 C C . PRO B 1 31 ? 18.984 -12.062 2.654 1 94.62 31 PRO B C 1
ATOM 2943 O O . PRO B 1 31 ? 19.266 -10.867 2.789 1 94.62 31 PRO B O 1
ATOM 2946 N N . SER B 1 32 ? 19.859 -13.055 2.605 1 94.56 32 SER B N 1
ATOM 2947 C CA . SER B 1 32 ? 21.297 -12.758 2.717 1 94.56 32 SER B CA 1
ATOM 2948 C C . SER B 1 32 ? 21.766 -11.883 1.562 1 94.56 32 SER B C 1
ATOM 2950 O O . SER B 1 32 ? 21.203 -11.93 0.468 1 94.56 32 SER B O 1
ATOM 2952 N N . GLU B 1 33 ? 22.719 -11.094 1.832 1 92.75 33 GLU B N 1
ATOM 2953 C CA . GLU B 1 33 ? 23.312 -10.25 0.801 1 92.75 33 GLU B CA 1
ATOM 2954 C C . GLU B 1 33 ? 23.828 -11.078 -0.366 1 92.75 33 GLU B C 1
ATOM 2956 O O . GLU B 1 33 ? 23.75 -10.656 -1.521 1 92.75 33 GLU B O 1
ATOM 2961 N N . GLU B 1 34 ? 24.375 -12.234 -0.06 1 93.62 34 GLU B N 1
ATOM 2962 C CA . GLU B 1 34 ? 24.891 -13.141 -1.087 1 93.62 34 GLU B CA 1
ATOM 2963 C C . GLU B 1 34 ? 23.797 -13.555 -2.059 1 93.62 34 GLU B C 1
ATOM 2965 O O . GLU B 1 34 ? 24 -13.562 -3.273 1 93.62 34 GLU B O 1
ATOM 2970 N N . MET B 1 35 ? 22.719 -13.859 -1.494 1 94.38 35 MET B N 1
ATOM 2971 C CA . MET B 1 35 ? 21.578 -14.258 -2.326 1 94.38 35 MET B CA 1
ATOM 2972 C C . MET B 1 35 ? 21.078 -13.078 -3.15 1 94.38 35 MET B C 1
ATOM 2974 O O . MET B 1 35 ? 20.797 -13.227 -4.34 1 94.38 35 MET B O 1
ATOM 2978 N N . CYS B 1 36 ? 20.953 -11.938 -2.512 1 94.56 36 CYS B N 1
ATOM 2979 C CA . CYS B 1 36 ? 20.438 -10.758 -3.184 1 94.56 36 CYS B CA 1
ATOM 2980 C C . CYS B 1 36 ? 21.375 -10.305 -4.297 1 94.56 36 CYS B C 1
ATOM 2982 O O . CYS B 1 36 ? 20.922 -9.789 -5.324 1 94.56 36 CYS B O 1
ATOM 2984 N N . ALA B 1 37 ? 22.656 -10.5 -4.152 1 94.44 37 ALA B N 1
ATOM 2985 C CA . ALA B 1 37 ? 23.641 -10.117 -5.164 1 94.44 37 ALA B CA 1
ATOM 2986 C C . ALA B 1 37 ? 23.422 -10.898 -6.457 1 94.44 37 ALA B C 1
ATOM 2988 O O . ALA B 1 37 ? 23.797 -10.438 -7.539 1 94.44 37 ALA B O 1
ATOM 2989 N N . LYS B 1 38 ? 22.797 -12.031 -6.348 1 93.62 38 LYS B N 1
ATOM 2990 C CA . LYS B 1 38 ? 22.594 -12.898 -7.504 1 93.62 38 LYS B CA 1
ATOM 2991 C C . LYS B 1 38 ? 21.172 -12.742 -8.055 1 93.62 38 LYS B C 1
ATOM 2993 O O . LYS B 1 38 ? 20.781 -13.453 -8.984 1 93.62 38 LYS B O 1
ATOM 2998 N N . ALA B 1 39 ? 20.391 -11.812 -7.512 1 96.25 39 ALA B N 1
ATOM 2999 C CA . ALA B 1 39 ? 19 -11.656 -7.926 1 96.25 39 ALA B CA 1
ATOM 3000 C C . ALA B 1 39 ? 18.906 -11.133 -9.352 1 96.25 39 ALA B C 1
ATOM 3002 O O . ALA B 1 39 ? 19.578 -10.156 -9.711 1 96.25 39 ALA B O 1
ATOM 3003 N N . PRO B 1 40 ? 18.172 -11.711 -10.281 1 95.62 40 PRO B N 1
ATOM 3004 C CA . PRO B 1 40 ? 18.094 -11.344 -11.695 1 95.62 40 PRO B CA 1
ATOM 3005 C C . PRO B 1 40 ? 17.219 -10.125 -11.945 1 95.62 40 PRO B C 1
ATOM 3007 O O . PRO B 1 40 ? 17.125 -9.648 -13.086 1 95.62 40 PRO B O 1
ATOM 3010 N N . GLY B 1 41 ? 16.594 -9.547 -10.953 1 96.75 41 GLY B N 1
ATOM 3011 C CA . GLY B 1 41 ? 15.633 -8.461 -11.133 1 96.75 41 GLY B CA 1
ATOM 3012 C C . GLY B 1 41 ? 16.031 -7.191 -10.398 1 96.75 41 GLY B C 1
ATOM 3013 O O . GLY B 1 41 ? 17.219 -6.879 -10.273 1 96.75 41 GLY B O 1
ATOM 3014 N N . THR B 1 42 ? 15.094 -6.414 -10.133 1 97 42 THR B N 1
ATOM 3015 C CA . THR B 1 42 ? 15.266 -5.098 -9.523 1 97 42 THR B CA 1
ATOM 3016 C C . THR B 1 42 ? 14.664 -5.062 -8.125 1 97 42 THR B C 1
ATOM 3018 O O . THR B 1 42 ? 13.68 -5.754 -7.848 1 97 42 THR B O 1
ATOM 3021 N N . PHE B 1 43 ? 15.305 -4.316 -7.309 1 96.44 43 PHE B N 1
ATOM 3022 C CA . PHE B 1 43 ? 14.781 -4.094 -5.965 1 96.44 43 PHE B CA 1
ATOM 3023 C C . PHE B 1 43 ? 14.148 -2.711 -5.855 1 96.44 43 PHE B C 1
ATOM 3025 O O . PHE B 1 43 ? 14.562 -1.779 -6.551 1 96.44 43 PHE B O 1
ATOM 3032 N N . PHE B 1 44 ? 13.164 -2.547 -5.051 1 93 44 PHE B N 1
ATOM 3033 C CA . PHE B 1 44 ? 12.57 -1.261 -4.715 1 93 44 PHE B CA 1
ATOM 3034 C C . PHE B 1 44 ? 12.141 -1.225 -3.254 1 93 44 PHE B C 1
ATOM 3036 O O . PHE B 1 44 ? 11.891 -2.27 -2.65 1 93 44 PHE B O 1
ATOM 3043 N N . GLU B 1 45 ? 12.117 -0.056 -2.729 1 93.25 45 GLU B N 1
ATOM 3044 C CA . GLU B 1 45 ? 11.703 0.101 -1.337 1 93.25 45 GLU B CA 1
ATOM 3045 C C . GLU B 1 45 ? 10.18 0.094 -1.21 1 93.25 45 GLU B C 1
ATOM 3047 O O . GLU B 1 45 ? 9.5 0.931 -1.805 1 93.25 45 GLU B O 1
ATOM 3052 N N . CYS B 1 46 ? 9.719 -0.876 -0.517 1 94.25 46 CYS B N 1
ATOM 3053 C CA . CYS B 1 46 ? 8.297 -0.987 -0.182 1 94.25 46 CYS B CA 1
ATOM 3054 C C . CYS B 1 46 ? 8.062 -0.683 1.292 1 94.25 46 CYS B C 1
ATOM 3056 O O . CYS B 1 46 ? 8.992 -0.732 2.098 1 94.25 46 CYS B O 1
ATOM 3058 N N . SER B 1 47 ? 6.867 -0.365 1.677 1 95.31 47 SER B N 1
ATOM 3059 C CA . SER B 1 47 ? 6.543 0.131 3.01 1 95.31 47 SER B CA 1
ATOM 3060 C C . SER B 1 47 ? 6.957 -0.867 4.086 1 95.31 47 SER B C 1
ATOM 3062 O O . SER B 1 47 ? 7.441 -0.476 5.152 1 95.31 47 SER B O 1
ATOM 3064 N N . TYR B 1 48 ? 6.824 -2.184 3.773 1 96.38 48 TYR B N 1
ATOM 3065 C CA . TYR B 1 48 ? 7.086 -3.166 4.82 1 96.38 48 TYR B CA 1
ATOM 3066 C C . TYR B 1 48 ? 8.344 -3.973 4.508 1 96.38 48 TYR B C 1
ATOM 3068 O O . TYR B 1 48 ? 8.5 -5.094 4.992 1 96.38 48 TYR B O 1
ATOM 3076 N N . GLY B 1 49 ? 9.203 -3.385 3.598 1 94.69 49 GLY B N 1
ATOM 3077 C CA . GLY B 1 49 ? 10.477 -4.023 3.303 1 94.69 49 GLY B CA 1
ATOM 3078 C C . GLY B 1 49 ? 10.875 -3.906 1.844 1 94.69 49 GLY B C 1
ATOM 3079 O O . GLY B 1 49 ? 10.031 -3.68 0.978 1 94.69 49 GLY B O 1
ATOM 3080 N N . ARG B 1 50 ? 12.164 -4.133 1.642 1 95.62 50 ARG B N 1
ATOM 3081 C CA . ARG B 1 50 ? 12.672 -4.105 0.275 1 95.62 50 ARG B CA 1
ATOM 3082 C C . ARG B 1 50 ? 12.117 -5.27 -0.539 1 95.62 50 ARG B C 1
ATOM 3084 O O . ARG B 1 50 ? 12.117 -6.414 -0.08 1 95.62 50 ARG B O 1
ATOM 3091 N N . SER B 1 51 ? 11.602 -4.957 -1.713 1 97.31 51 SER B N 1
ATOM 3092 C CA . SER B 1 51 ? 10.93 -5.953 -2.543 1 97.31 51 SER B CA 1
ATOM 3093 C C . SER B 1 51 ? 11.656 -6.145 -3.871 1 97.31 51 SER B C 1
ATOM 3095 O O . SER B 1 51 ? 12.297 -5.219 -4.375 1 97.31 51 SER B O 1
ATOM 3097 N N . HIS B 1 52 ? 11.547 -7.367 -4.363 1 98.38 52 HIS B N 1
ATOM 3098 C CA . HIS B 1 52 ? 12.18 -7.746 -5.625 1 98.38 52 HIS B CA 1
ATOM 3099 C C . HIS B 1 52 ? 11.133 -8.023 -6.699 1 98.38 52 HIS B C 1
ATOM 3101 O O . HIS B 1 52 ? 10.07 -8.578 -6.41 1 98.38 52 HIS B O 1
ATOM 3107 N N . TYR B 1 53 ? 11.438 -7.598 -7.914 1 98.38 53 TYR B N 1
ATOM 3108 C CA . TYR B 1 53 ? 10.602 -7.938 -9.055 1 98.38 53 TYR B CA 1
ATOM 3109 C C . TYR B 1 53 ? 11.438 -8.086 -10.32 1 98.38 53 TYR B C 1
ATOM 3111 O O . TYR B 1 53 ? 12.562 -7.594 -10.391 1 98.38 53 TYR B O 1
ATOM 3119 N N . ARG B 1 54 ? 10.93 -8.828 -11.25 1 98.44 54 ARG B N 1
ATOM 3120 C CA . ARG B 1 54 ? 11.43 -8.844 -12.617 1 98.44 54 ARG B CA 1
ATOM 3121 C C . ARG B 1 54 ? 10.445 -8.172 -13.57 1 98.44 54 ARG B C 1
ATOM 3123 O O . ARG B 1 54 ? 9.234 -8.414 -13.492 1 98.44 54 ARG B O 1
ATOM 3130 N N . LEU B 1 55 ? 10.875 -7.281 -14.297 1 97.94 55 LEU B N 1
ATOM 3131 C CA . LEU B 1 55 ? 10.125 -6.652 -15.375 1 97.94 55 LEU B CA 1
ATOM 3132 C C . LEU B 1 55 ? 10.695 -7.055 -16.734 1 97.94 55 LEU B C 1
ATOM 3134 O O . LEU B 1 55 ? 11.797 -6.633 -17.094 1 97.94 55 LEU B O 1
ATOM 3138 N N . LEU B 1 56 ? 9.969 -7.875 -17.469 1 98.19 56 LEU B N 1
ATOM 3139 C CA . LEU B 1 56 ? 10.461 -8.453 -18.719 1 98.19 56 LEU B CA 1
ATOM 3140 C C . LEU B 1 56 ? 9.742 -7.844 -19.922 1 98.19 56 LEU B C 1
ATOM 3142 O O . LEU B 1 56 ? 8.531 -7.605 -19.875 1 98.19 56 LEU B O 1
ATOM 3146 N N . GLY B 1 57 ? 10.516 -7.566 -20.969 1 97 57 GLY B N 1
ATOM 3147 C CA . GLY B 1 57 ? 9.961 -6.957 -22.156 1 97 57 GLY B CA 1
ATOM 3148 C C . GLY B 1 57 ? 10 -5.441 -22.125 1 97 57 GLY B C 1
ATOM 3149 O O . GLY B 1 57 ? 10.461 -4.844 -21.156 1 97 57 GLY B O 1
ATOM 3150 N N . LYS B 1 58 ? 9.578 -4.816 -23.188 1 93.06 58 LYS B N 1
ATOM 3151 C CA . LYS B 1 58 ? 9.5 -3.367 -23.328 1 93.06 58 LYS B CA 1
ATOM 3152 C C . LYS B 1 58 ? 8.07 -2.914 -23.578 1 93.06 58 LYS B C 1
ATOM 3154 O O . LYS B 1 58 ? 7.258 -3.668 -24.125 1 93.06 58 LYS B O 1
ATOM 3159 N N . PRO B 1 59 ? 7.789 -1.752 -23.062 1 86.75 59 PRO B N 1
ATOM 3160 C CA . PRO B 1 59 ? 6.441 -1.25 -23.344 1 86.75 59 PRO B CA 1
ATOM 3161 C C . PRO B 1 59 ? 6.168 -1.094 -24.844 1 86.75 59 PRO B C 1
ATOM 3163 O O . PRO B 1 59 ? 6.984 -0.522 -25.562 1 86.75 59 PRO B O 1
ATOM 3166 N N . GLN B 1 60 ? 5.16 -1.659 -25.312 1 88.31 60 GLN B N 1
ATOM 3167 C CA . GLN B 1 60 ? 4.797 -1.602 -26.719 1 88.31 60 GLN B CA 1
ATOM 3168 C C . GLN B 1 60 ? 3.318 -1.258 -26.891 1 88.31 60 GLN B C 1
ATOM 3170 O O . GLN B 1 60 ? 2.658 -1.771 -27.797 1 88.31 60 GLN B O 1
ATOM 3175 N N . GLY B 1 61 ? 2.812 -0.51 -25.969 1 88.12 61 GLY B N 1
ATOM 3176 C CA . GLY B 1 61 ? 1.446 -0.028 -26.078 1 88.12 61 GLY B CA 1
ATOM 3177 C C . GLY B 1 61 ? 0.413 -1.06 -25.672 1 88.12 61 GLY B C 1
ATOM 3178 O O . GLY B 1 61 ? -0.774 -0.908 -25.969 1 88.12 61 GLY B O 1
ATOM 3179 N N . LYS B 1 62 ? 0.801 -2.158 -25.141 1 92.56 62 LYS B N 1
ATOM 3180 C CA . LYS B 1 62 ? -0.097 -3.176 -24.594 1 92.56 62 LYS B CA 1
ATOM 3181 C C . LYS B 1 62 ? -0.17 -3.092 -23.078 1 92.56 62 LYS B C 1
ATOM 3183 O O . LYS B 1 62 ? 0.689 -2.479 -22.438 1 92.56 62 LYS B O 1
ATOM 3188 N N . PRO B 1 63 ? -1.25 -3.588 -22.562 1 95.12 63 PRO B N 1
ATOM 3189 C CA . PRO B 1 63 ? -1.344 -3.6 -21.094 1 95.12 63 PRO B CA 1
ATOM 3190 C C . PRO B 1 63 ? -0.177 -4.332 -20.438 1 95.12 63 PRO B C 1
ATOM 3192 O O . PRO B 1 63 ? 0.375 -5.27 -21.016 1 95.12 63 PRO B O 1
ATOM 3195 N N . LEU B 1 64 ? 0.214 -3.84 -19.297 1 96.5 64 LEU B N 1
ATOM 3196 C CA . LEU B 1 64 ? 1.206 -4.531 -18.484 1 96.5 64 LEU B CA 1
ATOM 3197 C C . LEU B 1 64 ? 0.629 -5.816 -17.906 1 96.5 64 LEU B C 1
ATOM 3199 O O . LEU B 1 64 ? -0.475 -5.812 -17.344 1 96.5 64 LEU B O 1
ATOM 3203 N N . VAL B 1 65 ? 1.321 -6.969 -18.031 1 98.06 65 VAL B N 1
ATOM 3204 C CA . VAL B 1 65 ? 0.894 -8.227 -17.438 1 98.06 65 VAL B CA 1
ATOM 3205 C C . VAL B 1 65 ? 1.531 -8.391 -16.062 1 98.06 65 VAL B C 1
ATOM 3207 O O . VAL B 1 65 ? 2.758 -8.445 -15.938 1 98.06 65 VAL B O 1
ATOM 3210 N N . VAL B 1 66 ? 0.728 -8.383 -15.031 1 98.69 66 VAL B N 1
ATOM 3211 C CA . VAL B 1 66 ? 1.193 -8.578 -13.664 1 98.69 66 VAL B CA 1
ATOM 3212 C C . VAL B 1 66 ? 0.875 -9.992 -13.203 1 98.69 66 VAL B C 1
ATOM 3214 O O . VAL B 1 66 ? -0.281 -10.422 -13.242 1 98.69 66 VAL B O 1
ATOM 3217 N N . CYS B 1 67 ? 1.879 -10.75 -12.734 1 98.88 67 CYS B N 1
ATOM 3218 C CA . CYS B 1 67 ? 1.707 -12.148 -12.336 1 98.88 67 CYS B CA 1
ATOM 3219 C C . CYS B 1 67 ? 1.95 -12.328 -10.844 1 98.88 67 CYS B C 1
ATOM 3221 O O . CYS B 1 67 ? 3.031 -12.016 -10.344 1 98.88 67 CYS B O 1
ATOM 3223 N N . LEU B 1 68 ? 0.96 -12.844 -10.164 1 98.88 68 LEU B N 1
ATOM 3224 C CA . LEU B 1 68 ? 1.044 -13.039 -8.719 1 98.88 68 LEU B CA 1
ATOM 3225 C C . LEU B 1 68 ? 1.101 -14.523 -8.375 1 98.88 68 LEU B C 1
ATOM 3227 O O . LEU B 1 68 ? 0.177 -15.273 -8.695 1 98.88 68 LEU B O 1
ATOM 3231 N N . HIS B 1 69 ? 2.168 -14.914 -7.664 1 98.44 69 HIS B N 1
ATOM 3232 C CA . HIS B 1 69 ? 2.447 -16.312 -7.387 1 98.44 69 HIS B CA 1
ATOM 3233 C C . HIS B 1 69 ? 1.736 -16.781 -6.121 1 98.44 69 HIS B C 1
ATOM 3235 O O . HIS B 1 69 ? 1.174 -15.969 -5.387 1 98.44 69 HIS B O 1
ATOM 3241 N N . GLY B 1 70 ? 1.714 -18.094 -5.898 1 96.69 70 GLY B N 1
ATOM 3242 C CA . GLY B 1 70 ? 1.091 -18.719 -4.742 1 96.69 70 GLY B CA 1
ATOM 3243 C C . GLY B 1 70 ? 1.945 -18.641 -3.49 1 96.69 70 GLY B C 1
ATOM 3244 O O . GLY B 1 70 ? 3.002 -18 -3.494 1 96.69 70 GLY B O 1
ATOM 3245 N N . ILE B 1 71 ? 1.56 -19.328 -2.418 1 93.38 71 ILE B N 1
ATOM 3246 C CA . ILE B 1 71 ? 2.029 -19.109 -1.052 1 93.38 71 ILE B CA 1
ATOM 3247 C C . ILE B 1 71 ? 3.508 -19.484 -0.952 1 93.38 71 ILE B C 1
ATOM 3249 O O . ILE B 1 71 ? 4.277 -18.828 -0.254 1 93.38 71 ILE B O 1
ATOM 3253 N N . SER B 1 72 ? 3.934 -20.5 -1.595 1 91.12 72 SER B N 1
ATOM 3254 C CA . SER B 1 72 ? 5.305 -20.969 -1.416 1 91.12 72 SER B CA 1
ATOM 3255 C C . SER B 1 72 ? 6.137 -20.734 -2.672 1 91.12 72 SER B C 1
ATOM 3257 O O . SER B 1 72 ? 7.273 -21.203 -2.768 1 91.12 72 SER B O 1
ATOM 3259 N N . ALA B 1 73 ? 5.602 -20.094 -3.641 1 94.56 73 ALA B N 1
ATOM 3260 C CA . ALA B 1 73 ? 6.301 -19.844 -4.898 1 94.56 73 ALA B CA 1
ATOM 3261 C C . ALA B 1 73 ? 6.957 -18.469 -4.895 1 94.56 73 ALA B C 1
ATOM 3263 O O . ALA B 1 73 ? 7.207 -17.891 -3.834 1 94.56 73 ALA B O 1
ATOM 3264 N N . GLU B 1 74 ? 7.457 -18.078 -6.055 1 97.12 74 GLU B N 1
ATOM 3265 C CA . GLU B 1 74 ? 8.039 -16.766 -6.344 1 97.12 74 GLU B CA 1
ATOM 3266 C C . GLU B 1 74 ? 7.703 -16.312 -7.758 1 97.12 74 GLU B C 1
ATOM 3268 O O . GLU B 1 74 ? 7.043 -17.031 -8.508 1 97.12 74 GLU B O 1
ATOM 3273 N N . GLY B 1 75 ? 8.094 -15.086 -8.023 1 97.62 75 GLY B N 1
ATOM 3274 C CA . GLY B 1 75 ? 7.793 -14.531 -9.336 1 97.62 75 GLY B CA 1
ATOM 3275 C C . GLY B 1 75 ? 8.289 -15.398 -10.477 1 97.62 75 GLY B C 1
ATOM 3276 O O . GLY B 1 75 ? 7.676 -15.445 -11.547 1 97.62 75 GLY B O 1
ATOM 3277 N N . ALA B 1 76 ? 9.344 -16.156 -10.297 1 97.06 76 ALA B N 1
ATOM 3278 C CA . ALA B 1 76 ? 9.992 -16.984 -11.32 1 97.06 76 ALA B CA 1
ATOM 3279 C C . ALA B 1 76 ? 9.047 -18.062 -11.828 1 97.06 76 ALA B C 1
ATOM 3281 O O . ALA B 1 76 ? 9.266 -18.625 -12.906 1 97.06 76 ALA B O 1
ATOM 3282 N N . ALA B 1 77 ? 8.023 -18.375 -11.094 1 97.25 77 ALA B N 1
ATOM 3283 C CA . ALA B 1 77 ? 7.047 -19.375 -11.523 1 97.25 77 ALA B CA 1
ATOM 3284 C C . ALA B 1 77 ? 6.434 -19 -12.867 1 97.25 77 ALA B C 1
ATOM 3286 O O . ALA B 1 77 ? 5.996 -19.859 -13.617 1 97.25 77 ALA B O 1
ATOM 3287 N N . TYR B 1 78 ? 6.449 -17.703 -13.227 1 98.62 78 TYR B N 1
ATOM 3288 C CA . TYR B 1 78 ? 5.777 -17.234 -14.438 1 98.62 78 TYR B CA 1
ATOM 3289 C C . TYR B 1 78 ? 6.785 -16.922 -15.531 1 98.62 78 TYR B C 1
ATOM 3291 O O . TYR B 1 78 ? 6.434 -16.344 -16.562 1 98.62 78 TYR B O 1
ATOM 3299 N N . LEU B 1 79 ? 8.039 -17.312 -15.359 1 98.25 79 LEU B N 1
ATOM 3300 C CA . LEU B 1 79 ? 9.078 -16.969 -16.328 1 98.25 79 LEU B CA 1
ATOM 3301 C C . LEU B 1 79 ? 8.781 -17.594 -17.688 1 98.25 79 LEU B C 1
ATOM 3303 O O . LEU B 1 79 ? 8.922 -16.922 -18.719 1 98.25 79 LEU B O 1
ATOM 3307 N N . LYS B 1 80 ? 8.391 -18.859 -17.703 1 98.19 80 LYS B N 1
ATOM 3308 C CA . LYS B 1 80 ? 8.125 -19.531 -18.984 1 98.19 80 LYS B CA 1
ATOM 3309 C C . LYS B 1 80 ? 6.941 -18.875 -19.703 1 98.19 80 LYS B C 1
ATOM 3311 O O . LYS B 1 80 ? 6.945 -18.75 -20.922 1 98.19 80 LYS B O 1
ATOM 3316 N N . LEU B 1 81 ? 5.902 -18.5 -18.938 1 98.62 81 LEU B N 1
ATOM 3317 C CA . LEU B 1 81 ? 4.793 -17.781 -19.547 1 98.62 81 LEU B CA 1
ATOM 3318 C C . LEU B 1 81 ? 5.262 -16.438 -20.109 1 98.62 81 LEU B C 1
ATOM 3320 O O . LEU B 1 81 ? 4.891 -16.062 -21.234 1 98.62 81 LEU B O 1
ATOM 3324 N N . ALA B 1 82 ? 6.051 -15.711 -19.328 1 98.62 82 ALA B N 1
ATOM 3325 C CA . ALA B 1 82 ? 6.57 -14.414 -19.766 1 98.62 82 ALA B CA 1
ATOM 3326 C C . ALA B 1 82 ? 7.379 -14.555 -21.062 1 98.62 82 ALA B C 1
ATOM 3328 O O . ALA B 1 82 ? 7.316 -13.688 -21.938 1 98.62 82 ALA B O 1
ATOM 3329 N N . GLU B 1 83 ? 8.148 -15.633 -21.188 1 97.88 83 GLU B N 1
ATOM 3330 C CA . GLU B 1 83 ? 8.945 -15.891 -22.375 1 97.88 83 GLU B CA 1
ATOM 3331 C C . GLU B 1 83 ? 8.07 -15.992 -23.625 1 97.88 83 GLU B C 1
ATOM 3333 O O . GLU B 1 83 ? 8.516 -15.68 -24.719 1 97.88 83 GLU B O 1
ATOM 3338 N N . GLU B 1 84 ? 6.875 -16.406 -23.469 1 97.81 84 GLU B N 1
ATOM 3339 C CA . GLU B 1 84 ? 5.949 -16.516 -24.594 1 97.81 84 GLU B CA 1
ATOM 3340 C C . GLU B 1 84 ? 5.215 -15.195 -24.828 1 97.81 84 GLU B C 1
ATOM 3342 O O . GLU B 1 84 ? 4.891 -14.859 -25.969 1 97.81 84 GLU B O 1
ATOM 3347 N N . LEU B 1 85 ? 4.957 -14.406 -23.828 1 98.25 85 LEU B N 1
ATOM 3348 C CA . LEU B 1 85 ? 4.164 -13.188 -23.938 1 98.25 85 LEU B CA 1
ATOM 3349 C C . LEU B 1 85 ? 5.008 -12.031 -24.453 1 98.25 85 LEU B C 1
ATOM 3351 O O . LEU B 1 85 ? 4.512 -11.18 -25.203 1 98.25 85 LEU B O 1
ATOM 3355 N N . VAL B 1 86 ? 6.281 -12 -24.062 1 98.12 86 VAL B N 1
ATOM 3356 C CA . VAL B 1 86 ? 7.152 -10.875 -24.375 1 98.12 86 VAL B CA 1
ATOM 3357 C C . VAL B 1 86 ? 7.289 -10.734 -25.891 1 98.12 86 VAL B C 1
ATOM 3359 O O . VAL B 1 86 ? 7.121 -9.641 -26.438 1 98.12 86 VAL B O 1
ATOM 3362 N N . PRO B 1 87 ? 7.539 -11.844 -26.641 1 97.75 87 PRO B N 1
ATOM 3363 C CA . PRO B 1 87 ? 7.621 -11.719 -28.109 1 97.75 87 PRO B CA 1
ATOM 3364 C C . PRO B 1 87 ? 6.305 -11.266 -28.734 1 97.75 87 PRO B C 1
ATOM 3366 O O . PRO B 1 87 ? 6.297 -10.773 -29.859 1 97.75 87 PRO B O 1
ATOM 3369 N N . LEU B 1 88 ? 5.238 -11.375 -28.078 1 97.06 88 LEU B N 1
ATOM 3370 C CA . LEU B 1 88 ? 3.938 -10.953 -28.578 1 97.06 88 LEU B CA 1
ATOM 3371 C C . LEU B 1 88 ? 3.688 -9.477 -28.266 1 97.06 88 LEU B C 1
ATOM 3373 O O . LEU B 1 88 ? 2.615 -8.953 -28.578 1 97.06 88 LEU B O 1
ATOM 3377 N N . GLY B 1 89 ? 4.609 -8.828 -27.547 1 95.38 89 GLY B N 1
ATOM 3378 C CA . GLY B 1 89 ? 4.547 -7.387 -27.344 1 95.38 89 GLY B CA 1
ATOM 3379 C C . GLY B 1 89 ? 4.137 -7.012 -25.922 1 95.38 89 GLY B C 1
ATOM 3380 O O . GLY B 1 89 ? 3.971 -5.832 -25.625 1 95.38 89 GLY B O 1
ATOM 3381 N N . TYR B 1 90 ? 3.969 -8 -25.078 1 96.31 90 TYR B N 1
ATOM 3382 C CA . TYR B 1 90 ? 3.574 -7.703 -23.703 1 96.31 90 TYR B CA 1
ATOM 3383 C C . TYR B 1 90 ? 4.797 -7.453 -22.828 1 96.31 90 TYR B C 1
ATOM 3385 O O . TYR B 1 90 ? 5.863 -8.023 -23.062 1 96.31 90 TYR B O 1
ATOM 3393 N N . GLN B 1 91 ? 4.645 -6.562 -21.875 1 97 91 GLN B N 1
ATOM 3394 C CA . GLN B 1 91 ? 5.555 -6.473 -20.75 1 97 91 GLN B CA 1
ATOM 3395 C C . GLN B 1 91 ? 5.027 -7.277 -19.562 1 97 91 GLN B C 1
ATOM 3397 O O . GLN B 1 91 ? 3.828 -7.254 -19.266 1 97 91 GLN B O 1
ATOM 3402 N N . CYS B 1 92 ? 5.906 -8.039 -18.891 1 98.19 92 CYS B N 1
ATOM 3403 C CA . CYS B 1 92 ? 5.496 -8.891 -17.781 1 98.19 92 CYS B CA 1
ATOM 3404 C C . CYS B 1 92 ? 6.184 -8.477 -16.484 1 98.19 92 CYS B C 1
ATOM 3406 O O . CYS B 1 92 ? 7.41 -8.336 -16.453 1 98.19 92 CYS B O 1
ATOM 3408 N N . LEU B 1 93 ? 5.414 -8.188 -15.508 1 98.31 93 LEU B N 1
ATOM 3409 C CA . LEU B 1 93 ? 5.875 -7.859 -14.164 1 98.31 93 LEU B CA 1
ATOM 3410 C C . LEU B 1 93 ? 5.723 -9.055 -13.227 1 98.31 93 LEU B C 1
ATOM 3412 O O . LEU B 1 93 ? 4.602 -9.492 -12.953 1 98.31 93 LEU B O 1
ATOM 3416 N N . LEU B 1 94 ? 6.848 -9.617 -12.727 1 98.81 94 LEU B N 1
ATOM 3417 C CA . LEU B 1 94 ? 6.891 -10.797 -11.875 1 98.81 94 LEU B CA 1
ATOM 3418 C C . LEU B 1 94 ? 7.461 -10.461 -10.5 1 98.81 94 LEU B C 1
ATOM 3420 O O . LEU B 1 94 ? 8.672 -10.578 -10.281 1 98.81 94 LEU B O 1
ATOM 3424 N N . PRO B 1 95 ? 6.633 -10.125 -9.57 1 98.69 95 PRO B N 1
ATOM 3425 C CA . PRO B 1 95 ? 7.137 -9.789 -8.234 1 98.69 95 PRO B CA 1
ATOM 3426 C C . PRO B 1 95 ? 7.32 -11.008 -7.344 1 98.69 95 PRO B C 1
ATOM 3428 O O . PRO B 1 95 ? 6.668 -12.039 -7.555 1 98.69 95 PRO B O 1
ATOM 3431 N N . ASP B 1 96 ? 8.273 -10.93 -6.379 1 98.69 96 ASP B N 1
ATOM 3432 C CA . ASP B 1 96 ? 8.281 -11.773 -5.191 1 98.69 96 ASP B CA 1
ATOM 3433 C C . ASP B 1 96 ? 7.457 -11.156 -4.066 1 98.69 96 ASP B C 1
ATOM 3435 O O . ASP B 1 96 ? 7.742 -10.039 -3.623 1 98.69 96 ASP B O 1
ATOM 3439 N N . LEU B 1 97 ? 6.453 -11.828 -3.652 1 98.5 97 LEU B N 1
ATOM 3440 C CA . LEU B 1 97 ? 5.645 -11.328 -2.545 1 98.5 97 LEU B CA 1
ATOM 3441 C C . LEU B 1 97 ? 6.441 -11.336 -1.244 1 98.5 97 LEU B C 1
ATOM 3443 O O . LEU B 1 97 ? 7.473 -12 -1.146 1 98.5 97 LEU B O 1
ATOM 3447 N N . TYR B 1 98 ? 5.961 -10.547 -0.283 1 98.19 98 TYR B N 1
ATOM 3448 C CA . TYR B 1 98 ? 6.664 -10.43 0.99 1 98.19 98 TYR B CA 1
ATOM 3449 C C . TYR B 1 98 ? 7.004 -11.805 1.555 1 98.19 98 TYR B C 1
ATOM 3451 O O . TYR B 1 98 ? 6.152 -12.688 1.605 1 98.19 98 TYR B O 1
ATOM 3459 N N . GLY B 1 99 ? 8.312 -11.938 1.953 1 97.12 99 GLY B N 1
ATOM 3460 C CA . GLY B 1 99 ? 8.789 -13.164 2.572 1 97.12 99 GLY B CA 1
ATOM 3461 C C . GLY B 1 99 ? 9.109 -14.258 1.568 1 97.12 99 GLY B C 1
ATOM 3462 O O . GLY B 1 99 ? 9.5 -15.359 1.948 1 97.12 99 GLY B O 1
ATOM 3463 N N . ARG B 1 100 ? 8.945 -14 0.331 1 97.19 100 ARG B N 1
ATOM 3464 C CA . ARG B 1 100 ? 9.219 -14.961 -0.727 1 97.19 100 ARG B CA 1
ATOM 3465 C C . ARG B 1 100 ? 10.359 -14.484 -1.625 1 97.19 100 ARG B C 1
ATOM 3467 O O . ARG B 1 100 ? 10.562 -13.281 -1.79 1 97.19 100 ARG B O 1
ATOM 3474 N N . GLY B 1 101 ? 11.055 -15.438 -2.195 1 97.19 101 GLY B N 1
ATOM 3475 C CA . GLY B 1 101 ? 12.141 -15.102 -3.104 1 97.19 101 GLY B CA 1
ATOM 3476 C C . GLY B 1 101 ? 13.18 -14.188 -2.479 1 97.19 101 GLY B C 1
ATOM 3477 O O . GLY B 1 101 ? 13.719 -14.492 -1.414 1 97.19 101 GLY B O 1
ATOM 3478 N N . PHE B 1 102 ? 13.352 -13.062 -3.119 1 97.75 102 PHE B N 1
ATOM 3479 C CA . PHE B 1 102 ? 14.391 -12.133 -2.693 1 97.75 102 PHE B CA 1
ATOM 3480 C C . PHE B 1 102 ? 13.789 -10.977 -1.905 1 97.75 102 PHE B C 1
ATOM 3482 O O . PHE B 1 102 ? 14.5 -10.039 -1.532 1 97.75 102 PHE B O 1
ATOM 3489 N N . THR B 1 103 ? 12.523 -11.023 -1.683 1 98 103 THR B N 1
ATOM 3490 C CA . THR B 1 103 ? 11.797 -9.945 -1.012 1 98 103 THR B CA 1
ATOM 3491 C C . THR B 1 103 ? 11.844 -10.125 0.503 1 98 103 THR B C 1
ATOM 3493 O O . THR B 1 103 ? 11.688 -11.242 1.003 1 98 103 THR B O 1
ATOM 3496 N N . ASP B 1 104 ? 12.008 -9.047 1.267 1 97.5 104 ASP B N 1
ATOM 3497 C CA . ASP B 1 104 ? 12.023 -9.055 2.727 1 97.5 104 ASP B CA 1
ATOM 3498 C C . ASP B 1 104 ? 10.703 -9.586 3.289 1 97.5 104 ASP B C 1
ATOM 3500 O O . ASP B 1 104 ? 9.656 -9.453 2.654 1 97.5 104 ASP B O 1
ATOM 3504 N N . ALA B 1 105 ? 10.828 -10.219 4.426 1 96.12 105 ALA B N 1
ATOM 3505 C CA . ALA B 1 105 ? 9.625 -10.5 5.207 1 96.12 105 ALA B CA 1
ATOM 3506 C C . ALA B 1 105 ? 9.273 -9.328 6.109 1 96.12 105 ALA B C 1
ATOM 3508 O O . ALA B 1 105 ? 10.156 -8.68 6.672 1 96.12 105 ALA B O 1
ATOM 3509 N N . PRO B 1 106 ? 7.957 -9.07 6.23 1 94.5 106 PRO B N 1
ATOM 3510 C CA . PRO B 1 106 ? 7.582 -8.039 7.207 1 94.5 106 PRO B CA 1
ATOM 3511 C C . PRO B 1 106 ? 7.906 -8.438 8.641 1 94.5 106 PRO B C 1
ATOM 3513 O O . PRO B 1 106 ? 8.203 -9.609 8.906 1 94.5 106 PRO B O 1
ATOM 3516 N N . ALA B 1 107 ? 7.848 -7.414 9.531 1 91.56 107 ALA B N 1
ATOM 3517 C CA . ALA B 1 107 ? 8.031 -7.664 10.961 1 91.56 107 ALA B CA 1
ATOM 3518 C C . ALA B 1 107 ? 6.992 -8.648 11.484 1 91.56 107 ALA B C 1
ATOM 3520 O O . ALA B 1 107 ? 5.922 -8.805 10.891 1 91.56 107 ALA B O 1
ATOM 3521 N N . LYS B 1 108 ? 7.305 -9.227 12.609 1 87.56 108 LYS B N 1
ATOM 3522 C CA . LYS B 1 108 ? 6.508 -10.312 13.164 1 87.56 108 LYS B CA 1
ATOM 3523 C C . LYS B 1 108 ? 5.09 -9.844 13.484 1 87.56 108 LYS B C 1
ATOM 3525 O O . LYS B 1 108 ? 4.137 -10.617 13.367 1 87.56 108 LYS B O 1
ATOM 3530 N N . HIS B 1 109 ? 4.969 -8.602 13.797 1 90.19 109 HIS B N 1
ATOM 3531 C CA . HIS B 1 109 ? 3.662 -8.117 14.234 1 90.19 109 HIS B CA 1
ATOM 3532 C C . HIS B 1 109 ? 2.76 -7.82 13.039 1 90.19 109 HIS B C 1
ATOM 3534 O O . HIS B 1 109 ? 1.554 -7.617 13.203 1 90.19 109 HIS B O 1
ATOM 3540 N N . VAL B 1 110 ? 3.307 -7.824 11.891 1 94.62 110 VAL B N 1
ATOM 3541 C CA . VAL B 1 110 ? 2.537 -7.523 10.688 1 94.62 110 VAL B CA 1
ATOM 3542 C C . VAL B 1 110 ? 1.885 -8.797 10.156 1 94.62 110 VAL B C 1
ATOM 3544 O O . VAL B 1 110 ? 2.572 -9.773 9.852 1 94.62 110 VAL B O 1
ATOM 3547 N N . TYR B 1 111 ? 0.573 -8.797 10.047 1 95.25 111 TYR B N 1
ATOM 3548 C CA . TYR B 1 111 ? -0.117 -9.945 9.477 1 95.25 111 TYR B CA 1
ATOM 3549 C C . TYR B 1 111 ? 0.152 -10.055 7.98 1 95.25 111 TYR B C 1
ATOM 3551 O O . TYR B 1 111 ? -0.027 -9.086 7.238 1 95.25 111 TYR B O 1
ATOM 3559 N N . ASN B 1 112 ? 0.646 -11.219 7.559 1 95.62 112 ASN B N 1
ATOM 3560 C CA . ASN B 1 112 ? 0.741 -11.523 6.137 1 95.62 112 ASN B CA 1
ATOM 3561 C C . ASN B 1 112 ? -0.613 -11.922 5.555 1 95.62 112 ASN B C 1
ATOM 3563 O O . ASN B 1 112 ? -0.828 -13.078 5.203 1 95.62 112 ASN B O 1
ATOM 3567 N N . ASP B 1 113 ? -1.478 -10.977 5.441 1 95.44 113 ASP B N 1
ATOM 3568 C CA . ASP B 1 113 ? -2.842 -11.203 4.977 1 95.44 113 ASP B CA 1
ATOM 3569 C C . ASP B 1 113 ? -3.053 -10.617 3.584 1 95.44 113 ASP B C 1
ATOM 3571 O O . ASP B 1 113 ? -2.115 -10.102 2.971 1 95.44 113 ASP B O 1
ATOM 3575 N N . VAL B 1 114 ? -4.254 -10.781 3.059 1 95.81 114 VAL B N 1
ATOM 3576 C CA . VAL B 1 114 ? -4.551 -10.375 1.688 1 95.81 114 VAL B CA 1
ATOM 3577 C C . VAL B 1 114 ? -4.391 -8.859 1.553 1 95.81 114 VAL B C 1
ATOM 3579 O O . VAL B 1 114 ? -3.99 -8.367 0.497 1 95.81 114 VAL B O 1
ATOM 3582 N N . HIS B 1 115 ? -4.621 -8.094 2.623 1 96.25 115 HIS B N 1
ATOM 3583 C CA . HIS B 1 115 ? -4.512 -6.637 2.6 1 96.25 115 HIS B CA 1
ATOM 3584 C C . HIS B 1 115 ? -3.062 -6.195 2.418 1 96.25 115 HIS B C 1
ATOM 3586 O O . HIS B 1 115 ? -2.777 -5.297 1.622 1 96.25 115 HIS B O 1
ATOM 3592 N N . LEU B 1 116 ? -2.162 -6.848 3.127 1 97.56 116 LEU B N 1
ATOM 3593 C CA . LEU B 1 116 ? -0.736 -6.562 3.002 1 97.56 116 LEU B CA 1
ATOM 3594 C C . LEU B 1 116 ? -0.265 -6.766 1.565 1 97.56 116 LEU B C 1
ATOM 3596 O O . LEU B 1 116 ? 0.412 -5.902 1.002 1 97.56 116 LEU B O 1
ATOM 3600 N N . PHE B 1 117 ? -0.639 -7.863 1.002 1 98.12 117 PHE B N 1
ATOM 3601 C CA . PHE B 1 117 ? -0.139 -8.219 -0.32 1 98.12 117 PHE B CA 1
ATOM 3602 C C . PHE B 1 117 ? -0.773 -7.344 -1.394 1 98.12 117 PHE B C 1
ATOM 3604 O O . PHE B 1 117 ? -0.124 -6.996 -2.383 1 98.12 117 PHE B O 1
ATOM 3611 N N . THR B 1 118 ? -2.064 -7 -1.288 1 97.69 118 THR B N 1
ATOM 3612 C CA . THR B 1 118 ? -2.684 -6.09 -2.248 1 97.69 118 THR B CA 1
ATOM 3613 C C . THR B 1 118 ? -2.012 -4.723 -2.209 1 97.69 118 THR B C 1
ATOM 3615 O O . THR B 1 118 ? -1.801 -4.098 -3.252 1 97.69 118 THR B O 1
ATOM 3618 N N . SER B 1 119 ? -1.684 -4.25 -0.985 1 97.56 119 SER B N 1
ATOM 3619 C CA . SER B 1 119 ? -0.957 -2.988 -0.868 1 97.56 119 SER B CA 1
ATOM 3620 C C . SER B 1 119 ? 0.415 -3.078 -1.527 1 97.56 119 SER B C 1
ATOM 3622 O O . SER B 1 119 ? 0.878 -2.115 -2.145 1 97.56 119 SER B O 1
ATOM 3624 N N . GLN B 1 120 ? 1.086 -4.219 -1.382 1 98.19 120 GLN B N 1
ATOM 3625 C CA . GLN B 1 120 ? 2.375 -4.441 -2.031 1 98.19 120 GLN B CA 1
ATOM 3626 C C . GLN B 1 120 ? 2.26 -4.293 -3.545 1 98.19 120 GLN B C 1
ATOM 3628 O O . GLN B 1 120 ? 3.115 -3.668 -4.18 1 98.19 120 GLN B O 1
ATOM 3633 N N . VAL B 1 121 ? 1.216 -4.867 -4.102 1 98.25 121 VAL B N 1
ATOM 3634 C CA . VAL B 1 121 ? 1.006 -4.809 -5.543 1 98.25 121 VAL B CA 1
ATOM 3635 C C . VAL B 1 121 ? 0.812 -3.359 -5.98 1 98.25 121 VAL B C 1
ATOM 3637 O O . VAL B 1 121 ? 1.378 -2.926 -6.984 1 98.25 121 VAL B O 1
ATOM 3640 N N . ALA B 1 122 ? 0.027 -2.617 -5.238 1 97.19 122 ALA B N 1
ATOM 3641 C CA . ALA B 1 122 ? -0.189 -1.209 -5.559 1 97.19 122 ALA B CA 1
ATOM 3642 C C . ALA B 1 122 ? 1.125 -0.432 -5.535 1 97.19 122 ALA B C 1
ATOM 3644 O O . ALA B 1 122 ? 1.4 0.364 -6.434 1 97.19 122 ALA B O 1
ATOM 3645 N N . GLU B 1 123 ? 1.898 -0.648 -4.496 1 97.12 123 GLU B N 1
ATOM 3646 C CA . GLU B 1 123 ? 3.184 0.034 -4.375 1 97.12 123 GLU B CA 1
ATOM 3647 C C . GLU B 1 123 ? 4.121 -0.349 -5.52 1 97.12 123 GLU B C 1
ATOM 3649 O O . GLU B 1 123 ? 4.867 0.49 -6.023 1 97.12 123 GLU B O 1
ATOM 3654 N N . LEU B 1 124 ? 4.086 -1.607 -5.887 1 96.88 124 LEU B N 1
ATOM 3655 C CA . LEU B 1 124 ? 4.902 -2.072 -7.004 1 96.88 124 LEU B CA 1
ATOM 3656 C C . LEU B 1 124 ? 4.512 -1.361 -8.297 1 96.88 124 LEU B C 1
ATOM 3658 O O . LEU B 1 124 ? 5.375 -0.923 -9.055 1 96.88 124 LEU B O 1
ATOM 3662 N N . LEU B 1 125 ? 3.238 -1.275 -8.562 1 95.44 125 LEU B N 1
ATOM 3663 C CA . LEU B 1 125 ? 2.764 -0.615 -9.773 1 95.44 125 LEU B CA 1
ATOM 3664 C C . LEU B 1 125 ? 3.197 0.846 -9.797 1 95.44 125 LEU B C 1
ATOM 3666 O O . LEU B 1 125 ? 3.592 1.36 -10.852 1 95.44 125 LEU B O 1
ATOM 3670 N N . LEU B 1 126 ? 3.119 1.489 -8.664 1 93.31 126 LEU B N 1
ATOM 3671 C CA . LEU B 1 126 ? 3.592 2.867 -8.586 1 93.31 126 LEU B CA 1
ATOM 3672 C C . LEU B 1 126 ? 5.086 2.947 -8.891 1 93.31 126 LEU B C 1
ATOM 3674 O O . LEU B 1 126 ? 5.527 3.84 -9.617 1 93.31 126 LEU B O 1
ATOM 3678 N N . ALA B 1 127 ? 5.844 1.994 -8.383 1 91.38 127 ALA B N 1
ATOM 3679 C CA . ALA B 1 127 ? 7.297 1.988 -8.523 1 91.38 127 ALA B CA 1
ATOM 3680 C C . ALA B 1 127 ? 7.703 1.807 -9.984 1 91.38 127 ALA B C 1
ATOM 3682 O O . ALA B 1 127 ? 8.727 2.338 -10.422 1 91.38 127 ALA B O 1
ATOM 3683 N N . VAL B 1 128 ? 6.926 1.087 -10.734 1 92.12 128 VAL B N 1
ATOM 3684 C CA . VAL B 1 128 ? 7.348 0.753 -12.094 1 92.12 128 VAL B CA 1
ATOM 3685 C C . VAL B 1 128 ? 6.625 1.65 -13.094 1 92.12 128 VAL B C 1
ATOM 3687 O O . VAL B 1 128 ? 6.73 1.446 -14.305 1 92.12 128 VAL B O 1
ATOM 3690 N N . ALA B 1 129 ? 5.902 2.58 -12.664 1 88.56 129 ALA B N 1
ATOM 3691 C CA . ALA B 1 129 ? 5.031 3.395 -13.508 1 88.56 129 ALA B CA 1
ATOM 3692 C C . ALA B 1 129 ? 5.809 4.008 -14.672 1 88.56 129 ALA B C 1
ATOM 3694 O O . ALA B 1 129 ? 5.352 3.982 -15.812 1 88.56 129 ALA B O 1
ATOM 3695 N N . GLU B 1 130 ? 6.973 4.508 -14.461 1 83.75 130 GLU B N 1
ATOM 3696 C CA . GLU B 1 130 ? 7.738 5.207 -15.492 1 83.75 130 GLU B CA 1
ATOM 3697 C C . GLU B 1 130 ? 8.312 4.23 -16.516 1 83.75 130 GLU B C 1
ATOM 3699 O O . GLU B 1 130 ? 8.688 4.625 -17.609 1 83.75 130 GLU B O 1
ATOM 3704 N N . GLU B 1 131 ? 8.406 2.967 -16.078 1 88.69 131 GLU B N 1
ATOM 3705 C CA . GLU B 1 131 ? 8.992 1.965 -16.953 1 88.69 131 GLU B CA 1
ATOM 3706 C C . GLU B 1 131 ? 7.922 1.226 -17.75 1 88.69 131 GLU B C 1
ATOM 3708 O O . GLU B 1 131 ? 8.234 0.371 -18.578 1 88.69 131 GLU B O 1
ATOM 3713 N N . THR B 1 132 ? 6.723 1.571 -17.469 1 89.25 132 THR B N 1
ATOM 3714 C CA . THR B 1 132 ? 5.609 0.867 -18.094 1 89.25 132 THR B CA 1
ATOM 3715 C C . THR B 1 132 ? 4.625 1.854 -18.719 1 89.25 132 THR B C 1
ATOM 3717 O O . THR B 1 132 ? 4.742 3.064 -18.516 1 89.25 132 THR B O 1
ATOM 3720 N N . ASP B 1 133 ? 3.65 1.333 -19.484 1 78.19 133 ASP B N 1
ATOM 3721 C CA . ASP B 1 133 ? 2.65 2.16 -20.141 1 78.19 133 ASP B CA 1
ATOM 3722 C C . ASP B 1 133 ? 1.261 1.927 -19.562 1 78.19 133 ASP B C 1
ATOM 3724 O O . ASP B 1 133 ? 0.254 2.301 -20.156 1 78.19 133 ASP B O 1
ATOM 3728 N N . TYR B 1 134 ? 1.267 1.313 -18.422 1 78 134 TYR B N 1
ATOM 3729 C CA . TYR B 1 134 ? -0.044 0.85 -17.984 1 78 134 TYR B CA 1
ATOM 3730 C C . TYR B 1 134 ? -0.948 2.025 -17.625 1 78 134 TYR B C 1
ATOM 3732 O O . TYR B 1 134 ? -2.174 1.9 -17.656 1 78 134 TYR B O 1
ATOM 3740 N N . GLN B 1 135 ? -0.418 3.178 -17.266 1 70.81 135 GLN B N 1
ATOM 3741 C CA . GLN B 1 135 ? -1.231 4.324 -16.875 1 70.81 135 GLN B CA 1
ATOM 3742 C C . GLN B 1 135 ? -1.751 5.074 -18.109 1 70.81 135 GLN B C 1
ATOM 3744 O O . GLN B 1 135 ? -2.719 5.832 -18.016 1 70.81 135 GLN B O 1
ATOM 3749 N N . SER B 1 136 ? -1.09 5.152 -19.25 1 66.25 136 SER B N 1
ATOM 3750 C CA . SER B 1 136 ? -1.54 5.867 -20.438 1 66.25 136 SER B CA 1
ATOM 3751 C C . SER B 1 136 ? -2.674 5.125 -21.141 1 66.25 136 SER B C 1
ATOM 3753 O O . SER B 1 136 ? -3.072 5.492 -22.25 1 66.25 136 SER B O 1
ATOM 3755 N N . ALA B 1 137 ? -3.432 4.348 -20.609 1 59.88 137 ALA B N 1
ATOM 3756 C CA . ALA B 1 137 ? -4.699 3.916 -21.188 1 59.88 137 ALA B CA 1
ATOM 3757 C C . ALA B 1 137 ? -4.746 2.398 -21.344 1 59.88 137 ALA B C 1
ATOM 3759 O O . ALA B 1 137 ? -5.805 1.827 -21.609 1 59.88 137 ALA B O 1
ATOM 3760 N N . LYS B 1 138 ? -3.832 1.837 -20.781 1 74.56 138 LYS B N 1
ATOM 3761 C CA . LYS B 1 138 ? -3.934 0.445 -21.219 1 74.56 138 LYS B CA 1
ATOM 3762 C C . LYS B 1 138 ? -4.184 -0.48 -20.031 1 74.56 138 LYS B C 1
ATOM 3764 O O . LYS B 1 138 ? -4.469 -1.666 -20.203 1 74.56 138 LYS B O 1
ATOM 3769 N N . GLY B 1 139 ? -4.074 0.048 -18.891 1 91.38 139 GLY B N 1
ATOM 3770 C CA . GLY B 1 139 ? -4.344 -0.75 -17.703 1 91.38 139 GLY B CA 1
ATOM 3771 C C . GLY B 1 139 ? -3.432 -1.954 -17.578 1 91.38 139 GLY B C 1
ATOM 3772 O O . GLY B 1 139 ? -2.303 -1.94 -18.078 1 91.38 139 GLY B O 1
ATOM 3773 N N . ILE B 1 140 ? -3.926 -2.945 -16.781 1 96.56 140 ILE B N 1
ATOM 3774 C CA . ILE B 1 140 ? -3.096 -4.125 -16.562 1 96.56 140 ILE B CA 1
ATOM 3775 C C . ILE B 1 140 ? -3.912 -5.387 -16.828 1 96.56 140 ILE B C 1
ATOM 3777 O O . ILE B 1 140 ? -5.141 -5.371 -16.719 1 96.56 140 ILE B O 1
ATOM 3781 N N . TYR B 1 141 ? -3.254 -6.418 -17.344 1 98.12 141 TYR B N 1
ATOM 3782 C CA . TYR B 1 141 ? -3.723 -7.801 -17.297 1 98.12 141 TYR B CA 1
ATOM 3783 C C . TYR B 1 141 ? -3.152 -8.531 -16.078 1 98.12 141 TYR B C 1
ATOM 3785 O O . TYR B 1 141 ? -1.935 -8.586 -15.898 1 98.12 141 TYR B O 1
ATOM 3793 N N . LEU B 1 142 ? -4.039 -8.984 -15.258 1 98.81 142 LEU B N 1
ATOM 3794 C CA . LEU B 1 142 ? -3.645 -9.531 -13.969 1 98.81 142 LEU B CA 1
ATOM 3795 C C . LEU B 1 142 ? -3.828 -11.039 -13.938 1 98.81 142 LEU B C 1
ATOM 3797 O O . LEU B 1 142 ? -4.887 -11.555 -14.312 1 98.81 142 LEU B O 1
ATOM 3801 N N . ILE B 1 143 ? -2.771 -11.773 -13.562 1 98.88 143 ILE B N 1
ATOM 3802 C CA . ILE B 1 143 ? -2.795 -13.227 -13.406 1 98.88 143 ILE B CA 1
ATOM 3803 C C . ILE B 1 143 ? -2.408 -13.594 -11.977 1 98.88 143 ILE B C 1
ATOM 3805 O O . ILE B 1 143 ? -1.438 -13.062 -11.43 1 98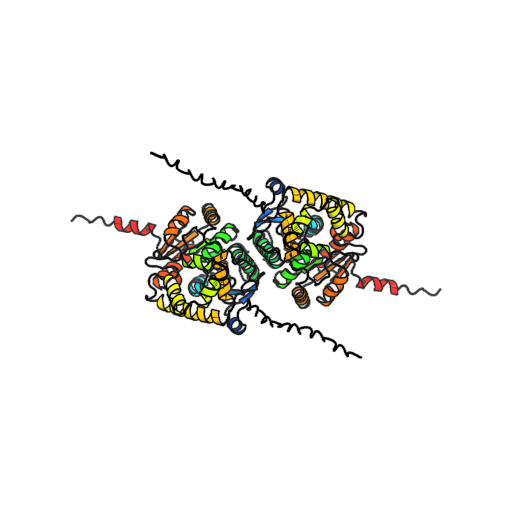.88 143 ILE B O 1
ATOM 3809 N N . GLY B 1 144 ? -3.145 -14.461 -11.391 1 98.81 144 GLY B N 1
ATOM 3810 C CA . GLY B 1 144 ? -2.785 -14.961 -10.078 1 98.81 144 GLY B CA 1
ATOM 3811 C C . GLY B 1 144 ? -3.113 -16.438 -9.891 1 98.81 144 GLY B C 1
ATOM 3812 O O . GLY B 1 144 ? -4.156 -16.906 -10.352 1 98.81 144 GLY B O 1
ATOM 3813 N N . SER B 1 145 ? -2.229 -17.203 -9.195 1 98.19 145 SER B N 1
ATOM 3814 C CA . SER B 1 145 ? -2.465 -18.609 -8.891 1 98.19 145 SER B CA 1
ATOM 3815 C C . SER B 1 145 ? -2.545 -18.844 -7.387 1 98.19 145 SER B C 1
ATOM 3817 O O . SER B 1 145 ? -1.766 -18.266 -6.621 1 98.19 145 SER B O 1
ATOM 3819 N N . SER B 1 146 ? -3.465 -19.672 -7 1 96.12 146 SER B N 1
ATOM 3820 C CA . SER B 1 146 ? -3.586 -20.078 -5.602 1 96.12 146 SER B CA 1
ATOM 3821 C C . SER B 1 146 ? -3.717 -18.859 -4.691 1 96.12 146 SER B C 1
ATOM 3823 O O . SER B 1 146 ? -4.613 -18.031 -4.875 1 96.12 146 SER B O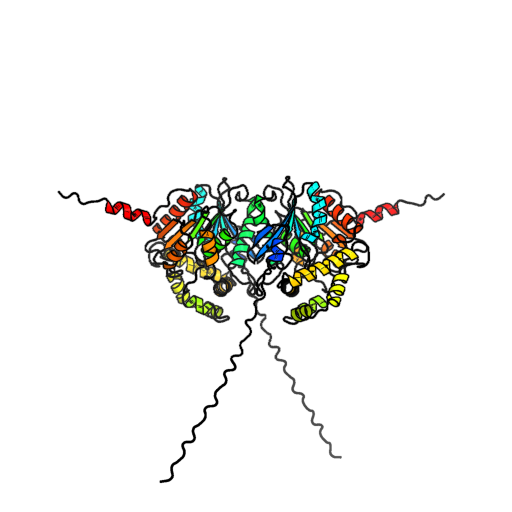 1
ATOM 3825 N N . MET B 1 147 ? -2.846 -18.578 -3.779 1 95.69 147 MET B N 1
ATOM 3826 C CA . MET B 1 147 ? -2.84 -17.359 -2.973 1 95.69 147 MET B CA 1
ATOM 3827 C C . MET B 1 147 ? -2.785 -16.125 -3.859 1 95.69 147 MET B C 1
ATOM 3829 O O . MET B 1 147 ? -3.473 -15.133 -3.596 1 95.69 147 MET B O 1
ATOM 3833 N N . GLY B 1 148 ? -1.948 -16.203 -4.879 1 98.19 148 GLY B N 1
ATOM 3834 C CA . GLY B 1 148 ? -1.889 -15.125 -5.844 1 98.19 148 GLY B CA 1
ATOM 3835 C C . GLY B 1 148 ? -3.207 -14.883 -6.555 1 98.19 148 GLY B C 1
ATOM 3836 O O . GLY B 1 148 ? -3.512 -13.758 -6.945 1 98.19 148 GLY B O 1
ATOM 3837 N N . GLY B 1 149 ? -3.949 -15.953 -6.777 1 98.12 149 GLY B N 1
ATOM 3838 C CA . GLY B 1 149 ? -5.289 -15.797 -7.328 1 98.12 149 GLY B CA 1
ATOM 3839 C C . GLY B 1 149 ? -6.227 -15.039 -6.41 1 98.12 149 GLY B C 1
ATOM 3840 O O . GLY B 1 149 ? -7.008 -14.203 -6.871 1 98.12 149 GLY B O 1
ATOM 3841 N N . ALA B 1 150 ? -6.188 -15.375 -5.133 1 96.75 150 ALA B N 1
ATOM 3842 C CA . ALA B 1 150 ? -6.973 -14.641 -4.141 1 96.75 150 ALA B CA 1
ATOM 3843 C C . ALA B 1 150 ? -6.602 -13.164 -4.125 1 96.75 150 ALA B C 1
ATOM 3845 O O . ALA B 1 150 ? -7.477 -12.297 -4.105 1 96.75 150 ALA B O 1
ATOM 3846 N N . ILE B 1 151 ? -5.309 -12.883 -4.129 1 98.25 151 ILE B N 1
ATOM 3847 C CA . ILE B 1 151 ? -4.809 -11.516 -4.141 1 98.25 151 ILE B CA 1
ATOM 3848 C C . ILE B 1 151 ? -5.277 -10.805 -5.406 1 98.25 151 ILE B C 1
ATOM 3850 O O . ILE B 1 151 ? -5.73 -9.656 -5.352 1 98.25 151 ILE B O 1
ATOM 3854 N N . ALA B 1 152 ? -5.188 -11.469 -6.527 1 98.69 152 ALA B N 1
ATOM 3855 C CA . ALA B 1 152 ? -5.602 -10.898 -7.809 1 98.69 152 ALA B CA 1
ATOM 3856 C C . ALA B 1 152 ? -7.09 -10.57 -7.805 1 98.69 152 ALA B C 1
ATOM 3858 O O . ALA B 1 152 ? -7.496 -9.516 -8.305 1 98.69 152 ALA B O 1
ATOM 3859 N N . ALA B 1 153 ? -7.875 -11.492 -7.273 1 98.06 153 ALA B N 1
ATOM 3860 C CA . ALA B 1 153 ? -9.312 -11.242 -7.199 1 98.06 153 ALA B CA 1
ATOM 3861 C C . ALA B 1 153 ? -9.609 -10.008 -6.352 1 98.06 153 ALA B C 1
ATOM 3863 O O . ALA B 1 153 ? -10.383 -9.133 -6.766 1 98.06 153 ALA B O 1
ATOM 3864 N N . LYS B 1 154 ? -9.008 -9.961 -5.227 1 97.5 154 LYS B N 1
ATOM 3865 C CA . LYS B 1 154 ? -9.203 -8.812 -4.344 1 97.5 154 LYS B CA 1
ATOM 3866 C C . LYS B 1 154 ? -8.742 -7.523 -5.008 1 97.5 154 LYS B C 1
ATOM 3868 O O . LYS B 1 154 ? -9.422 -6.5 -4.941 1 97.5 154 LYS B O 1
ATOM 3873 N N . PHE B 1 155 ? -7.598 -7.543 -5.59 1 98.12 155 PHE B N 1
ATOM 3874 C CA . PHE B 1 155 ? -7.035 -6.363 -6.238 1 98.12 155 PHE B CA 1
ATOM 3875 C C . PHE B 1 155 ? -7.926 -5.898 -7.383 1 98.12 155 PHE B C 1
ATOM 3877 O O . PHE B 1 155 ? -8.188 -4.703 -7.531 1 98.12 155 PHE B O 1
ATOM 3884 N N . ALA B 1 156 ? -8.375 -6.793 -8.211 1 97.56 156 ALA B N 1
ATOM 3885 C CA . ALA B 1 156 ? -9.266 -6.465 -9.32 1 97.56 156 ALA B CA 1
ATOM 3886 C C . ALA B 1 156 ? -10.57 -5.848 -8.82 1 97.56 156 ALA B C 1
ATOM 3888 O O . ALA B 1 156 ? -11.109 -4.934 -9.445 1 97.56 156 ALA B O 1
ATOM 3889 N N . HIS B 1 157 ? -11.039 -6.43 -7.746 1 95.69 157 HIS B N 1
ATOM 3890 C CA . HIS B 1 157 ? -12.219 -5.871 -7.102 1 95.69 157 HIS B CA 1
ATOM 3891 C C . HIS B 1 157 ? -11.992 -4.422 -6.695 1 95.69 157 HIS B C 1
ATOM 3893 O O . HIS B 1 157 ? -12.852 -3.566 -6.918 1 95.69 157 HIS B O 1
ATOM 3899 N N . MET B 1 158 ? -10.883 -4.121 -6.207 1 94.31 158 MET B N 1
ATOM 3900 C CA . MET B 1 158 ? -10.547 -2.809 -5.656 1 94.31 158 MET B CA 1
ATOM 3901 C C . MET B 1 158 ? -10.242 -1.812 -6.77 1 94.31 158 MET B C 1
ATOM 3903 O O . MET B 1 158 ? -10.398 -0.604 -6.59 1 94.31 158 MET B O 1
ATOM 3907 N N . HIS B 1 159 ? -9.781 -2.328 -7.906 1 93.62 159 HIS B N 1
ATOM 3908 C CA . HIS B 1 159 ? -9.312 -1.459 -8.977 1 93.62 159 HIS B CA 1
ATOM 3909 C C . HIS B 1 159 ? -9.992 -1.793 -10.305 1 93.62 159 HIS B C 1
ATOM 3911 O O . HIS B 1 159 ? -9.336 -2.189 -11.266 1 93.62 159 HIS B O 1
ATOM 3917 N N . PRO B 1 160 ? -11.266 -1.496 -10.383 1 92.19 160 PRO B N 1
ATOM 3918 C CA . PRO B 1 160 ? -12.031 -1.906 -11.562 1 92.19 160 PRO B CA 1
ATOM 3919 C C . PRO B 1 160 ? -11.594 -1.187 -12.836 1 92.19 160 PRO B C 1
ATOM 3921 O O . PRO B 1 160 ? -11.734 -1.726 -13.938 1 92.19 160 PRO B O 1
ATOM 3924 N N . ARG B 1 161 ? -11.07 -0.007 -12.734 1 88.69 161 ARG B N 1
ATOM 3925 C CA . ARG B 1 161 ? -10.672 0.742 -13.922 1 88.69 161 ARG B CA 1
ATOM 3926 C C . ARG B 1 161 ? -9.273 0.337 -14.383 1 88.69 161 ARG B C 1
ATOM 3928 O O . ARG B 1 161 ? -8.93 0.503 -15.555 1 88.69 161 ARG B O 1
ATOM 3935 N N . LEU B 1 162 ? -8.523 -0.192 -13.5 1 93.31 162 LEU B N 1
ATOM 3936 C CA . LEU B 1 162 ? -7.125 -0.504 -13.781 1 93.31 162 LEU B CA 1
ATOM 3937 C C . LEU B 1 162 ? -6.996 -1.89 -14.406 1 93.31 162 LEU B C 1
ATOM 3939 O O . LEU B 1 162 ? -6.242 -2.076 -15.367 1 93.31 162 LEU B O 1
ATOM 3943 N N . VAL B 1 163 ? -7.695 -2.867 -13.875 1 96.5 163 VAL B N 1
ATOM 3944 C CA . VAL B 1 163 ? -7.598 -4.246 -14.344 1 96.5 163 VAL B CA 1
ATOM 3945 C C . VAL B 1 163 ? -8.531 -4.449 -15.539 1 96.5 163 VAL B C 1
ATOM 3947 O O . VAL B 1 163 ? -9.75 -4.328 -15.414 1 96.5 163 VAL B O 1
ATOM 3950 N N . LYS B 1 164 ? -7.918 -4.836 -16.625 1 96.62 164 LYS B N 1
ATOM 3951 C CA . LYS B 1 164 ? -8.688 -4.926 -17.875 1 96.62 164 LYS B CA 1
ATOM 3952 C C . LYS B 1 164 ? -9.008 -6.379 -18.203 1 96.62 164 LYS B C 1
ATOM 3954 O O . LYS B 1 164 ? -10 -6.66 -18.891 1 96.62 164 LYS B O 1
ATOM 3959 N N . LYS B 1 165 ? -8.188 -7.293 -17.828 1 98.31 165 LYS B N 1
ATOM 3960 C CA . LYS B 1 165 ? -8.414 -8.734 -17.906 1 98.31 165 LYS B CA 1
ATOM 3961 C C . LYS B 1 165 ? -7.844 -9.445 -16.688 1 98.31 165 LYS B C 1
ATOM 3963 O O . LYS B 1 165 ? -6.852 -9 -16.109 1 98.31 165 LYS B O 1
ATOM 3968 N N . LEU B 1 166 ? -8.492 -10.523 -16.312 1 98.81 166 LEU B N 1
ATOM 3969 C CA . LEU B 1 166 ? -8.117 -11.258 -15.117 1 98.81 166 LEU B CA 1
ATOM 3970 C C . LEU B 1 166 ? -8.031 -12.75 -15.398 1 98.81 166 LEU B C 1
ATOM 3972 O O . LEU B 1 166 ? -8.914 -13.32 -16.047 1 98.81 166 LEU B O 1
ATOM 3976 N N . VAL B 1 167 ? -6.922 -13.367 -15.008 1 98.94 167 VAL B N 1
ATOM 3977 C CA . VAL B 1 167 ? -6.758 -14.82 -15.055 1 98.94 167 VAL B CA 1
ATOM 3978 C C . VAL B 1 167 ? -6.609 -15.367 -13.641 1 98.94 167 VAL B C 1
ATOM 3980 O O . VAL B 1 167 ? -5.703 -14.969 -12.906 1 98.94 167 VAL B O 1
ATOM 3983 N N . LEU B 1 168 ? -7.496 -16.203 -13.289 1 98.75 168 LEU B N 1
ATOM 3984 C CA . LEU B 1 168 ? -7.469 -16.891 -12.008 1 98.75 168 LEU B CA 1
ATOM 3985 C C . LEU B 1 168 ? -7.086 -18.359 -12.18 1 98.75 168 LEU B C 1
ATOM 3987 O O . LEU B 1 168 ? -7.832 -19.141 -12.781 1 98.75 168 LEU B O 1
ATOM 3991 N N . VAL B 1 169 ? -5.949 -18.734 -11.609 1 98.62 169 VAL B N 1
ATOM 3992 C CA . VAL B 1 169 ? -5.445 -20.109 -11.688 1 98.62 169 VAL B CA 1
ATOM 3993 C C . VAL B 1 169 ? -5.613 -20.797 -10.336 1 98.62 169 VAL B C 1
ATOM 3995 O O . VAL B 1 169 ? -4.859 -20.516 -9.398 1 98.62 169 VAL B O 1
ATOM 3998 N N . CYS B 1 170 ? -6.59 -21.672 -10.188 1 97 170 CYS B N 1
ATOM 3999 C CA . CYS B 1 170 ? -6.934 -22.391 -8.969 1 97 170 CYS B CA 1
ATOM 4000 C C . CYS B 1 170 ? -6.879 -21.469 -7.754 1 97 170 CYS B C 1
ATOM 4002 O O . CYS B 1 170 ? -6.199 -21.781 -6.773 1 97 170 CYS B O 1
ATOM 4004 N N . PRO B 1 171 ? -7.602 -20.438 -7.836 1 96.81 171 PRO B N 1
ATOM 4005 C CA . PRO B 1 171 ? -7.488 -19.406 -6.801 1 96.81 171 PRO B CA 1
ATOM 4006 C C . PRO B 1 171 ? -7.949 -19.891 -5.43 1 96.81 171 PRO B C 1
ATOM 4008 O O . PRO B 1 171 ? -8.93 -20.641 -5.332 1 96.81 171 PRO B O 1
ATOM 4011 N N . ALA B 1 172 ? -7.172 -19.5 -4.418 1 93.38 172 ALA B N 1
ATOM 4012 C CA . ALA B 1 172 ? -7.66 -19.609 -3.047 1 93.38 172 ALA B CA 1
ATOM 4013 C C . ALA B 1 172 ? -8.688 -18.516 -2.738 1 93.38 172 ALA B C 1
ATOM 4015 O O . ALA B 1 172 ? -9.008 -17.703 -3.602 1 93.38 172 ALA B O 1
ATOM 4016 N N . GLY B 1 173 ? -9.281 -18.531 -1.564 1 91.62 173 GLY B N 1
ATOM 4017 C CA . GLY B 1 173 ? -10.148 -17.438 -1.153 1 91.62 173 GLY B CA 1
ATOM 4018 C C . GLY B 1 173 ? -11.539 -17.891 -0.76 1 91.62 173 GLY B C 1
ATOM 4019 O O . GLY B 1 173 ? -12.281 -17.141 -0.122 1 91.62 173 GLY B O 1
ATOM 4020 N N . LEU B 1 174 ? -11.883 -19.031 -1.212 1 90.94 174 LEU B N 1
ATOM 4021 C CA . LEU B 1 174 ? -13.188 -19.562 -0.849 1 90.94 174 LEU B CA 1
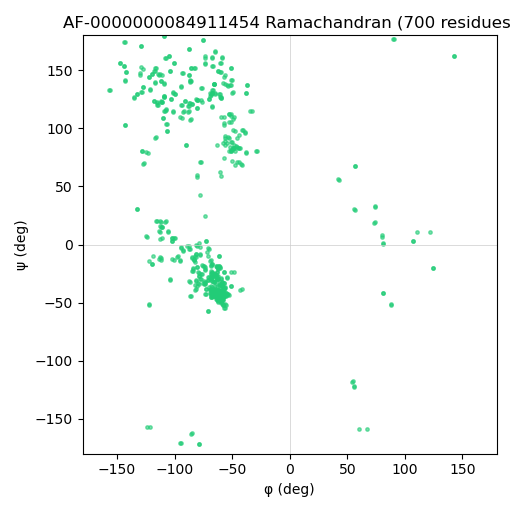ATOM 4022 C C . LEU B 1 174 ? -13.086 -20.469 0.379 1 90.94 174 LEU B C 1
ATOM 4024 O O . LEU B 1 174 ? -12.039 -21.062 0.633 1 90.94 174 LEU B O 1
ATOM 4028 N N . PRO B 1 175 ? -14.258 -20.375 1.131 1 80.38 175 PRO B N 1
ATOM 4029 C CA . PRO B 1 175 ? -14.25 -21.266 2.295 1 80.38 175 PRO B CA 1
ATOM 4030 C C . PRO B 1 175 ? -14.031 -22.734 1.919 1 80.38 175 PRO B C 1
ATOM 4032 O O . PRO B 1 175 ? -14.641 -23.234 0.963 1 80.38 175 PRO B O 1
ATOM 4035 N N . ASN B 1 176 ? -12.836 -23.188 2.174 1 66.31 176 ASN B N 1
ATOM 4036 C CA . ASN B 1 176 ? -12.648 -24.609 1.932 1 66.31 176 ASN B CA 1
ATOM 4037 C C . ASN B 1 176 ? -12.055 -25.312 3.148 1 66.31 176 ASN B C 1
ATOM 4039 O O . ASN B 1 176 ? -11.477 -24.672 4.027 1 66.31 176 ASN B O 1
ATOM 4043 N N . ASP B 1 177 ? -12.422 -26.594 3.238 1 54.5 177 ASP B N 1
ATOM 4044 C CA . ASP B 1 177 ? -11.797 -27.453 4.234 1 54.5 177 ASP B CA 1
ATOM 4045 C C . ASP B 1 177 ? -10.289 -27.547 4.016 1 54.5 177 ASP B C 1
ATOM 4047 O O . ASP B 1 177 ? -9.836 -28.172 3.055 1 54.5 177 ASP B O 1
ATOM 4051 N N . MET B 1 178 ? -9.609 -26.375 4.125 1 54.41 178 MET B N 1
ATOM 4052 C CA . MET B 1 178 ? -8.164 -26.484 3.971 1 54.41 178 MET B CA 1
ATOM 4053 C C . MET B 1 178 ? -7.637 -27.766 4.609 1 54.41 178 MET B C 1
ATOM 4055 O O . MET B 1 178 ? -8.094 -28.156 5.684 1 54.41 178 MET B O 1
ATOM 4059 N N . PRO B 1 179 ? -6.746 -28.344 3.859 1 53.09 179 PRO B N 1
ATOM 4060 C CA . PRO B 1 179 ? -6.223 -29.594 4.434 1 53.09 179 PRO B CA 1
ATOM 4061 C C . PRO B 1 179 ? -5.758 -29.422 5.879 1 53.09 179 PRO B C 1
ATOM 4063 O O . PRO B 1 179 ? -5.449 -28.297 6.305 1 53.09 179 PRO B O 1
ATOM 4066 N N . PHE B 1 180 ? -5.797 -30.438 6.652 1 43.28 180 PHE B N 1
ATOM 4067 C CA . PHE B 1 180 ? -5.473 -30.656 8.055 1 43.28 180 PHE B CA 1
ATOM 4068 C C . PHE B 1 180 ? -4.172 -29.953 8.43 1 43.28 180 PHE B C 1
ATOM 4070 O O . PHE B 1 180 ? -4.09 -29.297 9.461 1 43.28 180 PHE B O 1
ATOM 4077 N N . LEU B 1 181 ? -3.236 -29.969 7.582 1 47.38 181 LEU B N 1
ATOM 4078 C CA . LEU B 1 181 ? -1.927 -29.438 7.926 1 47.38 181 LEU B CA 1
ATOM 4079 C C . LEU B 1 181 ? -1.983 -27.906 8.047 1 47.38 181 LEU B C 1
ATOM 4081 O O . LEU B 1 181 ? -1.326 -27.328 8.906 1 47.38 181 LEU B O 1
ATOM 4085 N N . ALA B 1 182 ? -2.893 -27.359 7.254 1 55.94 182 ALA B N 1
ATOM 4086 C CA . ALA B 1 182 ? -3.064 -25.906 7.387 1 55.94 182 ALA B CA 1
ATOM 4087 C C . ALA B 1 182 ? -3.668 -25.547 8.742 1 55.94 182 ALA B C 1
ATOM 4089 O O . ALA B 1 182 ? -3.311 -24.531 9.344 1 55.94 182 ALA B O 1
ATOM 4090 N N . SER B 1 183 ? -4.406 -26.5 9.25 1 53.31 183 SER B N 1
ATOM 4091 C CA . SER B 1 183 ? -5.035 -26.266 10.547 1 53.31 183 SER B CA 1
ATOM 4092 C C . SER B 1 183 ? -4.016 -26.344 11.68 1 53.31 183 SER B C 1
ATOM 4094 O O . SER B 1 183 ? -4.133 -25.625 12.672 1 53.31 183 SER B O 1
ATOM 4096 N N . LEU B 1 184 ? -3.018 -27.156 11.5 1 50.5 184 LEU B N 1
ATOM 4097 C CA . LEU B 1 184 ? -2.012 -27.281 12.547 1 50.5 184 LEU B CA 1
ATOM 4098 C C . LEU B 1 184 ? -1.091 -26.078 12.578 1 50.5 184 LEU B C 1
ATOM 4100 O O . LEU B 1 184 ? -0.648 -25.656 13.648 1 50.5 184 LEU B O 1
ATOM 4104 N N . VAL B 1 185 ? -0.862 -25.562 11.516 1 59.09 185 VAL B N 1
ATOM 4105 C CA . VAL B 1 185 ? 0.028 -24.406 11.414 1 59.09 185 VAL B CA 1
ATOM 4106 C C . VAL B 1 185 ? -0.648 -23.188 12.016 1 59.09 185 VAL B C 1
ATOM 4108 O O . VAL B 1 185 ? 0.023 -22.219 12.383 1 59.09 185 VAL B O 1
ATOM 4111 N N . LYS B 1 186 ? -1.891 -23.312 12.32 1 60.62 186 LYS B N 1
ATOM 4112 C CA . LYS B 1 186 ? -2.646 -22.172 12.82 1 60.62 186 LYS B CA 1
ATOM 4113 C C . LYS B 1 186 ? -2.426 -21.984 14.32 1 60.62 186 LYS B C 1
ATOM 4115 O O . LYS B 1 186 ? -2.699 -20.906 14.859 1 60.62 186 LYS B O 1
ATOM 4120 N N . VAL B 1 187 ? -1.823 -23 14.977 1 53.72 187 VAL B N 1
ATOM 4121 C CA . VAL B 1 187 ? -1.575 -22.891 16.406 1 53.72 187 VAL B CA 1
ATOM 4122 C C . VAL B 1 187 ? -0.226 -22.219 16.656 1 53.72 187 VAL B C 1
ATOM 4124 O O . VAL B 1 187 ? 0.807 -22.703 16.172 1 53.72 187 VAL B O 1
ATOM 4127 N N . PRO B 1 188 ? -0.193 -20.906 17.297 1 64 188 PRO B N 1
ATOM 4128 C CA . PRO B 1 188 ? 1.069 -20.203 17.547 1 64 188 PRO B CA 1
ATOM 4129 C C . PRO B 1 188 ? 2.104 -21.094 18.25 1 64 188 PRO B C 1
ATOM 4131 O O . PRO B 1 188 ? 1.76 -21.859 19.156 1 64 188 PRO B O 1
ATOM 4134 N N . GLY B 1 189 ? 3.379 -20.953 17.844 1 63.62 189 GLY B N 1
ATOM 4135 C CA . GLY B 1 189 ? 4.469 -21.75 18.391 1 63.62 189 GLY B CA 1
ATOM 4136 C C . GLY B 1 189 ? 4.57 -23.141 17.766 1 63.62 189 GLY B C 1
ATOM 4137 O O . GLY B 1 189 ? 5.668 -23.594 17.438 1 63.62 189 GLY B O 1
ATOM 4138 N N . LEU B 1 190 ? 3.49 -23.812 17.547 1 53.41 190 LEU B N 1
ATOM 4139 C CA . LEU B 1 190 ? 3.48 -25.172 17 1 53.41 190 LEU B CA 1
ATOM 4140 C C . LEU B 1 190 ? 3.842 -25.172 15.523 1 53.41 190 LEU B C 1
ATOM 4142 O O . LEU B 1 190 ? 4.594 -26.047 15.07 1 53.41 190 LEU B O 1
ATOM 4146 N N . GLY B 1 191 ? 3.299 -24.234 14.797 1 58.97 191 GLY B N 1
ATOM 4147 C CA . GLY B 1 191 ? 3.631 -24.156 13.383 1 58.97 191 GLY B CA 1
ATOM 4148 C C . GLY B 1 191 ? 5.117 -23.984 13.133 1 58.97 191 GLY B C 1
ATOM 4149 O O . GLY B 1 191 ? 5.691 -24.672 12.289 1 58.97 191 GLY B O 1
ATOM 4150 N N . GLU B 1 192 ? 5.664 -23.109 13.914 1 67.19 192 GLU B N 1
ATOM 4151 C CA . GLU B 1 192 ? 7.102 -22.859 13.797 1 67.19 192 GLU B CA 1
ATOM 4152 C C . GLU B 1 192 ? 7.902 -24.109 14.133 1 67.19 192 GLU B C 1
ATOM 4154 O O . GLU B 1 192 ? 8.867 -24.438 13.445 1 67.19 192 GLU B O 1
ATOM 4159 N N . ALA B 1 193 ? 7.547 -24.703 15.203 1 60.25 193 ALA B N 1
ATOM 4160 C CA . ALA B 1 193 ? 8.227 -25.922 15.648 1 60.25 193 ALA B CA 1
ATOM 4161 C C . ALA B 1 193 ? 8.094 -27.031 14.602 1 60.25 193 ALA B C 1
ATOM 4163 O O . ALA B 1 193 ? 9.062 -27.734 14.305 1 60.25 193 ALA B O 1
ATOM 4164 N N . LEU B 1 194 ? 6.926 -27.141 14.055 1 59.44 194 LEU B N 1
ATOM 4165 C CA . LEU B 1 194 ? 6.676 -28.188 13.07 1 59.44 194 LEU B CA 1
ATOM 4166 C C . LEU B 1 194 ? 7.5 -27.969 11.812 1 59.44 194 LEU B C 1
ATOM 4168 O O . LEU B 1 194 ? 8.062 -28.906 11.25 1 59.44 194 LEU B O 1
ATOM 4172 N N . LEU B 1 195 ? 7.555 -26.766 11.492 1 63.66 195 LEU B N 1
ATOM 4173 C CA . LEU B 1 195 ? 8.344 -26.469 10.305 1 63.66 195 LEU B CA 1
ATOM 4174 C C . LEU B 1 195 ? 9.828 -26.719 10.555 1 63.66 195 LEU B C 1
ATOM 4176 O O . LEU B 1 195 ? 10.531 -27.219 9.672 1 63.66 195 LEU B O 1
ATOM 4180 N N . SER B 1 196 ? 10.188 -26.359 11.711 1 64.5 196 SER B N 1
ATOM 4181 C CA . SER B 1 196 ? 11.594 -26.531 12.047 1 64.5 196 SER B CA 1
ATOM 4182 C C . SER B 1 196 ? 11.945 -28.016 12.172 1 64.5 196 SER B C 1
ATOM 4184 O O . SER B 1 196 ? 13.094 -28.406 11.953 1 64.5 196 SER B O 1
ATOM 4186 N N . MET B 1 197 ? 10.961 -28.766 12.562 1 60.19 197 MET B N 1
ATOM 4187 C CA . MET B 1 197 ? 11.219 -30.172 12.844 1 60.19 197 MET B CA 1
ATOM 4188 C C . MET B 1 197 ? 10.898 -31.031 11.633 1 60.19 197 MET B C 1
ATOM 4190 O O . MET B 1 197 ? 11.211 -32.219 11.617 1 60.19 197 MET B O 1
ATOM 4194 N N . ALA B 1 198 ? 10.273 -30.391 10.828 1 67.19 198 ALA B N 1
ATOM 4195 C CA . ALA B 1 198 ? 9.859 -31.219 9.688 1 67.19 198 ALA B CA 1
ATOM 4196 C C . ALA B 1 198 ? 11.062 -31.797 8.961 1 67.19 198 ALA B C 1
ATOM 4198 O O . ALA B 1 198 ? 12.031 -31.094 8.672 1 67.19 198 ALA B O 1
ATOM 4199 N N . SER B 1 199 ? 11 -33.094 8.82 1 71.38 199 SER B N 1
ATOM 4200 C CA . SER B 1 199 ? 12.039 -33.781 8.07 1 71.38 199 SER B CA 1
ATOM 4201 C C . SER B 1 199 ? 12 -33.406 6.594 1 71.38 199 SER B C 1
ATOM 4203 O O . SER B 1 199 ? 10.984 -32.906 6.109 1 71.38 199 SER B O 1
ATOM 4205 N N . LYS B 1 200 ? 13.133 -33.531 6.016 1 77.19 200 LYS B N 1
ATOM 4206 C CA . LYS B 1 200 ? 13.219 -33.344 4.57 1 77.19 200 LYS B CA 1
ATOM 4207 C C . LYS B 1 200 ? 12.172 -34.188 3.848 1 77.19 200 LYS B C 1
ATOM 4209 O O . LYS B 1 200 ? 11.594 -33.75 2.852 1 77.19 200 LYS B O 1
ATOM 4214 N N . LYS B 1 201 ? 11.938 -35.312 4.363 1 81 201 LYS B N 1
ATOM 4215 C CA . LYS B 1 201 ? 10.969 -36.219 3.75 1 81 201 LYS B CA 1
ATOM 4216 C C . LYS B 1 201 ? 9.547 -35.656 3.879 1 81 201 LYS B C 1
ATOM 4218 O O . LYS B 1 201 ? 8.766 -35.719 2.926 1 81 201 LYS B O 1
ATOM 4223 N N . THR B 1 202 ? 9.195 -35.188 4.977 1 79.81 202 THR B N 1
ATOM 4224 C CA . THR B 1 202 ? 7.871 -34.625 5.195 1 79.81 202 THR B CA 1
ATOM 4225 C C . THR B 1 202 ? 7.637 -33.438 4.266 1 79.81 202 THR B C 1
ATOM 4227 O O . THR B 1 202 ? 6.555 -33.312 3.691 1 79.81 202 THR B O 1
ATOM 4230 N N . ILE B 1 203 ? 8.633 -32.688 4.113 1 81 203 ILE B N 1
ATOM 4231 C CA . ILE B 1 203 ? 8.547 -31.516 3.23 1 81 203 ILE B CA 1
ATOM 4232 C C . ILE B 1 203 ? 8.367 -31.984 1.785 1 81 203 ILE B C 1
ATOM 4234 O O . ILE B 1 203 ? 7.52 -31.469 1.058 1 81 203 ILE B O 1
ATOM 4238 N N . ALA B 1 204 ? 9.141 -32.969 1.42 1 86.62 204 ALA B N 1
ATOM 4239 C CA . ALA B 1 204 ? 9.078 -33.5 0.061 1 86.62 204 ALA B CA 1
ATOM 4240 C C . ALA B 1 204 ? 7.719 -34.125 -0.223 1 86.62 204 ALA B C 1
ATOM 4242 O O . ALA B 1 204 ? 7.148 -33.938 -1.299 1 86.62 204 ALA B O 1
ATOM 4243 N N . ASP B 1 205 ? 7.211 -34.875 0.731 1 86.31 205 ASP B N 1
ATOM 4244 C CA . ASP B 1 205 ? 5.895 -35.5 0.584 1 86.31 205 ASP B CA 1
ATOM 4245 C C . ASP B 1 205 ? 4.801 -34.438 0.466 1 86.31 205 ASP B C 1
ATOM 4247 O O . ASP B 1 205 ? 3.871 -34.594 -0.331 1 86.31 205 ASP B O 1
ATOM 4251 N N . GLY B 1 206 ? 4.898 -33.469 1.268 1 85.19 206 GLY B N 1
ATOM 4252 C CA . GLY B 1 206 ? 3.955 -32.375 1.179 1 85.19 206 GLY B CA 1
ATOM 4253 C C . GLY B 1 206 ? 3.988 -31.672 -0.164 1 85.19 206 GLY B C 1
ATOM 4254 O O . GLY B 1 206 ? 2.939 -31.391 -0.751 1 85.19 206 GLY B O 1
ATOM 4255 N N . ALA B 1 207 ? 5.184 -31.391 -0.637 1 89.75 207 ALA B N 1
ATOM 4256 C CA . ALA B 1 207 ? 5.344 -30.734 -1.933 1 89.75 207 ALA B CA 1
ATOM 4257 C C . ALA B 1 207 ? 4.805 -31.625 -3.061 1 89.75 207 ALA B C 1
ATOM 4259 O O . ALA B 1 207 ? 4.219 -31.109 -4.02 1 89.75 207 ALA B O 1
ATOM 4260 N N . ALA B 1 208 ? 4.961 -32.875 -2.963 1 92.69 208 ALA B N 1
ATOM 4261 C CA . ALA B 1 208 ? 4.559 -33.844 -3.994 1 92.69 208 ALA B CA 1
ATOM 4262 C C . ALA B 1 208 ? 3.041 -33.844 -4.164 1 92.69 208 ALA B C 1
ATOM 4264 O O . ALA B 1 208 ? 2.535 -34.156 -5.246 1 92.69 208 ALA B O 1
ATOM 4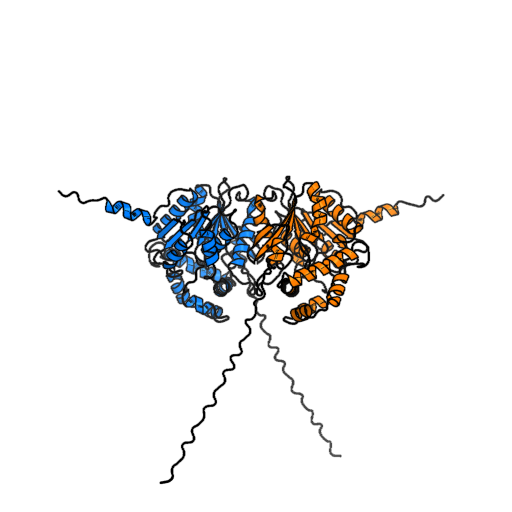265 N N . ARG B 1 209 ? 2.32 -33.469 -3.164 1 90.88 209 ARG B N 1
ATOM 4266 C CA . ARG B 1 209 ? 0.862 -33.469 -3.191 1 90.88 209 ARG B CA 1
ATOM 4267 C C . ARG B 1 209 ? 0.324 -32.406 -4.133 1 90.88 209 ARG B C 1
ATOM 4269 O O . ARG B 1 209 ? -0.855 -32.406 -4.488 1 90.88 209 ARG B O 1
ATOM 4276 N N . SER B 1 210 ? 1.161 -31.5 -4.531 1 94.88 210 SER B N 1
ATOM 4277 C CA . SER B 1 210 ? 0.741 -30.406 -5.402 1 94.88 210 SER B CA 1
ATOM 4278 C C . SER B 1 210 ? 0.606 -30.875 -6.848 1 94.88 210 SER B C 1
ATOM 4280 O O . SER B 1 210 ? 0.108 -30.141 -7.703 1 94.88 210 SER B O 1
ATOM 4282 N N . TYR B 1 211 ? 1.045 -32.125 -7.109 1 96.81 211 TYR B N 1
ATOM 4283 C CA . TYR B 1 211 ? 1.005 -32.688 -8.453 1 96.81 211 TYR B CA 1
ATOM 4284 C C . TYR B 1 211 ? -0.008 -33.844 -8.531 1 96.81 211 TYR B C 1
ATOM 4286 O O . TYR B 1 211 ? -0.224 -34.531 -7.547 1 96.81 211 TYR B O 1
ATOM 4294 N N . ALA B 1 212 ? -0.636 -33.938 -9.781 1 97.75 212 ALA B N 1
ATOM 4295 C CA . ALA B 1 212 ? -1.476 -35.125 -9.977 1 97.75 212 ALA B CA 1
ATOM 4296 C C . ALA B 1 212 ? -0.645 -36.375 -9.93 1 97.75 212 ALA B C 1
ATOM 4298 O O . ALA B 1 212 ? -1.073 -37.406 -9.352 1 97.75 212 ALA B O 1
ATOM 4299 N N . ASP B 1 213 ? 0.505 -36.344 -10.539 1 97.81 213 ASP B N 1
ATOM 4300 C CA . ASP B 1 213 ? 1.515 -37.406 -10.555 1 97.81 213 ASP B CA 1
ATOM 4301 C C . ASP B 1 213 ? 2.924 -36.812 -10.516 1 97.81 213 ASP B C 1
ATOM 4303 O O . ASP B 1 213 ? 3.447 -36.375 -11.539 1 97.81 213 ASP B O 1
ATOM 4307 N N . PRO B 1 214 ? 3.551 -36.875 -9.305 1 96.75 214 PRO B N 1
ATOM 4308 C CA . PRO B 1 214 ? 4.848 -36.219 -9.141 1 96.75 214 PRO B CA 1
ATOM 4309 C C . PRO B 1 214 ? 5.973 -36.906 -9.891 1 96.75 214 PRO B C 1
ATOM 4311 O O . PRO B 1 214 ? 7.082 -36.375 -10 1 96.75 214 PRO B O 1
ATOM 4314 N N . THR B 1 215 ? 5.684 -38.031 -10.516 1 96.69 215 THR B N 1
ATOM 4315 C CA . THR B 1 215 ? 6.723 -38.812 -11.188 1 96.69 215 THR B CA 1
ATOM 4316 C C . THR B 1 215 ? 6.688 -38.562 -12.695 1 96.69 215 THR B C 1
ATOM 4318 O O . THR B 1 215 ? 7.609 -38.969 -13.414 1 96.69 215 THR B O 1
ATOM 4321 N N . ARG B 1 216 ? 5.648 -37.969 -13.164 1 95.75 216 ARG B N 1
ATOM 4322 C CA . ARG B 1 216 ? 5.531 -37.812 -14.609 1 95.75 216 ARG B CA 1
ATOM 4323 C C . ARG B 1 216 ? 6.484 -36.75 -15.117 1 95.75 216 ARG B C 1
ATOM 4325 O O . ARG B 1 216 ? 6.984 -35.938 -14.336 1 95.75 216 ARG B O 1
ATOM 4332 N N . GLU B 1 217 ? 6.73 -36.781 -16.453 1 95.81 217 GLU B N 1
ATOM 4333 C CA . GLU B 1 217 ? 7.648 -35.844 -17.094 1 95.81 217 GLU B CA 1
ATOM 4334 C C . GLU B 1 217 ? 7.246 -34.406 -16.781 1 95.81 217 GLU B C 1
ATOM 4336 O O . GLU B 1 217 ? 6.074 -34.062 -16.891 1 95.81 217 GLU B O 1
ATOM 4341 N N . GLY B 1 218 ? 8.25 -33.594 -16.484 1 97.69 218 GLY B N 1
ATOM 4342 C CA . GLY B 1 218 ? 8 -32.219 -16.125 1 97.69 218 GLY B CA 1
ATOM 4343 C C . GLY B 1 218 ? 7.734 -32 -14.641 1 97.69 218 GLY B C 1
ATOM 4344 O O . GLY B 1 218 ? 8.305 -31.109 -14.023 1 97.69 218 GLY B O 1
ATOM 4345 N N . ALA B 1 219 ? 6.785 -32.812 -14.117 1 97.81 219 ALA B N 1
ATOM 4346 C CA . ALA B 1 219 ? 6.449 -32.719 -12.695 1 97.81 219 ALA B CA 1
ATOM 4347 C C . ALA B 1 219 ? 7.637 -33.125 -11.828 1 97.81 219 ALA B C 1
ATOM 4349 O O . ALA B 1 219 ? 7.949 -32.438 -10.844 1 97.81 219 ALA B O 1
ATOM 4350 N N . LYS B 1 220 ? 8.289 -34.219 -12.211 1 97.56 220 LYS B N 1
ATOM 4351 C CA . LYS B 1 220 ? 9.414 -34.719 -11.438 1 97.56 220 LYS B CA 1
ATOM 4352 C C . LYS B 1 220 ? 10.523 -33.688 -11.336 1 97.56 220 LYS B C 1
ATOM 4354 O O . LYS B 1 220 ? 11.023 -33.406 -10.242 1 97.56 220 LYS B O 1
ATOM 4359 N N . GLU B 1 221 ? 10.93 -33.125 -12.438 1 97.81 221 GLU B N 1
ATOM 4360 C CA . GLU B 1 221 ? 11.977 -32.125 -12.484 1 97.81 221 GLU B CA 1
ATOM 4361 C C . GLU B 1 221 ? 11.57 -30.875 -11.695 1 97.81 221 GLU B C 1
ATOM 4363 O O . GLU B 1 221 ? 12.383 -30.297 -10.969 1 97.81 221 GLU B O 1
ATOM 4368 N N . HIS B 1 222 ? 10.312 -30.453 -11.891 1 97.56 222 HIS B N 1
ATOM 4369 C CA . HIS B 1 222 ? 9.805 -29.281 -11.188 1 97.56 222 HIS B CA 1
ATOM 4370 C C . HIS B 1 222 ? 9.828 -29.5 -9.68 1 97.56 222 HIS B C 1
ATOM 4372 O O . HIS B 1 222 ? 10.211 -28.594 -8.93 1 97.56 222 HIS B O 1
ATOM 4378 N N . LEU B 1 223 ? 9.406 -30.641 -9.242 1 96.19 223 LEU B N 1
ATOM 4379 C CA . LEU B 1 223 ? 9.438 -30.969 -7.82 1 96.19 223 LEU B CA 1
ATOM 4380 C C . LEU B 1 223 ? 10.859 -30.922 -7.273 1 96.19 223 LEU B C 1
ATOM 4382 O O . LEU B 1 223 ? 11.102 -30.328 -6.219 1 96.19 223 LEU B O 1
ATOM 4386 N N . GLU B 1 224 ? 11.797 -31.547 -7.969 1 96.25 224 GLU B N 1
ATOM 4387 C CA . GLU B 1 224 ? 13.195 -31.547 -7.547 1 96.25 224 GLU B CA 1
ATOM 4388 C C . GLU B 1 224 ? 13.727 -30.109 -7.426 1 96.25 224 GLU B C 1
ATOM 4390 O O . GLU B 1 224 ? 14.398 -29.781 -6.449 1 96.25 224 GLU B O 1
ATOM 4395 N N . ASN B 1 225 ? 13.422 -29.312 -8.398 1 96.69 225 ASN B N 1
ATOM 4396 C CA . ASN B 1 225 ? 13.859 -27.922 -8.383 1 96.69 225 ASN B CA 1
ATOM 4397 C C . ASN B 1 225 ? 13.211 -27.156 -7.23 1 96.69 225 ASN B C 1
ATOM 4399 O O . ASN B 1 225 ? 13.852 -26.297 -6.617 1 96.69 225 ASN B O 1
ATOM 4403 N N . THR B 1 226 ? 11.945 -27.406 -7.012 1 94.81 226 THR B N 1
ATOM 4404 C CA . THR B 1 226 ? 11.219 -26.766 -5.922 1 94.81 226 THR B CA 1
ATOM 4405 C C . THR B 1 226 ? 11.859 -27.078 -4.578 1 94.81 226 THR B C 1
ATOM 4407 O O . THR B 1 226 ? 12.047 -26.203 -3.742 1 94.81 226 THR B O 1
ATOM 4410 N N . LEU B 1 227 ? 12.219 -28.344 -4.367 1 92.75 227 LEU B N 1
ATOM 4411 C CA . LEU B 1 227 ? 12.844 -28.781 -3.119 1 92.75 227 LEU B CA 1
ATOM 4412 C C . LEU B 1 227 ? 14.234 -28.156 -2.967 1 92.75 227 LEU B C 1
ATOM 4414 O O . LEU B 1 227 ? 14.602 -27.703 -1.878 1 92.75 227 LEU B O 1
ATOM 4418 N N . LYS B 1 228 ? 14.969 -28.125 -4.047 1 95.25 228 LYS B N 1
ATOM 4419 C CA . LYS B 1 228 ? 16.281 -27.5 -4.027 1 95.25 228 LYS B CA 1
ATOM 4420 C C . LYS B 1 228 ? 16.188 -26.016 -3.672 1 95.25 228 LYS B C 1
ATOM 4422 O O . LYS B 1 228 ? 16.938 -25.516 -2.834 1 95.25 228 LYS B O 1
ATOM 4427 N N . ARG B 1 229 ? 15.258 -25.328 -4.25 1 94.88 229 ARG B N 1
ATOM 4428 C CA . ARG B 1 229 ? 15.062 -23.906 -3.984 1 94.88 229 ARG B CA 1
ATOM 4429 C C . ARG B 1 229 ? 14.602 -23.688 -2.549 1 94.88 229 ARG B C 1
ATOM 4431 O O . ARG B 1 229 ? 15.039 -22.734 -1.893 1 94.88 229 ARG B O 1
ATOM 4438 N N . GLY B 1 230 ? 13.711 -24.5 -2.127 1 91.56 230 GLY B N 1
ATOM 4439 C CA . GLY B 1 230 ? 13.289 -24.422 -0.737 1 91.56 230 GLY B CA 1
ATOM 4440 C C . GLY B 1 230 ? 14.445 -24.516 0.241 1 91.56 230 GLY B C 1
ATOM 4441 O O . GLY B 1 230 ? 14.492 -23.766 1.222 1 91.56 230 GLY B O 1
ATOM 4442 N N . ALA B 1 231 ? 15.352 -25.422 -0.047 1 90.44 231 ALA B N 1
ATOM 4443 C CA . ALA B 1 231 ? 16.531 -25.578 0.797 1 90.44 231 ALA B CA 1
ATOM 4444 C C . ALA B 1 231 ? 17.422 -24.328 0.741 1 90.44 231 ALA B C 1
ATOM 4446 O O . ALA B 1 231 ? 17.969 -23.906 1.76 1 90.44 231 ALA B O 1
ATOM 4447 N N . GLU B 1 232 ? 17.547 -23.781 -0.405 1 93.69 232 GLU B N 1
ATOM 4448 C CA . GLU B 1 232 ? 18.312 -22.547 -0.569 1 93.69 232 GLU B CA 1
ATOM 4449 C C . GLU B 1 232 ? 17.703 -21.406 0.246 1 93.69 232 GLU B C 1
ATOM 4451 O O . GLU B 1 232 ? 18.422 -20.672 0.914 1 93.69 232 GLU B O 1
ATOM 4456 N N . LEU B 1 233 ? 16.422 -21.266 0.189 1 92.94 233 LEU B N 1
ATOM 4457 C CA . LEU B 1 233 ? 15.727 -20.219 0.919 1 92.94 233 LEU B CA 1
ATOM 4458 C C . LEU B 1 233 ? 15.852 -20.422 2.424 1 92.94 233 LEU B C 1
ATOM 4460 O O . LEU B 1 233 ? 16.031 -19.469 3.176 1 92.94 233 LEU B O 1
ATOM 4464 N N . ALA B 1 234 ? 15.75 -21.656 2.832 1 88.06 234 ALA B N 1
ATOM 4465 C CA . ALA B 1 234 ? 15.914 -21.953 4.254 1 88.06 234 ALA B CA 1
ATOM 4466 C C . ALA B 1 234 ? 17.281 -21.5 4.75 1 88.06 234 ALA B C 1
ATOM 4468 O O . ALA B 1 234 ? 17.422 -21.047 5.887 1 88.06 234 ALA B O 1
ATOM 4469 N N . LYS B 1 235 ? 18.188 -21.641 3.885 1 90.44 235 LYS B N 1
ATOM 4470 C CA . LYS B 1 235 ? 19.547 -21.297 4.246 1 90.44 235 LYS B CA 1
ATOM 4471 C C . LYS B 1 235 ? 19.797 -19.797 4.141 1 90.44 235 LYS B C 1
ATOM 4473 O O . LYS B 1 235 ? 20.453 -19.203 5 1 90.44 235 LYS B O 1
ATOM 4478 N N . HIS B 1 236 ? 19.25 -19.141 3.16 1 94.75 236 HIS B N 1
ATOM 4479 C CA . HIS B 1 236 ? 19.688 -17.781 2.824 1 94.75 236 HIS B CA 1
ATOM 4480 C C . HIS B 1 236 ? 18.594 -16.766 3.123 1 94.75 236 HIS B C 1
ATOM 4482 O O . HIS B 1 236 ? 18.828 -15.555 3.049 1 94.75 236 HIS B O 1
ATOM 4488 N N . HIS B 1 237 ? 17.453 -17.109 3.393 1 93.81 237 HIS B N 1
ATOM 4489 C CA . HIS B 1 237 ? 16.344 -16.25 3.789 1 93.81 237 HIS B CA 1
ATOM 4490 C C . HIS B 1 237 ? 15.688 -16.75 5.074 1 93.81 237 HIS B C 1
ATOM 4492 O O . HIS B 1 237 ? 14.609 -17.359 5.031 1 93.81 237 HIS B O 1
ATOM 4498 N N . PRO B 1 238 ? 16.281 -16.438 6.18 1 88.62 238 PRO B N 1
ATOM 4499 C CA . PRO B 1 238 ? 15.875 -17.016 7.457 1 88.62 238 PRO B CA 1
ATOM 4500 C C . PRO B 1 238 ? 14.43 -16.703 7.82 1 88.62 238 PRO B C 1
ATOM 4502 O O . PRO B 1 238 ? 13.812 -17.422 8.602 1 88.62 238 PRO B O 1
ATOM 4505 N N . ALA B 1 239 ? 13.883 -15.672 7.223 1 92.12 239 ALA B N 1
ATOM 4506 C CA . ALA B 1 239 ? 12.523 -15.273 7.578 1 92.12 239 ALA B CA 1
ATOM 4507 C C . ALA B 1 239 ? 11.5 -15.938 6.656 1 92.12 239 ALA B C 1
ATOM 4509 O O . ALA B 1 239 ? 10.297 -15.797 6.863 1 92.12 239 ALA B O 1
ATOM 4510 N N . HIS B 1 240 ? 11.922 -16.625 5.691 1 91.94 240 HIS B N 1
ATOM 4511 C CA . HIS B 1 240 ? 11.031 -17.25 4.719 1 91.94 240 HIS B CA 1
ATOM 4512 C C . HIS B 1 240 ? 10.023 -18.172 5.402 1 91.94 240 HIS B C 1
ATOM 4514 O O . HIS B 1 240 ? 8.812 -18.031 5.191 1 91.94 240 HIS B O 1
ATOM 4520 N N . GLY B 1 241 ? 10.508 -19.141 6.211 1 88.69 241 GLY B N 1
ATOM 4521 C CA . GLY B 1 241 ? 9.633 -20.062 6.926 1 88.69 241 GLY B CA 1
ATOM 4522 C C . GLY B 1 241 ? 8.625 -19.359 7.816 1 88.69 241 GLY B C 1
ATOM 4523 O O . GLY B 1 241 ? 7.449 -19.719 7.844 1 88.69 241 GLY B O 1
ATOM 4524 N N . LYS B 1 242 ? 9.07 -18.359 8.531 1 89.06 242 LYS B N 1
ATOM 4525 C CA . LYS B 1 242 ? 8.195 -17.578 9.398 1 89.06 242 LYS B CA 1
ATOM 4526 C C . LYS B 1 242 ? 7.117 -16.859 8.594 1 89.06 242 LYS B C 1
ATOM 4528 O O . LYS B 1 242 ? 5.977 -16.734 9.039 1 89.06 242 LYS B O 1
ATOM 4533 N N . ALA B 1 243 ? 7.523 -16.297 7.48 1 92.62 243 ALA B N 1
ATOM 4534 C CA . ALA B 1 243 ? 6.559 -15.633 6.613 1 92.62 243 ALA B CA 1
ATOM 4535 C C . ALA B 1 243 ? 5.492 -16.609 6.121 1 92.62 243 ALA B C 1
ATOM 4537 O O . ALA B 1 243 ? 4.312 -16.25 6.051 1 92.62 243 ALA B O 1
ATOM 4538 N N . LEU B 1 244 ? 5.898 -17.812 5.773 1 90.94 244 LEU B N 1
ATOM 4539 C CA . LEU B 1 244 ? 4.953 -18.844 5.34 1 90.94 244 LEU B CA 1
ATOM 4540 C C . LEU B 1 244 ? 3.941 -19.141 6.438 1 90.94 244 LEU B C 1
ATOM 4542 O O . LEU B 1 244 ? 2.734 -19.172 6.188 1 90.94 244 LEU B O 1
ATOM 4546 N N . ILE B 1 245 ? 4.391 -19.359 7.637 1 89.06 245 ILE B N 1
ATOM 4547 C CA . ILE B 1 245 ? 3.537 -19.672 8.773 1 89.06 245 ILE B CA 1
ATOM 4548 C C . ILE B 1 245 ? 2.594 -18.5 9.047 1 89.06 245 ILE B C 1
ATOM 4550 O O . ILE B 1 245 ? 1.398 -18.703 9.281 1 89.06 245 ILE B O 1
ATOM 4554 N N . ASN B 1 246 ? 3.178 -17.312 9.062 1 92.31 246 ASN B N 1
ATOM 4555 C CA . ASN B 1 246 ? 2.363 -16.109 9.25 1 92.31 246 ASN B CA 1
ATOM 4556 C C . ASN B 1 246 ? 1.246 -16.016 8.219 1 92.31 246 ASN B C 1
ATOM 4558 O O . ASN B 1 246 ? 0.105 -15.703 8.555 1 92.31 246 ASN B O 1
ATOM 4562 N N . THR B 1 247 ? 1.54 -16.281 6.984 1 93.19 247 THR B N 1
ATOM 4563 C CA . THR B 1 247 ? 0.55 -16.25 5.914 1 93.19 247 THR B CA 1
ATOM 4564 C C . THR B 1 247 ? -0.539 -17.297 6.152 1 93.19 247 THR B C 1
ATOM 4566 O O . THR B 1 247 ? -1.729 -16.984 6.066 1 93.19 247 THR B O 1
ATOM 4569 N N . VAL B 1 248 ? -0.16 -18.5 6.438 1 88.56 248 VAL B N 1
ATOM 4570 C CA . VAL B 1 248 ? -1.125 -19.562 6.684 1 88.56 248 VAL B CA 1
ATOM 4571 C C . VAL B 1 248 ? -2.074 -19.156 7.805 1 88.56 248 VAL B C 1
ATOM 4573 O O . VAL B 1 248 ? -3.281 -19.406 7.73 1 88.56 248 VAL B O 1
ATOM 4576 N N . ARG B 1 249 ? -1.596 -18.484 8.797 1 87.06 249 ARG B N 1
ATOM 4577 C CA . ARG B 1 249 ? -2.363 -18.125 9.984 1 87.06 249 ARG B CA 1
ATOM 4578 C C . ARG B 1 249 ? -3.27 -16.922 9.719 1 87.06 249 ARG B C 1
ATOM 4580 O O . ARG B 1 249 ? -4.383 -16.859 10.242 1 87.06 249 ARG B O 1
ATOM 4587 N N . ASN B 1 250 ? -2.766 -16.016 8.852 1 90.5 250 ASN B N 1
ATOM 4588 C CA . ASN B 1 250 ? -3.406 -14.711 8.891 1 90.5 250 ASN B CA 1
ATOM 4589 C C . ASN B 1 250 ? -4.027 -14.344 7.547 1 90.5 250 ASN B C 1
ATOM 4591 O O . ASN B 1 250 ? -4.812 -13.398 7.461 1 90.5 250 ASN B O 1
ATOM 4595 N N . PHE B 1 251 ? -3.727 -14.93 6.441 1 88.56 251 PHE B N 1
ATOM 4596 C CA . PHE B 1 251 ? -4.219 -14.578 5.117 1 88.56 251 PHE B CA 1
ATOM 4597 C C . PHE B 1 251 ? -5.73 -14.75 5.035 1 88.56 251 PHE B C 1
ATOM 4599 O O . PHE B 1 251 ? -6.406 -14.023 4.305 1 88.56 251 PHE B O 1
ATOM 4606 N N . LYS B 1 252 ? -6.398 -15.586 5.762 1 80 252 LYS B N 1
ATOM 4607 C CA . LYS B 1 252 ? -7.809 -15.953 5.738 1 80 252 LYS B CA 1
ATOM 4608 C C . LYS B 1 252 ? -8.227 -16.469 4.359 1 80 252 LYS B C 1
ATOM 4610 O O . LYS B 1 252 ? -9.133 -15.914 3.736 1 80 252 LYS B O 1
ATOM 4615 N N . PHE B 1 253 ? -7.773 -17.547 3.945 1 79.25 253 PHE B N 1
ATOM 4616 C CA . PHE B 1 253 ? -7.879 -18.156 2.625 1 79.25 253 PHE B CA 1
ATOM 4617 C C . PHE B 1 253 ? -9.336 -18.422 2.271 1 79.25 253 PHE B C 1
ATOM 4619 O O . PHE B 1 253 ? -9.664 -18.688 1.109 1 79.25 253 PHE B O 1
ATOM 4626 N N . GLY B 1 254 ? -10.25 -18.312 3.109 1 77.06 254 GLY B N 1
ATOM 4627 C CA . GLY B 1 254 ? -11.656 -18.547 2.826 1 77.06 254 GLY B CA 1
ATOM 4628 C C . GLY B 1 254 ? -12.5 -17.297 2.914 1 77.06 254 GLY B C 1
ATOM 4629 O O . GLY B 1 254 ? -13.727 -17.359 2.826 1 77.06 254 GLY B O 1
ATOM 4630 N N . GLY B 1 255 ? -11.922 -16.125 2.992 1 84.75 255 GLY B N 1
ATOM 4631 C CA . GLY B 1 255 ? -12.641 -14.922 3.361 1 84.75 255 GLY B CA 1
ATOM 4632 C C . GLY B 1 255 ? -12.852 -13.977 2.197 1 84.75 255 GLY B C 1
ATOM 4633 O O . GLY B 1 255 ? -13.078 -12.781 2.396 1 84.75 255 GLY B O 1
ATOM 4634 N N . LEU B 1 256 ? -12.727 -14.547 0.917 1 91.94 256 LEU B N 1
ATOM 4635 C CA . LEU B 1 256 ? -12.742 -13.594 -0.188 1 91.94 256 LEU B CA 1
ATOM 4636 C C . LEU B 1 256 ? -13.961 -13.812 -1.077 1 91.94 256 LEU B C 1
ATOM 4638 O O . LEU B 1 256 ? -13.984 -13.367 -2.225 1 91.94 256 LEU B O 1
ATOM 4642 N N . THR B 1 257 ? -14.992 -14.477 -0.567 1 94.44 257 THR B N 1
ATOM 4643 C CA . THR B 1 257 ? -16.203 -14.727 -1.339 1 94.44 257 THR B CA 1
ATOM 4644 C C . THR B 1 257 ? -16.781 -13.422 -1.874 1 94.44 257 THR B C 1
ATOM 4646 O O . THR B 1 257 ? -17.219 -13.359 -3.027 1 94.44 257 THR B O 1
ATOM 4649 N N . ALA B 1 258 ? -16.797 -12.391 -1.078 1 93.5 258 ALA B N 1
ATOM 4650 C CA . ALA B 1 258 ? -17.359 -11.109 -1.469 1 93.5 258 ALA B CA 1
ATOM 4651 C C . ALA B 1 258 ? -16.641 -10.531 -2.678 1 93.5 258 ALA B C 1
ATOM 4653 O O . ALA B 1 258 ? -17.25 -9.898 -3.541 1 93.5 258 ALA B O 1
ATOM 4654 N N . SER B 1 259 ? -15.336 -10.68 -2.705 1 95.31 259 SER B N 1
ATOM 4655 C CA . SER B 1 259 ? -14.562 -10.188 -3.84 1 95.31 259 SER B CA 1
ATOM 4656 C C . SER B 1 259 ? -14.938 -10.922 -5.125 1 95.31 259 SER B C 1
ATOM 4658 O O . SER B 1 259 ? -15.086 -10.297 -6.18 1 95.31 259 SER B O 1
ATOM 4660 N N . PHE B 1 260 ? -15.086 -12.219 -5.012 1 97 260 PHE B N 1
ATOM 4661 C CA . PHE B 1 260 ? -15.5 -12.984 -6.176 1 97 260 PHE B CA 1
ATOM 4662 C C . PHE B 1 260 ? -16.906 -12.594 -6.621 1 97 260 PHE B C 1
ATOM 4664 O O . PHE B 1 260 ? -17.172 -12.477 -7.82 1 97 260 PHE B O 1
ATOM 4671 N N . GLU B 1 261 ? -17.781 -12.352 -5.684 1 97.06 261 GLU B N 1
ATOM 4672 C CA . GLU B 1 261 ? -19.141 -11.906 -6 1 97.06 261 GLU B CA 1
ATOM 4673 C C . GLU B 1 261 ? -19.125 -10.586 -6.758 1 97.06 261 GLU B C 1
ATOM 4675 O O . GLU B 1 261 ? -19.859 -10.414 -7.738 1 97.06 261 GLU B O 1
ATOM 4680 N N . GLU B 1 262 ? -18.328 -9.711 -6.289 1 96.38 262 GLU B N 1
ATOM 4681 C CA . GLU B 1 262 ? -18.25 -8.414 -6.945 1 96.38 262 GLU B CA 1
ATOM 4682 C C . GLU B 1 262 ? -17.688 -8.547 -8.359 1 96.38 262 GLU B C 1
ATOM 4684 O O . GLU B 1 262 ? -18.125 -7.832 -9.273 1 96.38 262 GLU B O 1
ATOM 4689 N N . LEU B 1 263 ? -16.734 -9.391 -8.555 1 97.56 263 LEU B N 1
ATOM 4690 C CA . LEU B 1 263 ? -16.203 -9.648 -9.891 1 97.56 263 LEU B CA 1
ATOM 4691 C C . LEU B 1 263 ? -17.297 -10.203 -10.805 1 97.56 263 LEU B C 1
ATOM 4693 O O . LEU B 1 263 ? -17.312 -9.906 -12 1 97.56 263 LEU B O 1
ATOM 4697 N N . GLY B 1 264 ? -18.156 -10.977 -10.219 1 97.81 264 GLY B N 1
ATOM 4698 C CA . GLY B 1 264 ? -19.266 -11.5 -10.977 1 97.81 264 GLY B CA 1
ATOM 4699 C C . GLY B 1 264 ? -20.219 -10.422 -11.477 1 97.81 264 GLY B C 1
ATOM 4700 O O . GLY B 1 264 ? -20.844 -10.578 -12.523 1 97.81 264 GLY B O 1
ATOM 4701 N N . ARG B 1 265 ? -20.281 -9.367 -10.773 1 97 265 ARG B N 1
ATOM 4702 C CA . ARG B 1 265 ? -21.156 -8.266 -11.133 1 97 265 ARG B CA 1
ATOM 4703 C C . ARG B 1 265 ? -20.531 -7.395 -12.227 1 97 265 ARG B C 1
ATOM 4705 O O . ARG B 1 265 ? -21.234 -6.656 -12.914 1 97 265 ARG B O 1
ATOM 4712 N N . ARG B 1 266 ? -19.266 -7.508 -12.359 1 96.31 266 ARG B N 1
ATOM 4713 C CA . ARG B 1 266 ? -18.562 -6.738 -13.375 1 96.31 266 ARG B CA 1
ATOM 4714 C C . ARG B 1 266 ? -18.484 -7.504 -14.695 1 96.31 266 ARG B C 1
ATOM 4716 O O . ARG B 1 266 ? -17.406 -7.949 -15.102 1 96.31 266 ARG B O 1
ATOM 4723 N N . GLN B 1 267 ? -19.469 -7.379 -15.445 1 94.88 267 GLN B N 1
ATOM 4724 C CA . GLN B 1 267 ? -19.625 -8.195 -16.656 1 94.88 267 GLN B CA 1
ATOM 4725 C C . GLN B 1 267 ? -18.656 -7.742 -17.75 1 94.88 267 GLN B C 1
ATOM 4727 O O . GLN B 1 267 ? -18.359 -8.5 -18.672 1 94.88 267 GLN B O 1
ATOM 4732 N N . GLU B 1 268 ? -18.188 -6.578 -17.609 1 95.56 268 GLU B N 1
ATOM 4733 C CA . GLU B 1 268 ? -17.297 -6.035 -18.641 1 95.56 268 GLU B CA 1
ATOM 4734 C C . GLU B 1 268 ? -15.867 -6.523 -18.453 1 95.56 268 GLU B C 1
ATOM 4736 O O . GLU B 1 268 ? -15.023 -6.367 -19.344 1 95.56 268 GLU B O 1
ATOM 4741 N N . LEU B 1 269 ? -15.531 -7.078 -17.312 1 97.62 269 LEU B N 1
ATOM 4742 C CA . LEU B 1 269 ? -14.195 -7.598 -17.047 1 97.62 269 LEU B CA 1
ATOM 4743 C C . LEU B 1 269 ? -14.062 -9.031 -17.547 1 97.62 269 LEU B C 1
ATOM 4745 O O . LEU B 1 269 ? -14.609 -9.953 -16.938 1 97.62 269 LEU B O 1
ATOM 4749 N N . PRO B 1 270 ? -13.312 -9.266 -18.641 1 98.31 270 PRO B N 1
ATOM 4750 C CA . PRO B 1 270 ? -13.07 -10.648 -19.047 1 98.31 270 PRO B CA 1
ATOM 4751 C C . PRO B 1 270 ? -12.242 -11.422 -18.016 1 98.31 270 PRO B C 1
ATOM 4753 O O . PRO B 1 270 ? -11.203 -10.938 -17.562 1 98.31 270 PRO B O 1
ATOM 4756 N N . ILE B 1 271 ? -12.734 -12.586 -17.672 1 98.69 271 ILE B N 1
ATOM 4757 C CA . ILE B 1 271 ? -12.07 -13.406 -16.656 1 98.69 271 ILE B CA 1
ATOM 4758 C C . ILE B 1 271 ? -11.875 -14.82 -17.188 1 98.69 271 ILE B C 1
ATOM 4760 O O . ILE B 1 271 ? -12.797 -15.414 -17.766 1 98.69 271 ILE B O 1
ATOM 4764 N N . LEU B 1 272 ? -10.672 -15.352 -17.062 1 98.75 272 LEU B N 1
ATOM 4765 C CA . LEU B 1 272 ? -10.344 -16.734 -17.391 1 98.75 272 LEU B CA 1
ATOM 4766 C C . LEU B 1 272 ? -10 -17.516 -16.125 1 98.75 272 LEU B C 1
ATOM 4768 O O . LEU B 1 272 ? -9.148 -17.094 -15.336 1 98.75 272 LEU B O 1
ATOM 4772 N N . LEU B 1 273 ? -10.703 -18.578 -15.898 1 98.56 273 LEU B N 1
ATOM 4773 C CA . LEU B 1 273 ? -10.43 -19.516 -14.812 1 98.56 273 LEU B CA 1
ATOM 4774 C C . LEU B 1 273 ? -9.711 -20.75 -15.344 1 98.56 273 LEU B C 1
ATOM 4776 O O . LEU B 1 273 ? -10.094 -21.312 -16.375 1 98.56 273 LEU B O 1
ATOM 4780 N N . VAL B 1 274 ? -8.609 -21.172 -14.719 1 98.62 274 VAL B N 1
ATOM 4781 C CA . VAL B 1 274 ? -7.848 -22.359 -15.078 1 98.62 274 VAL B CA 1
ATOM 4782 C C . VAL B 1 274 ? -7.664 -23.234 -13.844 1 98.62 274 VAL B C 1
ATOM 4784 O O . VAL B 1 274 ? -7.305 -22.75 -12.773 1 98.62 274 VAL B O 1
ATOM 4787 N N . TRP B 1 275 ? -7.875 -24.578 -14.039 1 98.06 275 TRP B N 1
ATOM 4788 C CA . TRP B 1 275 ? -7.812 -25.438 -12.867 1 98.06 275 TRP B CA 1
ATOM 4789 C C . TRP B 1 275 ? -7.496 -26.875 -13.273 1 98.06 275 TRP B C 1
ATOM 4791 O O . TRP B 1 275 ? -8.016 -27.375 -14.273 1 98.06 275 TRP B O 1
ATOM 4801 N N . GLY B 1 276 ? -6.547 -27.484 -12.57 1 97.94 276 GLY B N 1
ATOM 4802 C CA . GLY B 1 276 ? -6.348 -28.906 -12.742 1 97.94 276 GLY B CA 1
ATOM 4803 C C . GLY B 1 276 ? -7.395 -29.75 -12.023 1 97.94 276 GLY B C 1
ATOM 4804 O O . GLY B 1 276 ? -7.707 -29.5 -10.859 1 97.94 276 GLY B O 1
ATOM 4805 N N . ASN B 1 277 ? -7.922 -30.734 -12.641 1 97.31 277 ASN B N 1
ATOM 4806 C CA . ASN B 1 277 ? -9.062 -31.453 -12.078 1 97.31 277 ASN B CA 1
ATOM 4807 C C . ASN B 1 277 ? -8.625 -32.469 -11.031 1 97.31 277 ASN B C 1
ATOM 4809 O O . ASN B 1 277 ? -9.461 -33.094 -10.383 1 97.31 277 ASN B O 1
ATOM 4813 N N . LYS B 1 278 ? -7.32 -32.594 -10.789 1 97.25 278 LYS B N 1
ATOM 4814 C CA . LYS B 1 278 ? -6.82 -33.438 -9.711 1 97.25 278 LYS B CA 1
ATOM 4815 C C . LYS B 1 278 ? -6.211 -32.625 -8.586 1 97.25 278 LYS B C 1
ATOM 4817 O O . LYS B 1 278 ? -5.48 -33.125 -7.746 1 97.25 278 LYS B O 1
ATOM 4822 N N . ASP B 1 279 ? -6.484 -31.359 -8.586 1 95.81 279 ASP B N 1
ATOM 4823 C CA . ASP B 1 279 ? -5.992 -30.453 -7.551 1 95.81 279 ASP B CA 1
ATOM 4824 C C . ASP B 1 279 ? -6.633 -30.766 -6.199 1 95.81 279 ASP B C 1
ATOM 4826 O O . ASP B 1 279 ? -7.844 -30.609 -6.031 1 95.81 279 ASP B O 1
ATOM 4830 N N . ILE B 1 280 ? -5.848 -31.141 -5.219 1 91.88 280 ILE B N 1
ATOM 4831 C CA . ILE B 1 280 ? -6.359 -31.469 -3.891 1 91.88 280 ILE B CA 1
ATOM 4832 C C . ILE B 1 280 ? -5.902 -30.406 -2.887 1 91.88 280 ILE B C 1
ATOM 4834 O O . ILE B 1 280 ? -6.32 -30.422 -1.728 1 91.88 280 ILE B O 1
ATOM 4838 N N . VAL B 1 281 ? -4.945 -29.562 -3.285 1 90.94 281 VAL B N 1
ATOM 4839 C CA . VAL B 1 281 ? -4.465 -28.5 -2.414 1 90.94 281 VAL B CA 1
ATOM 4840 C C . VAL B 1 281 ? -5.543 -27.422 -2.264 1 90.94 281 VAL B C 1
ATOM 4842 O O . VAL B 1 281 ? -5.902 -27.047 -1.145 1 90.94 281 VAL B O 1
ATOM 4845 N N . VAL B 1 282 ? -5.969 -26.875 -3.328 1 92.5 282 VAL B N 1
ATOM 4846 C CA . VAL B 1 282 ? -7.242 -26.172 -3.445 1 92.5 282 VAL B CA 1
ATOM 4847 C C . VAL B 1 282 ? -8.234 -27.016 -4.234 1 92.5 282 VAL B C 1
ATOM 4849 O O . VAL B 1 282 ? -8.219 -27.016 -5.469 1 92.5 282 VAL B O 1
ATOM 4852 N N . PRO B 1 283 ? -9.008 -27.656 -3.57 1 93.19 283 PRO B N 1
ATOM 4853 C CA . PRO B 1 283 ? -9.789 -28.719 -4.207 1 93.19 283 PRO B CA 1
ATOM 4854 C C . PRO B 1 283 ? -10.516 -28.234 -5.465 1 93.19 283 PRO B C 1
ATOM 4856 O O . PRO B 1 283 ? -11.164 -27.188 -5.445 1 93.19 283 PRO B O 1
ATOM 4859 N N . PHE B 1 284 ? -10.461 -29.062 -6.484 1 94.81 284 PHE B N 1
ATOM 4860 C CA . PHE B 1 284 ? -10.984 -28.75 -7.809 1 94.81 284 PHE B CA 1
ATOM 4861 C C . PHE B 1 284 ? -12.469 -28.391 -7.73 1 94.81 284 PHE B C 1
ATOM 4863 O O . PHE B 1 284 ? -12.945 -27.547 -8.484 1 94.81 284 PHE B O 1
ATOM 4870 N N . HIS B 1 285 ? -13.211 -28.953 -6.867 1 94 285 HIS B N 1
ATOM 4871 C CA . HIS B 1 285 ? -14.648 -28.719 -6.805 1 94 285 HIS B CA 1
ATOM 4872 C C . HIS B 1 285 ? -14.953 -27.25 -6.52 1 94 285 HIS B C 1
ATOM 4874 O O . HIS B 1 285 ? -16.062 -26.781 -6.754 1 94 285 HIS B O 1
ATOM 4880 N N . ASN B 1 286 ? -13.953 -26.516 -6.004 1 94.38 286 ASN B N 1
ATOM 4881 C CA . ASN B 1 286 ? -14.141 -25.078 -5.758 1 94.38 286 ASN B CA 1
ATOM 4882 C C . ASN B 1 286 ? -14.406 -24.312 -7.051 1 94.38 286 ASN B C 1
ATOM 4884 O O . ASN B 1 286 ? -14.922 -23.203 -7.023 1 94.38 286 ASN B O 1
ATOM 4888 N N . HIS B 1 287 ? -14.023 -24.891 -8.227 1 95.94 287 HIS B N 1
ATOM 4889 C CA . HIS B 1 287 ? -14.281 -24.219 -9.492 1 95.94 287 HIS B CA 1
ATOM 4890 C C . HIS B 1 287 ? -15.773 -23.969 -9.695 1 95.94 287 HIS B C 1
ATOM 4892 O O . HIS B 1 287 ? -16.172 -22.953 -10.266 1 95.94 287 HIS B O 1
ATOM 4898 N N . GLU B 1 288 ? -16.609 -24.875 -9.18 1 96.06 288 GLU B N 1
ATOM 4899 C CA . GLU B 1 288 ? -18.062 -24.734 -9.305 1 96.06 288 GLU B CA 1
ATOM 4900 C C . GLU B 1 288 ? -18.562 -23.469 -8.594 1 96.06 288 GLU B C 1
ATOM 4902 O O . GLU B 1 288 ? -19.391 -22.734 -9.125 1 96.06 288 GLU B O 1
ATOM 4907 N N . THR B 1 289 ? -18 -23.328 -7.418 1 95.38 289 THR B N 1
ATOM 4908 C CA . THR B 1 289 ? -18.391 -22.156 -6.645 1 95.38 289 THR B CA 1
ATOM 4909 C C . THR B 1 289 ? -17.953 -20.875 -7.348 1 95.38 289 THR B C 1
ATOM 4911 O O . THR B 1 289 ? -18.719 -19.922 -7.438 1 95.38 289 THR B O 1
ATOM 4914 N N . ILE B 1 290 ? -16.719 -20.844 -7.867 1 96.94 290 ILE B N 1
ATOM 4915 C CA . ILE B 1 290 ? -16.219 -19.656 -8.555 1 96.94 290 ILE B CA 1
ATOM 4916 C C . ILE B 1 290 ? -17.094 -19.359 -9.773 1 96.94 290 ILE B C 1
ATOM 4918 O O . ILE B 1 290 ? -17.469 -18.219 -10.008 1 96.94 290 ILE B O 1
ATOM 4922 N N . LEU B 1 291 ? -17.453 -20.375 -10.531 1 97.06 291 LEU B N 1
ATOM 4923 C CA . LEU B 1 291 ? -18.234 -20.188 -11.75 1 97.06 291 LEU B CA 1
ATOM 4924 C C . LEU B 1 291 ? -19.672 -19.766 -11.43 1 97.06 291 LEU B C 1
ATOM 4926 O O . LEU B 1 291 ? -20.312 -19.078 -12.227 1 97.06 291 LEU B O 1
ATOM 4930 N N . LYS B 1 292 ? -20.141 -20.156 -10.289 1 97.06 292 LYS B N 1
ATOM 4931 C CA . LYS B 1 292 ? -21.438 -19.656 -9.836 1 97.06 292 LYS B CA 1
ATOM 4932 C C . LYS B 1 292 ? -21.375 -18.172 -9.492 1 97.06 292 LYS B C 1
ATOM 4934 O O . LYS B 1 292 ? -22.297 -17.422 -9.805 1 97.06 292 LYS B O 1
ATOM 4939 N N . LEU B 1 293 ? -20.328 -17.797 -8.844 1 97.06 293 LEU B N 1
ATOM 4940 C CA . LEU B 1 293 ? -20.141 -16.422 -8.414 1 97.06 293 LEU B CA 1
ATOM 4941 C C . LEU B 1 293 ? -19.797 -15.523 -9.594 1 97.06 293 LEU B C 1
ATOM 4943 O O . LEU B 1 293 ? -20.125 -14.336 -9.602 1 97.06 293 LEU B O 1
ATOM 4947 N N . ILE B 1 294 ? -19.062 -16.062 -10.586 1 98.12 294 ILE B N 1
ATOM 4948 C CA . ILE B 1 294 ? -18.641 -15.344 -11.781 1 98.12 294 ILE B CA 1
ATOM 4949 C C . ILE B 1 294 ? -19.125 -16.078 -13.023 1 98.12 294 ILE B C 1
ATOM 4951 O O . ILE B 1 294 ? -18.328 -16.672 -13.758 1 98.12 294 ILE B O 1
ATOM 4955 N N . PRO B 1 295 ? -20.328 -15.914 -13.336 1 96.88 295 PRO B N 1
ATOM 4956 C CA . PRO B 1 295 ? -20.938 -16.75 -14.375 1 96.88 295 PRO B CA 1
ATOM 4957 C C . PRO B 1 295 ? -20.359 -16.469 -15.766 1 96.88 295 PRO B C 1
ATOM 4959 O O . PRO B 1 295 ? -20.438 -17.312 -16.656 1 96.88 295 PRO B O 1
ATOM 4962 N N . HIS B 1 296 ? -19.812 -15.289 -16 1 96.81 296 HIS B N 1
ATOM 4963 C CA . HIS B 1 296 ? -19.312 -14.953 -17.328 1 96.81 296 HIS B CA 1
ATOM 4964 C C . HIS B 1 296 ? -17.875 -15.383 -17.516 1 96.81 296 HIS B C 1
ATOM 4966 O O . HIS B 1 296 ? -17.281 -15.188 -18.594 1 96.81 296 HIS B O 1
ATOM 4972 N N . ALA B 1 297 ? -17.25 -15.969 -16.484 1 97.62 297 ALA B N 1
ATOM 4973 C CA . ALA B 1 297 ? -15.875 -16.422 -16.609 1 97.62 297 ALA B CA 1
ATOM 4974 C C . ALA B 1 297 ? -15.766 -17.562 -17.609 1 97.62 297 ALA B C 1
ATOM 4976 O O . ALA B 1 297 ? -16.625 -18.453 -17.656 1 97.62 297 ALA B O 1
ATOM 4977 N N . GLN B 1 298 ? -14.719 -17.469 -18.406 1 97.25 298 GLN B N 1
ATOM 4978 C CA . GLN B 1 298 ? -14.336 -18.625 -19.203 1 97.25 298 GLN B CA 1
ATOM 4979 C C . GLN B 1 298 ? -13.492 -19.609 -18.375 1 97.25 298 GLN B C 1
ATOM 4981 O O . GLN B 1 298 ? -12.82 -19.203 -17.422 1 97.25 298 GLN B O 1
ATOM 4986 N N . PHE B 1 299 ? -13.602 -20.969 -18.797 1 97.88 299 PHE B N 1
ATOM 4987 C CA . PHE B 1 299 ? -13.008 -21.953 -17.891 1 97.88 299 PHE B CA 1
ATOM 4988 C C . PHE B 1 299 ? -12.203 -22.969 -18.688 1 97.88 299 PHE B C 1
ATOM 4990 O O . PHE B 1 299 ? -12.703 -23.547 -19.656 1 97.88 299 PHE B O 1
ATOM 4997 N N . ILE B 1 300 ? -10.938 -23.156 -18.312 1 98.06 300 ILE B N 1
ATOM 4998 C CA . ILE B 1 300 ? -10.094 -24.234 -18.812 1 98.06 300 ILE B CA 1
ATOM 4999 C C . ILE B 1 300 ? -9.875 -25.266 -17.719 1 98.06 300 ILE B C 1
ATOM 5001 O O . ILE B 1 300 ? -9.281 -24.953 -16.672 1 98.06 300 ILE B O 1
ATOM 5005 N N . GLU B 1 301 ? -10.359 -26.422 -17.906 1 97.94 301 GLU B N 1
ATOM 5006 C CA . GLU B 1 301 ? -10.062 -27.562 -17.047 1 97.94 301 GLU B CA 1
ATOM 5007 C C . GLU B 1 301 ? -8.859 -28.344 -17.562 1 97.94 301 GLU B C 1
ATOM 5009 O O . GLU B 1 301 ? -8.82 -28.75 -18.719 1 97.94 301 GLU B O 1
ATOM 5014 N N . LEU B 1 302 ? -7.879 -28.5 -16.781 1 98 302 LEU B N 1
ATOM 5015 C CA . LEU B 1 302 ? -6.699 -29.281 -17.125 1 98 302 LEU B CA 1
ATOM 5016 C C . LEU B 1 302 ? -6.832 -30.719 -16.641 1 98 302 LEU B C 1
ATOM 5018 O O . LEU B 1 302 ? -6.719 -30.984 -15.438 1 98 302 LEU B O 1
ATOM 5022 N N . ASP B 1 303 ? -7.008 -31.594 -17.578 1 96.69 303 ASP B N 1
ATOM 5023 C CA . ASP B 1 303 ? -7.219 -33 -17.25 1 96.69 303 ASP B CA 1
ATOM 5024 C C . ASP B 1 303 ? -5.957 -33.625 -16.641 1 96.69 303 ASP B C 1
ATOM 5026 O O . ASP B 1 303 ? -4.855 -33.406 -17.156 1 96.69 303 ASP B O 1
ATOM 5030 N N . ASN B 1 304 ? -6.145 -34.344 -15.555 1 97.06 304 ASN B N 1
ATOM 5031 C CA . ASN B 1 304 ? -5.066 -34.969 -14.797 1 97.06 304 ASN B CA 1
ATOM 5032 C C . ASN B 1 304 ? -4.031 -33.938 -14.344 1 97.06 304 ASN B C 1
ATOM 5034 O O . ASN B 1 304 ? -2.832 -34.219 -14.336 1 97.06 304 ASN B O 1
ATOM 5038 N N . GLY B 1 305 ? -4.457 -32.781 -14.141 1 98 305 GLY B N 1
ATOM 5039 C CA . GLY B 1 305 ? -3.604 -31.734 -13.648 1 98 305 GLY B CA 1
ATOM 5040 C C . GLY B 1 305 ? -3.754 -31.484 -12.156 1 98 305 GLY B C 1
ATOM 5041 O O . GLY B 1 305 ? -4.871 -31.375 -11.648 1 98 305 GLY B O 1
ATOM 5042 N N . GLY B 1 306 ? -2.686 -31.453 -11.469 1 97.5 306 GLY B N 1
ATOM 5043 C CA . GLY B 1 306 ? -2.668 -31.078 -10.062 1 97.5 306 GLY B CA 1
ATOM 5044 C C . GLY B 1 306 ? -2.586 -29.578 -9.836 1 97.5 306 GLY B C 1
ATOM 5045 O O . GLY B 1 306 ? -2.967 -28.797 -10.711 1 97.5 306 GLY B O 1
ATOM 5046 N N . HIS B 1 307 ? -2.209 -29.141 -8.633 1 96.38 307 HIS B N 1
ATOM 5047 C CA . HIS B 1 307 ? -2.24 -27.75 -8.188 1 96.38 307 HIS B CA 1
ATOM 5048 C C . HIS B 1 307 ? -1.22 -26.906 -8.945 1 96.38 307 HIS B C 1
ATOM 5050 O O . HIS B 1 307 ? -1.443 -25.719 -9.18 1 96.38 307 HIS B O 1
ATOM 5056 N N . VAL B 1 308 ? -0.106 -27.5 -9.336 1 97.75 308 VAL B N 1
ATOM 5057 C CA . VAL B 1 308 ? 0.958 -26.703 -9.93 1 97.75 308 VAL B CA 1
ATOM 5058 C C . VAL B 1 308 ? 1.315 -27.25 -11.305 1 97.75 308 VAL B C 1
ATOM 5060 O O . VAL B 1 308 ? 2.293 -26.828 -11.922 1 97.75 308 VAL B O 1
ATOM 5063 N N . ASP B 1 309 ? 0.595 -28.234 -11.844 1 98.12 309 ASP B N 1
ATOM 5064 C CA . ASP B 1 309 ? 0.982 -28.969 -13.039 1 98.12 309 ASP B CA 1
ATOM 5065 C C . ASP B 1 309 ? 0.964 -28.047 -14.273 1 98.12 309 ASP B C 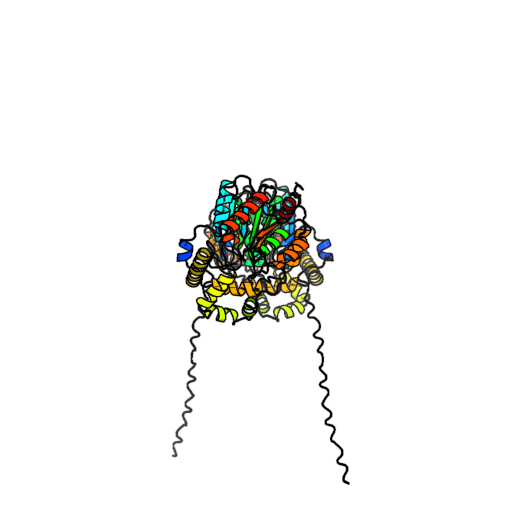1
ATOM 5067 O O . ASP B 1 309 ? 1.653 -28.328 -15.258 1 98.12 309 ASP B O 1
ATOM 5071 N N . MET B 1 310 ? 0.201 -26.984 -14.258 1 97.44 310 MET B N 1
ATOM 5072 C CA . MET B 1 310 ? 0.189 -26.062 -15.383 1 97.44 310 MET B CA 1
ATOM 5073 C C . MET B 1 310 ? 1.521 -25.328 -15.5 1 97.44 310 MET B C 1
ATOM 5075 O O . MET B 1 310 ? 1.822 -24.734 -16.531 1 97.44 310 MET B O 1
ATOM 5079 N N . PHE B 1 311 ? 2.346 -25.328 -14.445 1 98 311 PHE B N 1
ATOM 5080 C CA . PHE B 1 311 ? 3.668 -24.719 -14.477 1 98 311 PHE B CA 1
ATOM 5081 C C . PHE B 1 311 ? 4.742 -25.766 -14.758 1 98 311 PHE B C 1
ATOM 5083 O O . PHE B 1 311 ? 5.902 -25.422 -15 1 98 311 PHE B O 1
ATOM 5090 N N . ALA B 1 312 ? 4.426 -27.047 -14.734 1 97.81 312 ALA B N 1
ATOM 5091 C CA . ALA B 1 312 ? 5.441 -28.094 -14.68 1 97.81 312 ALA B CA 1
ATOM 5092 C C . ALA B 1 312 ? 5.309 -29.047 -15.859 1 97.81 312 ALA B C 1
ATOM 5094 O O . ALA B 1 312 ? 6.277 -29.281 -16.594 1 97.81 312 ALA B O 1
ATOM 5095 N N . VAL B 1 313 ? 4.117 -29.578 -16.078 1 98.12 313 VAL B N 1
ATOM 5096 C CA . VAL B 1 313 ? 3.877 -30.625 -17.062 1 98.12 313 VAL B CA 1
ATOM 5097 C C . VAL B 1 313 ? 3.758 -30 -18.453 1 98.12 313 VAL B C 1
ATOM 5099 O O . VAL B 1 313 ? 2.887 -29.156 -18.688 1 98.12 313 VAL B O 1
ATOM 5102 N N . PRO B 1 314 ? 4.527 -30.406 -19.438 1 97.62 314 PRO B N 1
ATOM 5103 C CA . PRO B 1 314 ? 4.66 -29.703 -20.703 1 97.62 314 PRO B CA 1
ATOM 5104 C C . PRO B 1 314 ? 3.318 -29.484 -21.406 1 97.62 314 PRO B C 1
ATOM 5106 O O . PRO B 1 314 ? 2.986 -28.359 -21.766 1 97.62 314 PRO B O 1
ATOM 5109 N N . HIS B 1 315 ? 2.521 -30.469 -21.594 1 96.88 315 HIS B N 1
ATOM 5110 C CA . HIS B 1 315 ? 1.281 -30.312 -22.344 1 96.88 315 HIS B CA 1
ATOM 5111 C C . HIS B 1 315 ? 0.274 -29.469 -21.562 1 96.88 315 HIS B C 1
ATOM 5113 O O . HIS B 1 315 ? -0.481 -28.703 -22.172 1 96.88 315 HIS B O 1
ATOM 5119 N N . LEU B 1 316 ? 0.205 -29.594 -20.234 1 98.06 316 LEU B N 1
ATOM 5120 C CA . LEU B 1 316 ? -0.68 -28.766 -19.438 1 98.06 316 LEU B CA 1
ATOM 5121 C C . LEU B 1 316 ? -0.214 -27.312 -19.422 1 98.06 316 LEU B C 1
ATOM 5123 O O . LEU B 1 316 ? -1.033 -26.391 -19.484 1 98.06 316 LEU B O 1
ATOM 5127 N N . ARG B 1 317 ? 1.078 -27.141 -19.344 1 98.12 317 ARG B N 1
ATOM 5128 C CA . ARG B 1 317 ? 1.646 -25.797 -19.453 1 98.12 317 ARG B CA 1
ATOM 5129 C C . ARG B 1 317 ? 1.278 -25.156 -20.781 1 98.12 317 ARG B C 1
ATOM 5131 O O . ARG B 1 317 ? 0.917 -23.969 -20.828 1 98.12 317 ARG B O 1
ATOM 5138 N N . GLN B 1 318 ? 1.429 -25.906 -21.828 1 97.62 318 GLN B N 1
ATOM 5139 C CA . GLN B 1 318 ? 1.074 -25.406 -23.141 1 97.62 318 GLN B CA 1
ATOM 5140 C C . GLN B 1 318 ? -0.394 -24.984 -23.203 1 97.62 318 GLN B C 1
ATOM 5142 O O . GLN B 1 318 ? -0.729 -23.938 -23.75 1 97.62 318 GLN B O 1
ATOM 5147 N N . MET B 1 319 ? -1.267 -25.781 -22.672 1 97.69 319 MET B N 1
ATOM 5148 C CA . MET B 1 319 ? -2.691 -25.453 -22.625 1 97.69 319 MET B CA 1
ATOM 5149 C C . MET B 1 319 ? -2.939 -24.172 -21.844 1 97.69 319 MET B C 1
ATOM 5151 O O . MET B 1 319 ? -3.701 -23.312 -22.281 1 97.69 319 MET B O 1
ATOM 5155 N N . PHE B 1 320 ? -2.307 -24.109 -20.734 1 98.31 320 PHE B N 1
ATOM 5156 C CA . PHE B 1 320 ? -2.404 -22.922 -19.906 1 98.31 320 PHE B CA 1
ATOM 5157 C C . PHE B 1 320 ? -1.948 -21.688 -20.672 1 98.31 320 PHE B C 1
ATOM 5159 O O . PHE B 1 320 ? -2.674 -20.688 -20.734 1 98.31 320 PHE B O 1
ATOM 5166 N N . HIS B 1 321 ? -0.766 -21.734 -21.266 1 98.5 321 HIS B N 1
ATOM 5167 C CA . HIS B 1 321 ? -0.193 -20.609 -22 1 98.5 321 HIS B CA 1
ATOM 5168 C C . HIS B 1 321 ? -1.075 -20.203 -23.172 1 98.5 321 HIS B C 1
ATOM 5170 O O . HIS B 1 321 ? -1.347 -19.016 -23.375 1 98.5 321 HIS B O 1
ATOM 5176 N N . GLU B 1 322 ? -1.553 -21.172 -23.938 1 97.94 322 GLU B N 1
ATOM 5177 C CA . GLU B 1 322 ? -2.426 -20.906 -25.062 1 97.94 322 GLU B CA 1
ATOM 5178 C C . GLU B 1 322 ? -3.719 -20.234 -24.625 1 97.94 322 GLU B C 1
ATOM 5180 O O . GLU B 1 322 ? -4.219 -19.328 -25.297 1 97.94 322 GLU B O 1
ATOM 5185 N N . GLY B 1 323 ? -4.258 -20.703 -23.516 1 98.25 323 GLY B N 1
ATOM 5186 C CA . GLY B 1 323 ? -5.449 -20.078 -22.953 1 98.25 323 GLY B CA 1
ATOM 5187 C C . GLY B 1 323 ? -5.234 -18.625 -22.578 1 98.25 323 GLY B C 1
ATOM 5188 O O . GLY B 1 323 ? -6.07 -17.766 -22.891 1 98.25 323 GLY B O 1
ATOM 5189 N N . VAL B 1 324 ? -4.133 -18.312 -21.922 1 98.69 324 VAL B N 1
ATOM 5190 C CA . VAL B 1 324 ? -3.812 -16.969 -21.484 1 98.69 324 VAL B CA 1
ATOM 5191 C C . VAL B 1 324 ? -3.631 -16.062 -22.703 1 98.69 324 VAL B C 1
ATOM 5193 O O . VAL B 1 324 ? -4.176 -14.961 -22.766 1 98.69 324 VAL B O 1
ATOM 5196 N N . VAL B 1 325 ? -2.875 -16.531 -23.703 1 98.31 325 VAL B N 1
ATOM 5197 C CA . VAL B 1 325 ? -2.609 -15.75 -24.922 1 98.31 325 VAL B CA 1
ATOM 5198 C C . VAL B 1 325 ? -3.922 -15.445 -25.625 1 98.31 325 VAL B C 1
ATOM 5200 O O . VAL B 1 325 ? -4.168 -14.305 -26.031 1 98.31 325 VAL B O 1
ATOM 5203 N N . ALA B 1 326 ? -4.773 -16.453 -25.797 1 98.12 326 ALA B N 1
ATOM 5204 C CA . ALA B 1 326 ? -6.066 -16.25 -26.438 1 98.12 326 ALA B CA 1
ATOM 5205 C C . ALA B 1 326 ? -6.926 -15.258 -25.656 1 98.12 326 ALA B C 1
ATOM 5207 O O . ALA B 1 326 ? -7.562 -14.375 -26.234 1 98.12 326 ALA B O 1
ATOM 5208 N N . HIS B 1 327 ? -6.934 -15.445 -24.344 1 98.25 327 HIS B N 1
ATOM 5209 C CA . HIS B 1 327 ? -7.684 -14.547 -23.484 1 98.25 327 HIS B CA 1
ATOM 5210 C C . HIS B 1 327 ? -7.215 -13.102 -23.641 1 98.25 327 HIS B C 1
ATOM 5212 O O . HIS B 1 327 ? -8.031 -12.195 -23.781 1 98.25 327 HIS B O 1
ATOM 5218 N N . PHE B 1 328 ? -5.914 -12.867 -23.625 1 97.19 328 PHE B N 1
ATOM 5219 C CA . PHE B 1 328 ? -5.34 -11.531 -23.719 1 97.19 328 PHE B CA 1
ATOM 5220 C C . PHE B 1 328 ? -5.582 -10.938 -25.109 1 97.19 328 PHE B C 1
ATOM 5222 O O . PHE B 1 328 ? -5.77 -9.727 -25.25 1 97.19 328 PHE B O 1
ATOM 5229 N N . ALA B 1 329 ? -5.699 -11.758 -26.141 1 96.12 329 ALA B N 1
ATOM 5230 C CA . ALA B 1 329 ? -5.922 -11.305 -27.516 1 96.12 329 ALA B CA 1
ATOM 5231 C C . ALA B 1 329 ? -7.41 -11.086 -27.781 1 96.12 329 ALA B C 1
ATOM 5233 O O . ALA B 1 329 ? -7.785 -10.547 -28.828 1 96.12 329 ALA B O 1
ATOM 5234 N N . GLY B 1 330 ? -8.227 -11.516 -26.922 1 95.56 330 GLY B N 1
ATOM 5235 C CA . GLY B 1 330 ? -9.664 -11.43 -27.141 1 95.56 330 GLY B CA 1
ATOM 5236 C C . GLY B 1 330 ? -10.164 -12.438 -28.156 1 95.56 330 GLY B C 1
ATOM 5237 O O . GLY B 1 330 ? -11.102 -12.156 -28.906 1 95.56 330 GLY B O 1
ATOM 5238 N N . GLU B 1 331 ? -9.539 -13.539 -28.172 1 93.75 331 GLU B N 1
ATOM 5239 C CA . GLU B 1 331 ? -9.891 -14.633 -29.078 1 93.75 331 GLU B CA 1
ATOM 5240 C C . GLU B 1 331 ? -10.617 -15.75 -28.328 1 93.75 331 GLU B C 1
ATOM 5242 O O . GLU B 1 331 ? -10.586 -15.805 -27.094 1 93.75 331 GLU B O 1
ATOM 5247 N N . PRO B 1 332 ? -11.289 -16.594 -29.062 1 92.5 332 PRO B N 1
ATOM 5248 C CA . PRO B 1 332 ? -11.914 -17.734 -28.391 1 92.5 332 PRO B CA 1
ATOM 5249 C C . PRO B 1 332 ? -10.914 -18.578 -27.594 1 92.5 332 PRO B C 1
ATOM 5251 O O . PRO B 1 332 ? -9.797 -18.828 -28.062 1 92.5 332 PRO B O 1
ATOM 5254 N N . ILE B 1 333 ? -11.273 -19 -26.438 1 92.25 333 ILE B N 1
ATOM 5255 C CA . ILE B 1 333 ? -10.391 -19.75 -25.547 1 92.25 333 ILE B CA 1
ATOM 5256 C C . ILE B 1 333 ? -10.344 -21.219 -25.984 1 92.25 333 ILE B C 1
ATOM 5258 O O . ILE B 1 333 ? -11.383 -21.891 -26.047 1 92.25 333 ILE B O 1
ATOM 5262 N N . PRO B 1 334 ? -9.211 -21.656 -26.203 1 87.94 334 PRO B N 1
ATOM 5263 C CA . PRO B 1 334 ? -9.102 -23.094 -26.516 1 87.94 334 PRO B CA 1
ATOM 5264 C C . PRO B 1 334 ? -9.297 -23.984 -25.297 1 87.94 334 PRO B C 1
ATOM 5266 O O . PRO B 1 334 ? -9.219 -23.5 -24.156 1 87.94 334 PRO B O 1
ATOM 5269 N N . HIS B 1 335 ? -9.711 -25.203 -25.453 1 78 335 HIS B N 1
ATOM 5270 C CA . HIS B 1 335 ? -9.719 -26.234 -24.422 1 78 335 HIS B CA 1
ATOM 5271 C C . HIS B 1 335 ? -10.828 -26 -23.406 1 78 335 HIS B C 1
ATOM 5273 O O . HIS B 1 335 ? -10.711 -26.391 -22.25 1 78 335 HIS B O 1
ATOM 5279 N N . THR B 1 336 ? -11.773 -25.188 -23.891 1 76.94 336 THR B N 1
ATOM 5280 C CA . THR B 1 336 ? -12.875 -24.953 -22.969 1 76.94 336 THR B CA 1
ATOM 5281 C C . THR B 1 336 ? -13.82 -26.156 -22.938 1 76.94 336 THR B C 1
ATOM 5283 O O . THR B 1 336 ? -13.93 -26.891 -23.922 1 76.94 336 THR B O 1
ATOM 5286 N N . LYS B 1 337 ? -14.188 -26.844 -21.953 1 64.62 337 LYS B N 1
ATOM 5287 C CA . LYS B 1 337 ? -15.109 -27.969 -21.875 1 64.62 337 LYS B CA 1
ATOM 5288 C C . LYS B 1 337 ? -16.438 -27.641 -22.562 1 64.62 337 LYS B C 1
ATOM 5290 O O . LYS B 1 337 ? -17.172 -28.531 -22.953 1 64.62 337 LYS B O 1
ATOM 5295 N N . GLY B 1 338 ? -16.984 -26.609 -22.797 1 49.78 338 GLY B N 1
ATOM 5296 C CA . GLY B 1 338 ? -18.266 -26.562 -23.484 1 49.78 338 GLY B CA 1
ATOM 5297 C C . GLY B 1 338 ? -18.188 -27.047 -24.922 1 49.78 338 GLY B C 1
ATOM 5298 O O . GLY B 1 338 ? -19.219 -27.359 -25.531 1 49.78 338 GLY B O 1
ATOM 5299 N N . ASP B 1 339 ? -17.031 -26.969 -25.594 1 43.75 339 ASP B N 1
ATOM 5300 C CA . ASP B 1 339 ? -16.953 -27.25 -27.016 1 43.75 339 ASP B CA 1
ATOM 5301 C C . ASP B 1 339 ? -16.812 -28.75 -27.281 1 43.75 339 ASP B C 1
ATOM 5303 O O . ASP B 1 339 ? -16.953 -29.203 -28.422 1 43.75 339 ASP B O 1
ATOM 5307 N N . ALA B 1 340 ? -16.391 -29.672 -26.438 1 40 340 ALA B N 1
ATOM 5308 C CA . ALA B 1 340 ? -16.188 -31.078 -26.781 1 40 340 ALA B CA 1
ATOM 5309 C C . ALA B 1 340 ? -17.516 -31.766 -27.078 1 40 340 ALA B C 1
ATOM 5311 O O . ALA B 1 340 ? -17.562 -32.75 -27.812 1 40 340 ALA B O 1
ATOM 5312 N N . GLU B 1 341 ? -18.531 -31.406 -26.359 1 40.72 341 GLU B N 1
ATOM 5313 C CA . GLU B 1 341 ? -19.719 -32.219 -26.609 1 40.72 341 GLU B CA 1
ATOM 5314 C C . GLU B 1 341 ? -20.281 -31.969 -28 1 40.72 341 GLU B C 1
ATOM 5316 O O . GLU B 1 341 ? -21.109 -32.75 -28.484 1 40.72 341 GLU B O 1
ATOM 5321 N N . ALA B 1 342 ? -19.922 -30.875 -28.656 1 41.97 342 ALA B N 1
ATOM 5322 C CA . ALA B 1 342 ? -20.703 -30.672 -29.891 1 41.97 342 ALA B CA 1
ATOM 5323 C C . ALA B 1 342 ? -20.203 -31.594 -31 1 41.97 342 ALA B C 1
ATOM 5325 O O . ALA B 1 342 ? -20.922 -31.859 -31.969 1 41.97 342 ALA B O 1
ATOM 5326 N N . GLU B 1 343 ? -18.906 -31.922 -30.938 1 38.81 343 GLU B N 1
ATOM 5327 C CA . GLU B 1 343 ? -18.453 -32.625 -32.125 1 38.81 343 GLU B CA 1
ATOM 5328 C C . GLU B 1 343 ? -18.906 -34.062 -32.156 1 38.81 343 GLU B C 1
ATOM 5330 O O . GLU B 1 343 ? -18.891 -34.719 -33.188 1 38.81 343 GLU B O 1
ATOM 5335 N N . THR B 1 344 ? -19.156 -34.625 -30.922 1 39.56 344 THR B N 1
ATOM 5336 C CA . THR B 1 344 ? -19.344 -36.094 -30.969 1 39.56 344 THR B CA 1
ATOM 5337 C C . THR B 1 344 ? -20.75 -36.438 -31.438 1 39.56 344 THR B C 1
ATOM 5339 O O . THR B 1 344 ? -21 -37.562 -31.859 1 39.56 344 THR B O 1
ATOM 5342 N N . GLU B 1 345 ? -21.656 -35.469 -31.234 1 40.09 345 GLU B N 1
ATOM 5343 C CA . GLU B 1 345 ? -23.016 -35.969 -31.453 1 40.09 345 GLU B CA 1
ATOM 5344 C C . GLU B 1 345 ? -23.312 -36.094 -32.938 1 40.09 345 GLU B C 1
ATOM 5346 O O . GLU B 1 345 ? -24.375 -36.562 -33.344 1 40.09 345 GLU B O 1
ATOM 5351 N N . THR B 1 346 ? -22.453 -35.375 -33.781 1 42 346 THR B N 1
ATOM 5352 C CA . THR B 1 346 ? -22.969 -35.344 -35.156 1 42 346 THR B CA 1
ATOM 5353 C C . THR B 1 346 ? -22.625 -36.625 -35.906 1 42 346 THR B C 1
ATOM 5355 O O . THR B 1 346 ? -22.953 -36.781 -37.062 1 42 346 THR B O 1
ATOM 5358 N N . ALA B 1 347 ? -21.781 -37.531 -35.344 1 44.34 347 ALA B N 1
ATOM 5359 C CA . ALA B 1 347 ? -21.484 -38.688 -36.188 1 44.34 347 ALA B CA 1
ATOM 5360 C C . ALA B 1 347 ? -22.609 -39.719 -36.125 1 44.34 347 ALA B C 1
ATOM 5362 O O . ALA B 1 347 ? -22.688 -40.5 -35.188 1 44.34 347 ALA B O 1
ATOM 5363 N N . GLU B 1 348 ? -23.828 -39.25 -36.5 1 41.12 348 GLU B N 1
ATOM 5364 C CA . GLU B 1 348 ? -24.891 -40.25 -36.656 1 41.12 348 GLU B CA 1
ATOM 5365 C C . GLU B 1 348 ? -24.453 -41.375 -37.594 1 41.12 348 GLU B C 1
ATOM 5367 O O . GLU B 1 348 ? -23.906 -41.125 -38.656 1 41.12 348 GLU B O 1
ATOM 5372 N N . PRO B 1 349 ? -24.281 -42.594 -37.031 1 43.28 349 PRO B N 1
ATOM 5373 C CA . PRO B 1 349 ? -23.922 -43.75 -37.844 1 43.28 349 PRO B CA 1
ATOM 5374 C C . PRO B 1 349 ? -24.812 -43.906 -39.094 1 43.28 349 PRO B C 1
ATOM 5376 O O . PRO B 1 349 ? -26.031 -43.719 -39 1 43.28 349 PRO B O 1
ATOM 5379 N N . SER B 1 350 ? -24.344 -43.469 -40.219 1 39.56 350 SER B N 1
ATOM 5380 C CA . SER B 1 350 ? -25 -43.75 -41.5 1 39.56 350 SER B CA 1
ATOM 5381 C C . SER B 1 350 ? -25.391 -45.25 -41.562 1 39.56 350 SER B C 1
ATOM 5383 O O . SER B 1 350 ? -24.562 -46.125 -41.406 1 39.56 350 SER B O 1
ATOM 5385 N N . GLU B 1 351 ? -26.562 -45.625 -41.156 1 36.47 351 GLU B N 1
ATOM 5386 C CA . GLU B 1 351 ? -27.203 -46.906 -41.375 1 36.47 351 GLU B CA 1
ATOM 5387 C C . GLU B 1 351 ? -27.062 -47.344 -42.844 1 36.47 351 GLU B C 1
ATOM 5389 O O . GLU B 1 351 ? -27.578 -46.656 -43.75 1 36.47 351 GLU B O 1
ATOM 5394 N N . GLU B 1 352 ? -25.828 -47.75 -43.344 1 29.25 352 GLU B N 1
ATOM 5395 C CA . GLU B 1 352 ? -25.859 -48.688 -44.469 1 29.25 352 GLU B CA 1
ATOM 5396 C C . GLU B 1 352 ? -26.422 -50.031 -44.031 1 29.25 352 GLU B C 1
ATOM 5398 O O . GLU B 1 352 ? -26.109 -50.531 -42.938 1 29.25 352 GLU B O 1
#

Organism: Salpingoeca rosetta (strain ATCC 50818 / BSB-021) (NCBI:txid946362)

Foldseek 3Di:
DPPPPPPPPPDPPPPPPPPPPPPPPPPFLFFFPVQVVPQPFDWDDDPQWIWTKHKDAAADPAAEEEEAEALAAFLCLCVVLQVVVRVVRYIYIRIGFALYRRIGHGDLVDFPALVRRLSVVVVVCVVCVVRYCLVVPHAHAYEYAACGLLSQLQNCLVCVPRHQEYEYELYFAADDPQDPLLVQLQDPPRVVVCVVPPDLVNVLVVLCLQWLHCPDAQNVVVSVVSSVVVVVCVVGPVCNSVSSSSCSNGHNRRHRLVSLLSQLVVLSHAYEYEYECSEPNSHPVCVVVSCVSNVNYFYAYHYSGYRSCCSTPVVSVVLVSQQVVCSSVVHDGPRGVVPVVVPPVPPPPPPD/DPPPDPPPPPDPPPPPPPPPPPPPPPAFLFFFPVQVVPQPFDWDDDPQWIWTKHKDAAADPAAEEEEAEALAAFLCLCVVLQVVVRVVRYIYIRIGFALYRRIGHGDLVDFPALVRRLSVVVVVCVVCVVRYCQPVPHAHAYEYAACGLLSQLQNCLVCVRRHQEYEYELYFAADDPQDPLLVQLQDPPRVVVCVVPPDLVNVLVVLCLQWLHCPDAQNVVVSVVSSVVVVVCVVGPVCNSVSSSSCSNGHNRRHRLVSLLSQLVVLSHAYEYEYECSEPNSHPVCVVVSCVSNVNYFYAYHYSGYRSCCSTPVVSVVLVSQQVVCSSVVHDGPRGVVPVVVPPVPPPPPPD

Sequence (704 aa):
MNAHAPFTTTQPQHHTTTTTRQPQVTMSQQPSEEMCAKAPGTFFECSYGRSHYRLLGKPQGKPLVVCLHGISAEGAAYLKLAEELVPLGYQCLLPDLYGRGFTDAPAKHVYNDVHLFTSQVAELLLAVAEETDYQSAKGIYLIGSSMGGAIAAKFAHMHPRLVKKLVLVCPAGLPNDMPFLASLVKVPGLGEALLSMASKKTIADGAARSYADPTREGAKEHLENTLKRGAELAKHHPAHGKALINTVRNFKFGGLTASFEELGRRQELPILLVWGNKDIVVPFHNHETILKLIPHAQFIELDNGGHVDMFAVPHLRQMFHEGVVAHFAGEPIPHTKGDAEAETETAEPSEEMNAHAPFTTTQPQHHTTTTTRQPQVTMSQQPSEEMCAKAPGTFFECSYGRSHYRLLGKPQGKPLVVCLHGISAEGAAYLKLAEELVPLGYQCLLPDLYGRGFTDAPAKHVYNDVHLFTSQVAELLLAVAEETDYQSAKGIYLIGSSMGGAIAAKFAHMHPRLVKKLVLVCPAGLPNDMPFLASLVKVPGLGEALLSMASKKTIADGAARSYADPTREGAKEHLENTLKRGAELAKHHPAHGKALINTVRNFKFGGLTASFEELGRRQELPILLVWGNKDIVVPFHNHETILKLIPHAQFIELDNGGHVDMFAVPHLRQMFHEGVVAHFAGEPIPHTKGDAEAETETAEPSEE

InterPro domains:
  IPR000073 Alpha/beta hydrolase fold-1 [PF00561] (63-310)
  IPR000073 Alpha/beta hydrolase fold-1 [PR00111] (89-104)
  IPR000073 Alpha/beta hydrolase fold-1 [PR00111] (142-155)
  IPR000073 Alpha/beta hydrolase fold-1 [PR00111] (156-169)
  IPR000073 Alpha/beta hydrolase fold-1 [PR00111] (271-285)
  IPR029058 Alpha/Beta hydrolase fold [G3DSA:3.40.50.1820] (30-320)
  IPR029058 Alpha/Beta hydrolase fold [SSF53474] (42-314)
  IPR050266 AB hydrolase superfamily [PTHR43798] (48-308)

pLDDT: mean 84.78, std 20.94, range [24.66, 98.94]

Nearest PDB structures (foldseek):
  7ots-assembly2_B  TM=8.235E-01  e=4.170E-19  Homo sapiens
  2xt0-assembly1_A  TM=6.936E-01  e=2.605E-14  Plesiocystis pacifica
  2had-assembly1_A  TM=6.570E-01  e=6.125E-12  Xanthobacter autotrophicus
  1bez-assembly1_A  TM=6.566E-01  e=3.859E-11  Xanthobacter autotrophicus
  1cij-assembly1_A  TM=6.555E-01  e=3.859E-11  Xanthobacter autotrophicus

Radius of gyration: 30.82 Å; Cα contacts (8 Å, |Δi|>4): 1303; chains: 2; bounding box: 73×118×126 Å